Protein AF-A0A8X8YYB7-F1 (afdb_monomer_lite)

pLDDT: mean 71.38, std 24.05, range [25.3, 96.25]

Organism: Salvia splendens (NCBI:txid180675)

InterPro domains:
  IPR007378 Tic22-like [PF04278] (276-536)
  IPR007378 Tic22-like [PTHR33926] (272-536)
  IPR009292 rRNA biogenesis protein RRP36 [PF06102] (68-233)

Structure (mmCIF, N/CA/C/O backbone):
data_AF-A0A8X8YYB7-F1
#
_entry.id   AF-A0A8X8YYB7-F1
#
loop_
_atom_site.group_PDB
_atom_site.id
_atom_site.type_symbol
_atom_site.label_atom_id
_atom_site.label_alt_id
_atom_site.label_comp_id
_atom_site.label_asym_id
_atom_site.label_entity_id
_atom_site.label_seq_id
_atom_site.pdbx_PDB_ins_code
_atom_site.Cartn_x
_atom_site.Cartn_y
_atom_site.Cartn_z
_atom_site.occupancy
_atom_site.B_iso_or_equiv
_atom_site.auth_seq_id
_atom_site.auth_comp_id
_atom_site.auth_asym_id
_atom_site.auth_atom_id
_atom_site.pdbx_PDB_model_num
ATOM 1 N N . MET A 1 1 ? 53.048 24.611 -39.270 1.00 41.62 1 MET A N 1
ATOM 2 C CA . MET A 1 1 ? 52.549 23.255 -38.947 1.00 41.62 1 MET A CA 1
ATOM 3 C C . MET A 1 1 ? 52.510 23.095 -37.433 1.00 41.62 1 MET A C 1
ATOM 5 O O . MET A 1 1 ? 53.554 22.919 -36.825 1.00 41.62 1 MET A O 1
ATOM 9 N N . LYS A 1 2 ? 51.334 23.213 -36.812 1.00 39.16 2 LYS A N 1
ATOM 10 C CA . LYS A 1 2 ? 51.107 22.789 -35.424 1.00 39.16 2 LYS A CA 1
ATOM 11 C C . LYS A 1 2 ? 49.865 21.905 -35.447 1.00 39.16 2 LYS A C 1
ATOM 13 O O . LYS A 1 2 ? 48.791 22.378 -35.801 1.00 39.16 2 LYS A O 1
ATOM 18 N N . LYS A 1 3 ? 50.062 20.607 -35.210 1.00 35.66 3 LYS A N 1
ATOM 19 C CA . LYS A 1 3 ? 48.986 19.623 -35.075 1.00 35.66 3 LYS A CA 1
ATOM 20 C C . LYS A 1 3 ? 48.321 19.862 -33.720 1.00 35.66 3 LYS A C 1
ATOM 22 O O . LYS A 1 3 ? 49.015 19.894 -32.712 1.00 35.66 3 LYS A O 1
ATOM 27 N N . SER A 1 4 ? 47.014 20.076 -33.724 1.00 36.75 4 SER A N 1
ATOM 28 C CA . SER A 1 4 ? 46.171 20.050 -32.533 1.00 36.75 4 SER A CA 1
ATOM 29 C C . SER A 1 4 ? 45.740 18.608 -32.266 1.00 36.75 4 SER A C 1
ATOM 31 O O . SER A 1 4 ? 45.199 17.957 -33.164 1.00 36.75 4 SER A O 1
ATOM 33 N N . ASP A 1 5 ? 45.989 18.125 -31.053 1.00 34.97 5 ASP A N 1
ATOM 34 C CA . ASP A 1 5 ? 45.542 16.818 -30.571 1.00 34.97 5 ASP A CA 1
ATOM 35 C C . ASP A 1 5 ? 44.003 16.720 -30.545 1.00 34.97 5 ASP A C 1
ATOM 37 O O . ASP A 1 5 ? 43.326 17.722 -30.288 1.00 34.97 5 ASP A O 1
ATOM 41 N N . PRO A 1 6 ? 43.407 15.537 -30.793 1.00 37.84 6 PRO A N 1
ATOM 42 C CA . PRO A 1 6 ? 41.969 15.365 -30.675 1.00 37.84 6 PRO A CA 1
ATOM 43 C C . PRO A 1 6 ? 41.572 15.197 -29.203 1.00 37.84 6 PRO A C 1
ATOM 45 O O . PRO A 1 6 ? 41.990 14.260 -28.524 1.00 37.84 6 PRO A O 1
ATOM 48 N N . ALA A 1 7 ? 40.717 16.102 -28.728 1.00 31.73 7 ALA A N 1
ATOM 49 C CA . ALA A 1 7 ? 40.086 16.028 -27.419 1.00 31.73 7 ALA A CA 1
ATOM 50 C C . ALA A 1 7 ? 39.303 14.711 -27.255 1.00 31.73 7 ALA A C 1
ATOM 52 O O . ALA A 1 7 ? 38.372 14.412 -28.008 1.00 31.73 7 ALA A O 1
ATOM 53 N N . VAL A 1 8 ? 39.679 13.931 -26.242 1.00 31.95 8 VAL A N 1
ATOM 54 C CA . VAL A 1 8 ? 38.948 12.751 -25.773 1.00 31.95 8 VAL A CA 1
ATOM 55 C C . VAL A 1 8 ? 37.635 13.230 -25.150 1.00 31.95 8 VAL A C 1
ATOM 57 O O . VAL A 1 8 ? 37.620 13.821 -24.073 1.00 31.95 8 VAL A O 1
ATOM 60 N N . ALA A 1 9 ? 36.525 13.021 -25.860 1.00 33.62 9 ALA A N 1
ATOM 61 C CA . ALA A 1 9 ? 35.189 13.356 -25.383 1.00 33.62 9 ALA A CA 1
ATOM 62 C C . ALA A 1 9 ? 34.772 12.410 -24.244 1.00 33.62 9 ALA A C 1
ATOM 64 O O . ALA A 1 9 ? 34.790 11.188 -24.396 1.00 33.62 9 ALA A O 1
ATOM 65 N N . ALA A 1 10 ? 34.401 13.009 -23.113 1.00 31.05 10 ALA A N 1
ATOM 66 C CA . ALA A 1 10 ? 33.988 12.352 -21.883 1.00 31.05 10 ALA A CA 1
ATOM 67 C C . ALA A 1 10 ? 32.799 11.393 -22.080 1.00 31.05 10 ALA A C 1
ATOM 69 O O . ALA A 1 10 ? 31.834 11.696 -22.783 1.00 31.05 10 ALA A O 1
ATOM 70 N N . SER A 1 11 ? 32.882 10.237 -21.417 1.00 33.31 11 SER A N 1
ATOM 71 C CA . SER A 1 11 ? 31.820 9.237 -21.314 1.00 33.31 11 SER A CA 1
ATOM 72 C C . SER A 1 11 ? 30.625 9.825 -20.556 1.00 33.31 11 SER A C 1
ATOM 74 O O . SER A 1 11 ? 30.745 10.183 -19.383 1.00 33.31 11 SER A O 1
ATOM 76 N N . THR A 1 12 ? 29.474 9.968 -21.214 1.00 40.25 12 THR A N 1
ATOM 77 C CA . THR A 1 12 ? 28.228 10.401 -20.572 1.00 40.25 12 THR A CA 1
ATOM 78 C C . THR A 1 12 ? 27.661 9.241 -19.763 1.00 40.25 12 THR A C 1
ATOM 80 O O . THR A 1 12 ? 26.987 8.370 -20.308 1.00 40.25 12 THR A O 1
ATOM 83 N N . LYS A 1 13 ? 27.959 9.230 -18.463 1.00 30.56 13 LYS A N 1
ATOM 84 C CA . LYS A 1 13 ? 27.321 8.370 -17.463 1.00 30.56 13 LYS A CA 1
ATOM 85 C C . LYS A 1 13 ? 25.806 8.609 -17.514 1.00 30.56 13 LYS A C 1
ATOM 87 O O . LYS A 1 13 ? 25.354 9.690 -17.142 1.00 30.56 13 LYS A O 1
ATOM 92 N N . ILE A 1 14 ? 25.026 7.636 -17.985 1.00 45.28 14 ILE A N 1
ATOM 93 C CA . ILE A 1 14 ? 23.570 7.651 -17.801 1.00 45.28 14 ILE A CA 1
ATOM 94 C C . ILE A 1 14 ? 23.341 7.189 -16.365 1.00 45.28 14 ILE A C 1
ATOM 96 O O . ILE A 1 14 ? 23.314 6.001 -16.061 1.00 45.28 14 ILE A O 1
ATOM 100 N N . THR A 1 15 ? 23.268 8.146 -15.447 1.00 34.34 15 THR A N 1
ATOM 101 C CA . THR A 1 15 ? 22.891 7.879 -14.064 1.00 34.34 15 THR A CA 1
ATOM 102 C C . THR A 1 15 ? 21.413 7.499 -14.028 1.00 34.34 15 THR A C 1
ATOM 104 O O . THR A 1 15 ? 20.543 8.329 -14.297 1.00 34.34 15 THR A O 1
ATOM 107 N N . PHE A 1 16 ? 21.118 6.247 -13.672 1.00 36.44 16 PHE A N 1
ATOM 108 C CA . PHE A 1 16 ? 19.880 5.927 -12.963 1.00 36.44 16 PHE A CA 1
ATOM 109 C C . PHE A 1 16 ? 19.999 6.571 -11.581 1.00 36.44 16 PHE A C 1
ATOM 111 O O . PHE A 1 16 ? 20.425 5.937 -10.623 1.00 36.44 16 PHE A O 1
ATOM 118 N N . ASP A 1 17 ? 19.769 7.880 -11.537 1.00 31.55 17 ASP A N 1
ATOM 119 C CA . ASP A 1 17 ? 19.661 8.617 -10.289 1.00 31.55 17 ASP A CA 1
ATOM 120 C C . ASP A 1 17 ? 18.311 8.245 -9.674 1.00 31.55 17 ASP A C 1
ATOM 122 O O . ASP A 1 17 ? 17.257 8.475 -10.273 1.00 31.55 17 ASP A O 1
ATOM 126 N N . ASP A 1 18 ? 18.390 7.556 -8.544 1.00 39.19 18 ASP A N 1
ATOM 127 C CA . ASP A 1 18 ? 17.289 7.267 -7.637 1.00 39.19 18 ASP A CA 1
ATOM 128 C C . ASP A 1 18 ? 17.218 8.459 -6.684 1.00 39.19 18 ASP A C 1
ATOM 130 O O . ASP A 1 18 ? 17.887 8.502 -5.653 1.00 39.19 18 ASP A O 1
ATOM 134 N N . SER A 1 19 ? 16.536 9.511 -7.121 1.00 41.12 19 SER A N 1
ATOM 135 C CA . SER A 1 19 ? 16.339 10.709 -6.317 1.00 41.12 19 SER A CA 1
ATOM 136 C C . SER A 1 19 ? 14.987 11.303 -6.667 1.00 41.12 19 SER A C 1
ATOM 138 O O . SER A 1 19 ? 14.878 12.199 -7.494 1.00 41.12 19 SER A O 1
ATOM 140 N N . ASP A 1 20 ? 13.956 10.729 -6.053 1.00 33.06 20 ASP A N 1
ATOM 141 C CA . ASP A 1 20 ? 12.660 11.362 -5.848 1.00 33.06 20 ASP A CA 1
ATOM 142 C C . ASP A 1 20 ? 12.134 10.897 -4.480 1.00 33.06 20 ASP A C 1
ATOM 144 O O . ASP A 1 20 ? 11.444 9.885 -4.348 1.00 33.06 20 ASP A O 1
ATOM 148 N N . ASP A 1 21 ? 12.486 11.658 -3.440 1.00 36.59 21 ASP A N 1
ATOM 149 C CA . ASP A 1 21 ? 11.782 11.658 -2.158 1.00 36.59 21 ASP A CA 1
ATOM 150 C C . ASP A 1 21 ? 10.347 12.163 -2.394 1.00 36.59 21 ASP A C 1
ATOM 152 O O . ASP A 1 21 ? 10.070 13.365 -2.400 1.00 36.59 21 ASP A O 1
ATOM 156 N N . TYR A 1 22 ? 9.420 11.227 -2.583 1.00 33.19 22 TYR A N 1
ATOM 157 C CA . TYR A 1 22 ? 7.983 11.451 -2.462 1.00 33.19 22 TYR A CA 1
ATOM 158 C C . TYR A 1 22 ? 7.420 10.462 -1.437 1.00 33.19 22 TYR A C 1
ATOM 160 O O . TYR A 1 22 ? 7.064 9.328 -1.753 1.00 33.19 22 TYR A O 1
ATOM 168 N N . GLU A 1 23 ? 7.306 10.910 -0.183 1.00 32.91 23 GLU A N 1
ATOM 169 C CA . GLU A 1 23 ? 6.411 10.282 0.789 1.00 32.91 23 GLU A CA 1
ATOM 170 C C . GLU A 1 23 ? 4.966 10.442 0.294 1.00 32.91 23 GLU A C 1
ATOM 172 O O . GLU A 1 23 ? 4.370 11.520 0.371 1.00 32.91 23 GLU A O 1
ATOM 177 N N . SER A 1 24 ? 4.384 9.346 -0.191 1.00 27.81 24 SER A N 1
ATOM 178 C CA . SER A 1 24 ? 2.938 9.172 -0.256 1.00 27.81 24 SER A CA 1
ATOM 179 C C . SER A 1 24 ? 2.522 8.117 0.762 1.00 27.81 24 SER A C 1
ATOM 181 O O . SER A 1 24 ? 2.971 6.974 0.747 1.00 27.81 24 SER A O 1
ATOM 183 N N . SER A 1 25 ? 1.667 8.567 1.671 1.00 36.38 25 SER A N 1
ATOM 184 C CA . SER A 1 25 ? 0.985 7.822 2.719 1.00 36.38 25 SER A CA 1
ATOM 185 C C . SER A 1 25 ? 0.266 6.582 2.175 1.00 36.38 25 SER A C 1
ATOM 187 O O . SER A 1 25 ? -0.653 6.713 1.372 1.00 36.38 25 SER A O 1
ATOM 189 N N . SER A 1 26 ? 0.631 5.391 2.657 1.00 31.58 26 SER A N 1
ATOM 190 C CA . SER A 1 26 ? -0.243 4.210 2.603 1.00 31.58 26 SER A CA 1
ATOM 191 C C . SER A 1 26 ? 0.133 3.190 3.686 1.00 31.58 26 SER A C 1
ATOM 193 O O . SER A 1 26 ? 0.548 2.069 3.417 1.00 31.58 26 SER A O 1
ATOM 195 N N . ASP A 1 27 ? -0.026 3.584 4.953 1.00 34.50 27 ASP A N 1
ATOM 196 C CA . ASP A 1 27 ? 0.080 2.666 6.103 1.00 34.50 27 ASP A CA 1
ATOM 197 C C . ASP A 1 27 ? -1.175 1.771 6.270 1.00 34.50 27 ASP A C 1
ATOM 199 O O . ASP A 1 27 ? -1.277 1.015 7.238 1.00 34.50 27 ASP A O 1
ATOM 203 N N . GLU A 1 28 ? -2.139 1.817 5.341 1.00 38.09 28 GLU A N 1
ATOM 204 C CA . GLU A 1 28 ? -3.380 1.027 5.415 1.00 38.09 28 GLU A CA 1
ATOM 205 C C . GLU A 1 28 ? -3.434 -0.148 4.415 1.00 38.09 28 GLU A C 1
ATOM 207 O O . GLU A 1 28 ? -4.158 -1.115 4.657 1.00 38.09 28 GLU A O 1
ATOM 212 N N . GLU A 1 29 ? -2.609 -0.165 3.360 1.00 40.66 29 GLU A N 1
ATOM 213 C CA . GLU A 1 29 ? -2.585 -1.277 2.386 1.00 40.66 29 GLU A CA 1
ATOM 214 C C . GLU A 1 29 ? -1.670 -2.447 2.797 1.00 40.66 29 GLU A C 1
ATOM 216 O O . GLU A 1 29 ? -1.895 -3.604 2.419 1.00 40.66 29 GLU A O 1
ATOM 221 N N . ASP A 1 30 ? -0.678 -2.187 3.648 1.00 40.72 30 ASP A N 1
ATOM 222 C CA . ASP A 1 30 ? 0.280 -3.195 4.115 1.00 40.72 30 ASP A CA 1
ATOM 223 C C . ASP A 1 30 ? -0.271 -4.115 5.213 1.00 40.72 30 ASP A C 1
ATOM 225 O O . ASP A 1 30 ? 0.282 -5.189 5.474 1.00 40.72 30 ASP A O 1
ATOM 229 N N . ALA A 1 31 ? -1.376 -3.732 5.856 1.00 43.59 31 ALA A N 1
ATOM 230 C CA . ALA A 1 31 ? -2.078 -4.596 6.802 1.00 43.59 31 ALA A CA 1
ATOM 231 C C . ALA A 1 31 ? -2.872 -5.698 6.076 1.00 43.59 31 ALA A C 1
ATOM 233 O O . ALA A 1 31 ? -2.914 -6.833 6.546 1.00 43.59 31 ALA A O 1
ATOM 234 N N . ILE A 1 32 ? -3.414 -5.393 4.892 1.00 41.12 32 ILE A N 1
ATOM 235 C CA . ILE A 1 32 ? -4.243 -6.316 4.102 1.00 41.12 32 ILE A CA 1
ATOM 236 C C . ILE A 1 32 ? -3.363 -7.283 3.289 1.00 41.12 32 ILE A C 1
ATOM 238 O O . ILE A 1 32 ? -3.664 -8.475 3.197 1.00 41.12 32 ILE A O 1
ATOM 242 N N . LYS A 1 33 ? -2.203 -6.827 2.786 1.00 41.34 33 LYS A N 1
ATOM 243 C CA . LYS A 1 33 ? -1.215 -7.701 2.115 1.00 41.34 33 LYS A CA 1
ATOM 244 C C . LYS A 1 33 ? -0.627 -8.776 3.037 1.00 41.34 33 LYS A C 1
ATOM 246 O O . LYS A 1 33 ? -0.299 -9.865 2.569 1.00 41.34 33 LYS A O 1
ATOM 251 N N . ARG A 1 34 ? -0.522 -8.511 4.344 1.00 43.97 34 ARG A N 1
ATOM 252 C CA . ARG A 1 34 ? 0.021 -9.475 5.320 1.00 43.97 34 ARG A CA 1
ATOM 253 C C . ARG A 1 34 ? -0.975 -10.558 5.740 1.00 43.97 34 ARG A C 1
ATOM 255 O O . ARG A 1 34 ? -0.536 -11.602 6.209 1.00 43.97 34 ARG A O 1
ATOM 262 N N . GLU A 1 35 ? -2.277 -10.357 5.532 1.00 38.38 35 GLU A N 1
ATOM 263 C CA . GLU A 1 35 ? -3.304 -11.347 5.895 1.00 38.38 35 GLU A CA 1
ATOM 264 C C . GLU A 1 35 ? -3.588 -12.355 4.760 1.00 38.38 35 GLU A C 1
ATOM 266 O O . GLU A 1 35 ? -3.972 -13.491 5.026 1.00 38.38 35 GLU A O 1
ATOM 271 N N . ILE A 1 36 ? -3.286 -11.997 3.502 1.00 40.56 36 ILE A N 1
ATOM 272 C CA . ILE A 1 36 ? -3.340 -12.914 2.342 1.00 40.56 36 ILE A CA 1
ATOM 273 C C . ILE A 1 36 ? -2.033 -13.724 2.196 1.00 40.56 36 ILE A C 1
ATOM 275 O O . ILE A 1 36 ? -2.048 -14.850 1.707 1.00 40.56 36 ILE A O 1
ATOM 279 N N . ALA A 1 37 ? -0.901 -13.206 2.688 1.00 36.44 37 ALA A N 1
ATOM 280 C CA . ALA A 1 37 ? 0.411 -13.866 2.623 1.00 36.44 37 ALA A CA 1
ATOM 281 C C . ALA A 1 37 ? 0.595 -15.049 3.604 1.00 36.44 37 ALA A C 1
ATOM 283 O O . ALA A 1 37 ? 1.681 -15.623 3.684 1.00 36.44 37 ALA A O 1
ATOM 284 N N . ALA A 1 38 ? -0.450 -15.435 4.343 1.00 39.16 38 ALA A N 1
ATOM 285 C CA . ALA A 1 38 ? -0.434 -16.599 5.230 1.00 39.16 38 ALA A CA 1
ATOM 286 C C . ALA A 1 38 ? -0.717 -17.940 4.513 1.00 39.16 38 ALA A C 1
ATOM 288 O O . ALA A 1 38 ? -0.859 -18.969 5.177 1.00 39.16 38 ALA A O 1
ATOM 289 N N . GLU A 1 39 ? -0.754 -17.970 3.177 1.00 43.84 39 GLU A N 1
ATOM 290 C CA . GLU A 1 39 ? -0.808 -19.209 2.393 1.00 43.84 39 GLU A CA 1
ATOM 291 C C . GLU A 1 39 ? 0.418 -19.308 1.463 1.00 43.84 39 GLU A C 1
ATOM 293 O O . GLU A 1 39 ? 0.397 -18.893 0.310 1.00 43.84 39 GLU A O 1
ATOM 298 N N . VAL A 1 40 ? 1.482 -19.902 2.024 1.00 42.16 40 VAL A N 1
ATOM 299 C CA . VAL A 1 40 ? 2.712 -20.426 1.390 1.00 42.16 40 VAL A CA 1
ATOM 300 C C . VAL A 1 40 ? 3.674 -19.377 0.807 1.00 42.16 40 VAL A C 1
ATOM 302 O O . VAL A 1 40 ? 3.459 -18.799 -0.256 1.00 42.16 40 VAL A O 1
ATOM 305 N N . THR A 1 41 ? 4.808 -19.174 1.483 1.00 37.53 41 THR A N 1
ATOM 306 C CA . THR A 1 41 ? 5.865 -18.250 1.053 1.00 37.53 41 THR A CA 1
ATOM 307 C C . THR A 1 41 ? 6.683 -18.832 -0.111 1.00 37.53 41 THR A C 1
ATOM 309 O O . THR A 1 41 ? 7.082 -19.995 -0.126 1.00 37.53 41 THR A O 1
ATOM 312 N N . PHE A 1 42 ? 6.970 -17.992 -1.109 1.00 43.91 42 PHE A N 1
ATOM 313 C CA . PHE A 1 42 ? 7.767 -18.307 -2.308 1.00 43.91 42 PHE A CA 1
ATOM 314 C C . PHE A 1 42 ? 9.186 -18.830 -1.998 1.00 43.91 42 PHE A C 1
ATOM 316 O O . PHE A 1 42 ? 9.773 -19.584 -2.774 1.00 43.91 42 PHE A O 1
ATOM 323 N N . GLU A 1 43 ? 9.710 -18.471 -0.831 1.00 52.62 43 GLU A N 1
ATOM 324 C CA . GLU A 1 43 ? 10.992 -18.924 -0.292 1.00 52.62 43 GLU A CA 1
ATOM 325 C C . GLU A 1 43 ? 10.975 -20.420 0.082 1.00 52.62 43 GLU A C 1
ATOM 327 O O . GLU A 1 43 ? 11.948 -21.140 -0.150 1.00 52.62 43 GLU A O 1
ATOM 332 N N . GLU A 1 44 ? 9.833 -20.931 0.554 1.00 48.91 44 GLU A N 1
ATOM 333 C CA . GLU A 1 44 ? 9.633 -22.351 0.871 1.00 48.91 44 GLU A CA 1
ATOM 334 C C . GLU A 1 44 ? 9.543 -23.203 -0.416 1.00 48.91 44 GLU A C 1
ATOM 336 O O . GLU A 1 44 ? 10.034 -24.333 -0.463 1.00 48.91 44 GLU A O 1
ATOM 341 N N . LEU A 1 45 ? 9.033 -22.611 -1.509 1.00 50.69 45 LEU A N 1
ATOM 342 C CA . LEU A 1 45 ? 9.000 -23.204 -2.856 1.00 50.69 45 LEU A CA 1
ATOM 343 C C . LEU A 1 45 ? 10.368 -23.224 -3.557 1.00 50.69 45 LEU A C 1
ATOM 345 O O . LEU A 1 45 ? 10.632 -24.129 -4.351 1.00 50.69 45 LEU A O 1
ATOM 349 N N . GLN A 1 46 ? 11.242 -22.247 -3.298 1.00 51.84 46 GLN A N 1
ATOM 350 C CA . GLN A 1 46 ? 12.595 -22.228 -3.868 1.00 51.84 46 GLN A CA 1
ATOM 351 C C . GLN A 1 46 ? 13.529 -23.225 -3.178 1.00 51.84 46 GLN A C 1
ATOM 353 O O . GLN A 1 46 ? 14.285 -23.906 -3.872 1.00 51.84 46 GLN A O 1
ATOM 358 N N . ARG A 1 47 ? 13.412 -23.393 -1.853 1.00 53.59 47 ARG A N 1
ATOM 359 C CA . ARG A 1 47 ? 14.205 -24.370 -1.087 1.00 53.59 47 ARG A CA 1
ATOM 360 C C . ARG A 1 47 ? 13.923 -25.815 -1.510 1.00 53.59 47 ARG A C 1
ATOM 362 O O . ARG A 1 47 ? 14.845 -26.605 -1.671 1.00 53.59 47 ARG A O 1
ATOM 369 N N . ALA A 1 48 ? 12.659 -26.124 -1.811 1.00 48.66 48 ALA A N 1
ATOM 370 C CA . ALA A 1 48 ? 12.242 -27.420 -2.354 1.00 48.66 48 ALA A CA 1
ATOM 371 C C . ALA A 1 48 ? 12.795 -27.718 -3.765 1.00 48.66 48 ALA A C 1
ATOM 373 O O . ALA A 1 48 ? 12.773 -28.866 -4.205 1.00 48.66 48 ALA A O 1
ATOM 374 N N . ARG A 1 49 ? 13.278 -26.697 -4.488 1.00 53.78 49 ARG A N 1
ATOM 375 C CA . ARG A 1 49 ? 13.792 -26.820 -5.862 1.00 53.78 49 ARG A CA 1
ATOM 376 C C . ARG A 1 49 ? 15.321 -26.884 -5.925 1.00 53.78 49 ARG A C 1
ATOM 378 O O . ARG A 1 49 ? 15.849 -27.430 -6.888 1.00 53.78 49 ARG A O 1
ATOM 385 N N . SER A 1 50 ? 16.016 -26.339 -4.926 1.00 46.41 50 SER A N 1
ATOM 386 C CA . SER A 1 50 ? 17.484 -26.321 -4.831 1.00 46.41 50 SER A CA 1
ATOM 387 C C . SER A 1 50 ? 18.101 -27.637 -4.339 1.00 46.41 50 SER A C 1
ATOM 389 O O . SER A 1 50 ? 19.261 -27.895 -4.641 1.00 46.41 50 SER A O 1
ATOM 391 N N . ASP A 1 51 ? 17.339 -28.496 -3.654 1.00 44.69 51 ASP A N 1
ATOM 392 C CA . ASP A 1 51 ? 17.859 -29.735 -3.047 1.00 44.69 51 ASP A CA 1
ATOM 393 C C . ASP A 1 51 ? 18.014 -30.914 -4.033 1.00 44.69 51 ASP A C 1
ATOM 395 O O . ASP A 1 51 ? 18.418 -32.006 -3.637 1.00 44.69 51 ASP A O 1
ATOM 399 N N . GLY A 1 52 ? 17.718 -30.728 -5.327 1.00 44.44 52 GLY A N 1
ATOM 400 C CA . GLY A 1 52 ? 18.055 -31.697 -6.383 1.00 44.44 52 GLY A CA 1
ATOM 401 C C . GLY A 1 52 ? 17.388 -33.077 -6.273 1.00 44.44 52 GLY A C 1
ATOM 402 O O . GLY A 1 52 ? 17.677 -33.959 -7.080 1.00 44.44 52 GLY A O 1
ATOM 403 N N . SER A 1 53 ? 16.471 -33.285 -5.324 1.00 40.22 53 SER A N 1
ATOM 404 C CA . SER A 1 53 ? 15.604 -34.457 -5.313 1.00 40.22 53 SER A CA 1
ATOM 405 C C . SER A 1 53 ? 14.549 -34.273 -6.398 1.00 40.22 53 SER A C 1
ATOM 407 O O . SER A 1 53 ? 13.531 -33.612 -6.188 1.00 40.22 53 SER A O 1
ATOM 409 N N . ASP A 1 54 ? 14.798 -34.854 -7.566 1.00 40.81 54 ASP A N 1
ATOM 410 C CA . ASP A 1 54 ? 13.779 -35.116 -8.574 1.00 40.81 54 ASP A CA 1
ATOM 411 C C . ASP A 1 54 ? 12.727 -36.070 -7.980 1.00 40.81 54 ASP A C 1
ATOM 413 O O . ASP A 1 54 ? 12.731 -37.281 -8.191 1.00 40.81 54 ASP A O 1
ATOM 417 N N . LEU A 1 55 ? 11.819 -35.533 -7.165 1.00 37.19 55 LEU A N 1
ATOM 418 C CA . LEU A 1 55 ? 10.519 -36.142 -6.984 1.00 37.19 55 LEU A CA 1
ATOM 419 C C . LEU A 1 55 ? 9.682 -35.644 -8.148 1.00 37.19 55 LEU A C 1
ATOM 421 O O . LEU A 1 55 ? 8.859 -34.736 -8.026 1.00 37.19 55 LEU A O 1
ATOM 425 N N . VAL A 1 56 ? 9.835 -36.340 -9.275 1.00 33.78 56 VAL A N 1
ATOM 426 C CA . VAL A 1 56 ? 8.676 -36.781 -10.038 1.00 33.78 56 VAL A CA 1
ATOM 427 C C . VAL A 1 56 ? 7.569 -36.982 -9.004 1.00 33.78 56 VAL A C 1
ATOM 429 O O . VAL A 1 56 ? 7.658 -37.893 -8.175 1.00 33.78 56 VAL A O 1
ATOM 432 N N . PHE A 1 57 ? 6.534 -36.138 -9.002 1.00 37.38 57 PHE A N 1
ATOM 433 C CA . PHE A 1 57 ? 5.264 -36.516 -8.395 1.00 37.38 57 PHE A CA 1
ATOM 434 C C . PHE A 1 57 ? 4.715 -37.648 -9.269 1.00 37.38 57 PHE A C 1
ATOM 436 O O . PHE A 1 57 ? 3.703 -37.541 -9.958 1.00 37.38 57 PHE A O 1
ATOM 443 N N . ARG A 1 58 ? 5.390 -38.799 -9.219 1.00 41.19 58 ARG A N 1
ATOM 444 C CA . ARG A 1 58 ? 4.744 -40.081 -9.278 1.00 41.19 58 ARG A CA 1
ATOM 445 C C . ARG A 1 58 ? 3.766 -39.947 -8.132 1.00 41.19 58 ARG A C 1
ATOM 447 O O . ARG A 1 58 ? 4.179 -39.983 -6.974 1.00 41.19 58 ARG A O 1
ATOM 454 N N . LYS A 1 59 ? 2.492 -39.675 -8.447 1.00 34.19 59 LYS A N 1
ATOM 455 C CA . LYS A 1 59 ? 1.423 -39.861 -7.469 1.00 34.19 59 LYS A CA 1
ATOM 456 C C . LYS A 1 59 ? 1.794 -41.162 -6.768 1.00 34.19 59 LYS A C 1
ATOM 458 O O . LYS A 1 59 ? 1.957 -42.155 -7.494 1.00 34.19 59 LYS A O 1
ATOM 463 N N . PRO A 1 60 ? 2.040 -41.174 -5.444 1.00 40.12 60 PRO A N 1
ATOM 464 C CA . PRO A 1 60 ? 2.217 -42.444 -4.781 1.00 40.12 60 PRO A CA 1
ATOM 465 C C . PRO A 1 60 ? 0.996 -43.234 -5.221 1.00 40.12 60 PRO A C 1
ATOM 467 O O . PRO A 1 60 ? -0.131 -42.726 -5.130 1.00 40.12 60 PRO A O 1
ATOM 470 N N . LYS A 1 61 ? 1.216 -44.409 -5.837 1.00 42.78 61 LYS A N 1
ATOM 471 C CA . LYS A 1 61 ? 0.120 -45.362 -6.023 1.00 42.78 61 LYS A CA 1
ATOM 472 C C . LYS A 1 61 ? -0.617 -45.313 -4.695 1.00 42.78 61 LYS A C 1
ATOM 474 O O . LYS A 1 61 ? 0.083 -45.432 -3.687 1.00 42.78 61 LYS A O 1
ATOM 479 N N . PRO A 1 62 ? -1.930 -45.029 -4.659 1.00 47.03 62 PRO A N 1
ATOM 480 C CA . PRO A 1 62 ? -2.634 -45.035 -3.399 1.00 47.03 62 PRO A CA 1
ATOM 481 C C . PRO A 1 62 ? -2.377 -46.419 -2.825 1.00 47.03 62 PRO A C 1
ATOM 483 O O . PRO A 1 62 ? -2.917 -47.411 -3.319 1.00 47.03 62 PRO A O 1
ATOM 486 N N . GLU A 1 63 ? -1.462 -46.509 -1.857 1.00 55.84 63 GLU A N 1
ATOM 487 C CA . GLU A 1 63 ? -1.352 -47.696 -1.048 1.00 55.84 63 GLU A CA 1
ATOM 488 C C . GLU A 1 63 ? -2.746 -47.789 -0.476 1.00 55.84 63 GLU A C 1
ATOM 490 O O . GLU A 1 63 ? -3.222 -46.853 0.179 1.00 55.84 63 GLU A O 1
ATOM 495 N N . LYS A 1 64 ? -3.456 -48.852 -0.854 1.00 56.75 64 LYS A N 1
ATOM 496 C CA . LYS A 1 64 ? -4.743 -49.161 -0.264 1.00 56.75 64 LYS A CA 1
ATOM 497 C C . LYS A 1 64 ? -4.462 -49.184 1.229 1.00 56.75 64 LYS A C 1
ATOM 499 O O . LYS A 1 64 ? -3.853 -50.134 1.713 1.00 56.75 64 LYS A O 1
ATOM 504 N N . LYS A 1 65 ? -4.820 -48.109 1.944 1.00 57.31 65 LYS A N 1
ATOM 505 C CA . LYS A 1 65 ? -4.827 -48.115 3.401 1.00 57.31 65 LYS A CA 1
ATOM 506 C C . LYS A 1 65 ? -5.696 -49.314 3.721 1.00 57.31 65 LYS A C 1
ATOM 508 O O . LYS A 1 65 ? -6.869 -49.306 3.346 1.00 57.31 65 LYS A O 1
ATOM 513 N N . GLY A 1 66 ? -5.089 -50.370 4.265 1.00 62.56 66 GLY A N 1
ATOM 514 C CA . GLY A 1 66 ? -5.825 -51.552 4.674 1.00 62.56 66 GLY A CA 1
ATOM 515 C C . GLY A 1 66 ? -6.992 -51.044 5.498 1.00 62.56 66 GLY A C 1
ATOM 516 O O . GLY A 1 66 ? -6.788 -50.329 6.482 1.00 62.56 66 GLY A O 1
ATOM 517 N N . GLY A 1 67 ? -8.210 -51.267 5.007 1.00 64.44 67 GLY A N 1
ATOM 518 C CA . GLY A 1 67 ? -9.393 -50.854 5.738 1.00 64.44 67 GLY A CA 1
ATOM 519 C C . GLY A 1 67 ? -9.296 -51.440 7.139 1.00 64.44 67 GLY A C 1
ATOM 520 O O . GLY A 1 67 ? -8.796 -52.551 7.322 1.00 64.44 67 GLY A O 1
ATOM 521 N N . ARG A 1 68 ? -9.743 -50.694 8.150 1.00 68.00 68 ARG A N 1
ATOM 522 C CA . ARG A 1 68 ? -9.893 -51.289 9.477 1.00 68.00 68 ARG A CA 1
ATOM 523 C C . ARG A 1 68 ? -10.818 -52.494 9.314 1.00 68.00 68 ARG A C 1
ATOM 525 O O . ARG A 1 68 ? -11.918 -52.331 8.794 1.00 68.00 68 ARG A O 1
ATOM 532 N N . ALA A 1 69 ? -10.401 -53.673 9.770 1.00 71.06 69 ALA A N 1
ATOM 533 C CA . ALA A 1 69 ? -11.252 -54.865 9.709 1.00 71.06 69 ALA A CA 1
ATOM 534 C C . ALA A 1 69 ? -12.594 -54.664 10.452 1.00 71.06 69 ALA A C 1
ATOM 536 O O . ALA A 1 69 ? -13.586 -55.304 10.132 1.00 71.06 69 ALA A O 1
ATOM 537 N N . ASN A 1 70 ? -12.641 -53.734 11.416 1.00 78.62 70 ASN A N 1
ATOM 538 C CA . ASN A 1 70 ? -13.847 -53.292 12.112 1.00 78.62 70 ASN A CA 1
ATOM 539 C C . ASN A 1 70 ? -13.813 -51.758 12.284 1.00 78.62 70 ASN A C 1
ATOM 541 O O . ASN A 1 70 ? -12.760 -51.188 12.567 1.00 78.62 70 ASN A O 1
ATOM 545 N N . LYS A 1 71 ? -14.952 -51.072 12.147 1.00 79.94 71 LYS A N 1
ATOM 546 C CA . LYS A 1 71 ? -15.055 -49.606 12.298 1.00 79.94 71 LYS A CA 1
ATOM 547 C C . LYS A 1 71 ? -14.678 -49.124 13.705 1.00 79.94 71 LYS A C 1
ATOM 549 O O . LYS A 1 71 ? -14.151 -48.019 13.837 1.00 79.94 71 LYS A O 1
ATOM 554 N N . ASN A 1 72 ? -14.843 -49.983 14.712 1.00 81.88 72 ASN A N 1
ATOM 555 C CA . ASN A 1 72 ? -14.612 -49.650 16.119 1.00 81.88 72 ASN A CA 1
ATOM 556 C C . ASN A 1 72 ? -13.199 -49.994 16.629 1.00 81.88 72 ASN A C 1
ATOM 558 O O . ASN A 1 72 ? -12.945 -49.831 17.819 1.00 81.88 72 ASN A O 1
ATOM 562 N N . ARG A 1 73 ? -12.268 -50.452 15.772 1.00 79.88 73 ARG A N 1
ATOM 563 C CA . ARG A 1 73 ? -10.871 -50.703 16.182 1.00 79.88 73 ARG A CA 1
ATOM 564 C C . ARG A 1 73 ? -9.914 -49.604 15.698 1.00 79.88 73 ARG A C 1
ATOM 566 O O . ARG A 1 73 ? -10.127 -49.059 14.610 1.00 79.88 73 ARG A O 1
ATOM 573 N N . PRO A 1 74 ? -8.843 -49.293 16.448 1.00 79.88 74 PRO A N 1
ATOM 574 C CA . PRO A 1 74 ? -7.770 -48.427 15.969 1.00 79.88 74 PRO A CA 1
ATOM 575 C C . PRO A 1 74 ? -7.121 -48.975 14.692 1.00 79.88 74 PRO A C 1
ATOM 577 O O . PRO A 1 74 ? -7.126 -50.178 14.435 1.00 79.88 74 PRO A O 1
ATOM 580 N N . MET A 1 75 ? -6.558 -48.081 13.882 1.00 77.38 75 MET A N 1
ATOM 581 C CA . MET A 1 75 ? -5.800 -48.469 12.694 1.00 77.38 75 MET A CA 1
ATOM 582 C C . MET A 1 75 ? -4.369 -48.821 13.110 1.00 77.38 75 MET A C 1
ATOM 584 O O . MET A 1 75 ? -3.677 -47.973 13.667 1.00 77.38 75 MET A O 1
ATOM 588 N N . GLU A 1 76 ? -3.934 -50.051 12.844 1.00 74.56 76 GLU A N 1
ATOM 589 C CA . GLU A 1 76 ? -2.557 -50.480 13.100 1.00 74.56 76 GLU A CA 1
ATOM 590 C C . GLU A 1 76 ? -1.614 -49.866 12.057 1.00 74.56 76 GLU A C 1
ATOM 592 O O . GLU A 1 76 ? -1.869 -49.918 10.852 1.00 74.56 76 GLU A O 1
ATOM 597 N N . ILE A 1 77 ? -0.530 -49.244 12.524 1.00 77.00 77 ILE A N 1
ATOM 598 C CA . ILE A 1 77 ? 0.517 -48.643 11.691 1.00 77.00 77 ILE A CA 1
ATOM 599 C C . ILE A 1 77 ? 1.846 -49.277 12.110 1.00 77.00 77 ILE A C 1
ATOM 601 O O . ILE A 1 77 ? 2.092 -49.480 13.295 1.00 77.00 77 ILE A O 1
ATOM 605 N N . SER A 1 78 ? 2.705 -49.603 11.141 1.00 80.81 78 SER A N 1
ATOM 606 C CA . SER A 1 78 ? 4.036 -50.158 11.414 1.00 80.81 78 SER A CA 1
ATOM 607 C C . SER A 1 78 ? 4.900 -49.175 12.210 1.00 80.81 78 SER A C 1
ATOM 609 O O . SER A 1 78 ? 5.033 -48.016 11.817 1.00 80.81 78 SER A O 1
ATOM 611 N N . SER A 1 79 ? 5.551 -49.661 13.271 1.00 76.00 79 SER A N 1
ATOM 612 C CA . SER A 1 79 ? 6.477 -48.889 14.117 1.00 76.00 79 SER A CA 1
ATOM 613 C C . SER A 1 79 ? 7.714 -48.377 13.373 1.00 76.00 79 SER A C 1
ATOM 615 O O . SER A 1 79 ? 8.376 -47.455 13.837 1.00 76.00 79 SER A O 1
ATOM 617 N N . LYS A 1 80 ? 8.015 -48.942 12.196 1.00 79.00 80 LYS A N 1
ATOM 618 C CA . LYS A 1 80 ? 9.110 -48.496 11.323 1.00 79.00 80 LYS A CA 1
ATOM 619 C C . LYS A 1 80 ? 8.777 -47.216 10.549 1.00 79.00 80 LYS A C 1
ATOM 621 O O . LYS A 1 80 ? 9.666 -46.663 9.909 1.00 79.00 80 LYS A O 1
ATOM 626 N N . LYS A 1 81 ? 7.516 -46.758 10.556 1.00 78.25 81 LYS A N 1
ATOM 627 C CA . LYS A 1 81 ? 7.116 -45.501 9.909 1.00 78.25 81 LYS A CA 1
ATOM 628 C C . LYS A 1 81 ? 7.379 -44.333 10.877 1.00 78.25 81 LYS A C 1
ATOM 630 O O . LYS A 1 81 ? 6.684 -44.247 11.890 1.00 78.25 81 LYS A O 1
ATOM 635 N N . PRO A 1 82 ? 8.359 -43.449 10.605 1.00 79.56 82 PRO A N 1
ATOM 636 C CA . PRO A 1 82 ? 8.657 -42.324 11.487 1.00 79.56 82 PRO A CA 1
ATOM 637 C C . PRO A 1 82 ? 7.482 -41.339 11.522 1.00 79.56 82 PRO A C 1
ATOM 639 O O . PRO A 1 82 ? 6.856 -41.061 10.499 1.00 79.56 82 PRO A O 1
ATOM 642 N N . VAL A 1 83 ? 7.180 -40.801 12.705 1.00 75.75 83 VAL A N 1
ATOM 643 C CA . VAL A 1 83 ? 6.135 -39.781 12.876 1.00 75.75 83 VAL A CA 1
ATOM 644 C C . VAL A 1 83 ? 6.628 -38.457 12.289 1.00 75.75 83 VAL A C 1
ATOM 646 O O . VAL A 1 83 ? 7.722 -37.997 12.623 1.00 75.75 83 VAL A O 1
ATOM 649 N N . THR A 1 84 ? 5.835 -37.827 11.420 1.00 76.00 84 THR A N 1
ATOM 650 C CA . THR A 1 84 ? 6.184 -36.520 10.850 1.00 76.00 84 THR A CA 1
ATOM 651 C C . THR A 1 84 ? 6.093 -35.440 11.933 1.00 76.00 84 THR A C 1
ATOM 653 O O . THR A 1 84 ? 5.132 -35.386 12.698 1.00 76.00 84 THR A O 1
ATOM 656 N N . ARG A 1 85 ? 7.106 -34.566 12.026 1.00 77.25 85 ARG A N 1
ATOM 657 C CA . ARG A 1 85 ? 7.136 -33.477 13.026 1.00 77.25 85 ARG A CA 1
ATOM 658 C C . ARG A 1 85 ? 6.117 -32.375 12.723 1.00 77.25 85 ARG A C 1
ATOM 660 O O . ARG A 1 85 ? 5.638 -31.716 13.640 1.00 77.25 85 ARG A O 1
ATOM 667 N N . PHE A 1 86 ? 5.775 -32.200 11.449 1.00 75.69 86 PHE A N 1
ATOM 668 C CA . PHE A 1 86 ? 4.793 -31.226 10.989 1.00 75.69 86 PHE A CA 1
ATOM 669 C C . PHE A 1 86 ? 3.456 -31.915 10.714 1.00 75.69 86 PHE A C 1
ATOM 671 O O . PHE A 1 86 ? 3.400 -32.974 10.081 1.00 75.69 86 PHE A O 1
ATOM 678 N N . ARG A 1 87 ? 2.372 -31.314 11.213 1.00 71.62 87 ARG A N 1
ATOM 679 C CA . ARG A 1 87 ? 1.006 -31.691 10.842 1.00 71.62 87 ARG A CA 1
ATOM 680 C C . ARG A 1 87 ? 0.694 -31.033 9.502 1.00 71.62 87 ARG A C 1
ATOM 682 O O . ARG A 1 87 ? 0.748 -29.813 9.409 1.00 71.62 87 ARG A O 1
ATOM 689 N N . GLU A 1 88 ? 0.341 -31.821 8.493 1.00 70.75 88 GLU A N 1
ATOM 690 C CA . GLU A 1 88 ? -0.191 -31.296 7.232 1.00 70.75 88 GLU A CA 1
ATOM 691 C C . GLU A 1 88 ? -1.572 -30.676 7.498 1.00 70.75 88 GLU A C 1
ATOM 693 O O . GLU A 1 88 ? -2.576 -31.377 7.651 1.00 70.75 88 GLU A O 1
ATOM 698 N N . VAL A 1 89 ? -1.623 -29.348 7.624 1.00 72.56 89 VAL A N 1
ATOM 699 C CA . VAL A 1 89 ? -2.882 -28.608 7.748 1.00 72.56 89 VAL A CA 1
ATOM 700 C C . VAL A 1 89 ? -3.471 -28.466 6.349 1.00 72.56 89 VAL A C 1
ATOM 702 O O . VAL A 1 89 ? -3.102 -27.576 5.591 1.00 72.56 89 VAL A O 1
ATOM 705 N N . ILE A 1 90 ? -4.385 -29.366 5.989 1.00 70.94 90 ILE A N 1
ATOM 706 C CA . ILE A 1 90 ? -5.134 -29.274 4.733 1.00 70.94 90 ILE A CA 1
ATOM 707 C C . ILE A 1 90 ? -6.076 -28.068 4.838 1.00 70.94 90 ILE A C 1
ATOM 709 O O . ILE A 1 90 ? -7.041 -28.092 5.606 1.00 70.94 90 ILE A O 1
ATOM 713 N N . GLN A 1 91 ? -5.800 -27.007 4.081 1.00 70.44 91 GLN A N 1
ATOM 714 C CA . GLN A 1 91 ? -6.671 -25.836 3.994 1.00 70.44 91 GLN A CA 1
ATOM 715 C C . GLN A 1 91 ? -7.923 -26.190 3.181 1.00 70.44 91 GLN A C 1
ATOM 717 O O . GLN A 1 91 ? -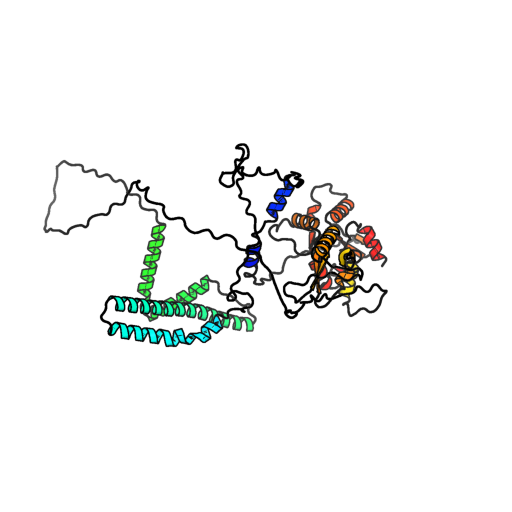7.960 -26.090 1.958 1.00 70.44 91 GLN A O 1
ATOM 722 N N . ALA A 1 92 ? -8.965 -26.664 3.862 1.00 76.56 92 ALA A N 1
ATOM 723 C CA . ALA A 1 92 ? -10.290 -26.767 3.262 1.00 76.56 92 ALA A CA 1
ATOM 724 C C . ALA A 1 92 ? -10.862 -25.351 3.040 1.00 76.56 92 ALA A C 1
ATOM 726 O O . ALA A 1 92 ? -10.669 -24.493 3.909 1.00 76.56 92 ALA A O 1
ATOM 727 N N . PRO A 1 93 ? -11.597 -25.093 1.939 1.00 77.00 93 PRO A N 1
ATOM 728 C CA . PRO A 1 93 ? -12.240 -23.802 1.715 1.00 77.00 93 PRO A CA 1
ATOM 729 C C . PRO A 1 93 ? -13.193 -23.499 2.876 1.00 77.00 93 PRO A C 1
ATOM 731 O O . PRO A 1 93 ? -14.208 -24.176 3.073 1.00 77.00 93 PRO A O 1
ATOM 734 N N . LYS A 1 94 ? -12.838 -22.499 3.686 1.00 77.69 94 LYS A N 1
ATOM 735 C CA . LYS A 1 94 ? -13.619 -22.098 4.858 1.00 77.69 94 LYS A CA 1
ATOM 736 C C . LYS A 1 94 ? -14.852 -21.331 4.389 1.00 77.69 94 LYS A C 1
ATOM 738 O O . LYS A 1 94 ? -14.740 -20.331 3.685 1.00 77.69 94 LYS A O 1
ATOM 743 N N . LYS A 1 95 ? -16.040 -21.773 4.806 1.00 77.00 95 LYS A N 1
ATOM 744 C CA . LYS A 1 95 ? -17.270 -20.991 4.637 1.00 77.00 95 LYS A CA 1
ATOM 745 C C . LYS A 1 95 ? -17.214 -19.801 5.594 1.00 77.00 95 LYS A C 1
ATOM 747 O O . LYS A 1 95 ? -17.394 -19.976 6.796 1.00 77.00 95 LYS A O 1
ATOM 752 N N . VAL A 1 96 ? -16.939 -18.609 5.070 1.00 77.25 96 VAL A N 1
ATOM 753 C CA . VAL A 1 96 ? -17.009 -17.369 5.852 1.00 77.25 96 VAL A CA 1
ATOM 754 C C . VAL A 1 96 ? -18.476 -16.966 5.950 1.00 77.25 96 VAL A C 1
ATOM 756 O O . VAL A 1 96 ? -19.081 -16.569 4.956 1.00 77.25 96 VAL A O 1
ATOM 759 N N . ILE A 1 97 ? -19.060 -17.102 7.140 1.00 81.50 97 ILE A N 1
ATOM 760 C CA . ILE A 1 97 ? -20.385 -16.551 7.439 1.00 81.50 97 ILE A CA 1
ATOM 761 C C . ILE A 1 97 ? -20.213 -15.032 7.472 1.00 81.50 97 ILE A C 1
ATOM 763 O O . ILE A 1 97 ? -19.531 -14.514 8.356 1.00 81.50 97 ILE A O 1
ATOM 767 N N . ARG A 1 98 ? -20.767 -14.326 6.484 1.00 78.62 98 ARG A N 1
ATOM 768 C CA . ARG A 1 98 ? -20.750 -12.862 6.458 1.00 78.62 98 ARG A CA 1
ATOM 769 C C . ARG A 1 98 ? -22.004 -12.341 7.140 1.00 78.62 98 ARG A C 1
ATOM 771 O O . ARG A 1 98 ? -23.114 -12.658 6.728 1.00 78.62 98 ARG A O 1
ATOM 778 N N . ASP A 1 99 ? -21.806 -11.590 8.215 1.00 85.06 99 ASP A N 1
ATOM 779 C CA . ASP A 1 99 ? -22.874 -10.855 8.882 1.00 85.06 99 ASP A CA 1
ATOM 780 C C . ASP A 1 99 ? -23.125 -9.569 8.076 1.00 85.06 99 ASP A C 1
ATOM 782 O O . ASP A 1 99 ? -22.170 -8.825 7.839 1.00 85.06 99 ASP A O 1
ATOM 786 N N . PRO A 1 100 ? -24.371 -9.303 7.642 1.00 82.56 100 PRO A N 1
ATOM 787 C CA . PRO A 1 100 ? -24.699 -8.159 6.790 1.00 82.56 100 PRO A CA 1
ATOM 788 C C . PRO A 1 100 ? -24.307 -6.817 7.420 1.00 82.56 100 PRO A C 1
ATOM 790 O O . PRO A 1 100 ? -24.015 -5.864 6.708 1.00 82.56 100 PRO A O 1
ATOM 793 N N . ARG A 1 101 ? -24.218 -6.735 8.755 1.00 78.62 101 ARG A N 1
ATOM 794 C CA . ARG A 1 101 ? -23.752 -5.524 9.456 1.00 78.62 101 ARG A CA 1
ATOM 795 C C . ARG A 1 101 ? -22.272 -5.227 9.228 1.00 78.62 101 ARG A C 1
ATOM 797 O O . ARG A 1 101 ? -21.840 -4.095 9.418 1.00 78.62 101 ARG A O 1
ATOM 804 N N . PHE A 1 102 ? -21.503 -6.251 8.880 1.00 75.19 102 PHE A N 1
ATOM 805 C CA . PHE A 1 102 ? -20.067 -6.185 8.621 1.00 75.19 102 PHE A CA 1
ATOM 806 C C . PHE A 1 102 ? -19.756 -6.484 7.151 1.00 75.19 102 PHE A C 1
ATOM 808 O O . PHE A 1 102 ? -18.618 -6.796 6.800 1.00 75.19 102 PHE A O 1
ATOM 815 N N . GLU A 1 103 ? -20.770 -6.423 6.286 1.00 79.50 103 GLU A N 1
ATOM 816 C CA . GLU A 1 103 ? -20.593 -6.563 4.853 1.00 79.50 103 GLU A CA 1
ATOM 817 C C . GLU A 1 103 ? -19.997 -5.276 4.279 1.00 79.50 103 GLU A C 1
ATOM 819 O O . GLU A 1 103 ? -20.364 -4.166 4.664 1.00 79.50 103 GLU A O 1
ATOM 824 N N . SER A 1 104 ? -19.075 -5.412 3.328 1.00 80.88 104 SER A N 1
ATOM 825 C CA . SER A 1 104 ? -18.375 -4.279 2.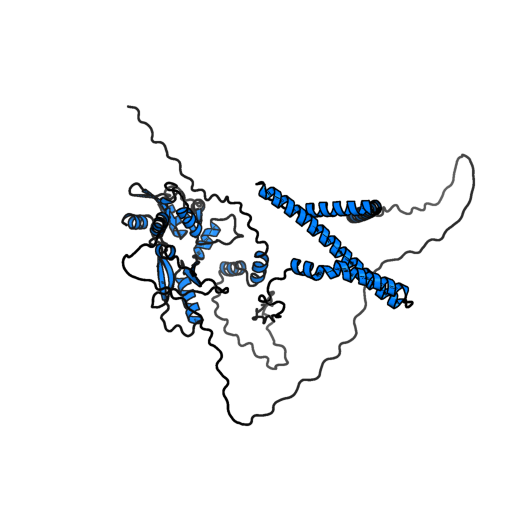709 1.00 80.88 104 SER A CA 1
ATOM 826 C C . SER A 1 104 ? -19.310 -3.305 1.979 1.00 80.88 104 SER A C 1
ATOM 828 O O . SER A 1 104 ? -18.921 -2.181 1.683 1.00 80.88 104 SER A O 1
ATOM 830 N N . LEU A 1 105 ? -20.548 -3.723 1.700 1.00 78.88 105 LEU A N 1
ATOM 831 C CA . LEU A 1 105 ? -21.587 -2.918 1.059 1.00 78.88 105 LEU A CA 1
ATOM 832 C C . LEU A 1 105 ? -22.273 -1.926 2.019 1.00 78.88 105 LEU A C 1
ATOM 834 O O . LEU A 1 105 ? -22.959 -1.020 1.552 1.00 78.88 105 LEU A O 1
ATOM 838 N N . CYS A 1 106 ? -22.091 -2.050 3.342 1.00 78.12 106 CYS A N 1
ATOM 839 C CA . CYS A 1 106 ? -22.776 -1.214 4.342 1.00 78.12 106 CYS A CA 1
ATOM 840 C C . CYS A 1 106 ? -22.234 0.228 4.481 1.00 78.12 106 CYS A C 1
ATOM 842 O O . CYS A 1 106 ? -22.737 0.992 5.306 1.00 78.12 106 CYS A O 1
ATOM 844 N N . GLY A 1 107 ? -21.262 0.633 3.658 1.00 79.31 107 GLY A N 1
ATOM 845 C CA . GLY A 1 107 ? -20.676 1.977 3.668 1.00 79.31 107 GLY A CA 1
ATOM 846 C C . GLY A 1 107 ? -19.704 2.227 4.831 1.00 79.31 107 GLY A C 1
ATOM 847 O O . GLY A 1 107 ? -19.582 1.434 5.762 1.00 79.31 107 GLY A O 1
ATOM 848 N N . ASN A 1 108 ? -18.987 3.353 4.774 1.00 83.19 108 ASN A N 1
ATOM 849 C CA . ASN A 1 108 ? -17.970 3.706 5.770 1.00 83.19 108 ASN A CA 1
ATOM 850 C C . ASN A 1 108 ? -18.576 4.461 6.966 1.00 83.19 108 ASN A C 1
ATOM 852 O O . ASN A 1 108 ? -19.364 5.395 6.800 1.00 83.19 108 ASN A O 1
ATOM 856 N N . LEU A 1 109 ? -18.171 4.095 8.188 1.00 85.19 109 LEU A N 1
ATOM 857 C CA . LEU A 1 109 ? -18.622 4.750 9.418 1.00 85.19 109 LEU A CA 1
ATOM 858 C C . LEU A 1 109 ? -18.039 6.169 9.544 1.00 85.19 109 LEU A C 1
ATOM 860 O O . LEU A 1 109 ? -16.868 6.342 9.881 1.00 85.19 109 LEU A O 1
ATOM 864 N N . ASP A 1 110 ? -18.884 7.192 9.392 1.00 89.25 110 ASP A N 1
ATOM 865 C CA . ASP A 1 110 ? -18.530 8.567 9.761 1.00 89.25 110 ASP A CA 1
ATOM 866 C C . ASP A 1 110 ? -18.620 8.767 11.284 1.00 89.25 110 ASP A C 1
ATOM 868 O O . ASP A 1 110 ? -19.657 9.134 11.856 1.00 89.25 110 ASP A O 1
ATOM 872 N N . VAL A 1 111 ? -17.493 8.513 11.950 1.00 89.19 111 VAL A N 1
ATOM 873 C CA . VAL A 1 111 ? -17.336 8.640 13.404 1.00 89.19 111 VAL A CA 1
ATOM 874 C C . VAL A 1 111 ? -17.557 10.081 13.877 1.00 89.19 111 VAL A C 1
ATOM 876 O O . VAL A 1 111 ? -18.076 10.294 14.978 1.00 89.19 111 VAL A O 1
ATOM 879 N N . ASP A 1 112 ? -17.159 11.081 13.091 1.00 88.75 112 ASP A N 1
ATOM 880 C CA . ASP A 1 112 ? -17.250 12.481 13.502 1.00 88.75 112 ASP A CA 1
ATOM 881 C C . ASP A 1 112 ? -18.664 13.033 13.298 1.00 88.75 112 ASP A C 1
ATOM 883 O O . ASP A 1 112 ? -19.183 13.707 14.195 1.00 88.75 112 ASP A O 1
ATOM 887 N N . GLY A 1 113 ? -19.337 12.681 12.200 1.00 90.75 113 GLY A N 1
ATOM 888 C CA . GLY A 1 113 ? -20.760 12.967 12.016 1.00 90.75 113 GLY A CA 1
ATOM 889 C C . GLY A 1 113 ? -21.627 12.294 13.076 1.00 90.75 113 GLY A C 1
ATOM 890 O O . GLY A 1 113 ? -22.509 12.940 13.644 1.00 90.75 113 GLY A O 1
ATOM 891 N N . HIS A 1 114 ? -21.340 11.034 13.424 1.00 92.00 114 HIS A N 1
ATOM 892 C CA . HIS A 1 114 ? -22.022 10.349 14.526 1.00 92.00 114 HIS A CA 1
ATOM 893 C C . HIS A 1 114 ? -21.846 11.104 15.850 1.00 92.00 114 HIS A C 1
ATOM 895 O O . HIS A 1 114 ? -22.824 11.400 16.534 1.00 92.00 114 HIS A O 1
ATOM 901 N N . LYS A 1 115 ? -20.612 11.483 16.203 1.00 89.50 115 LYS A N 1
ATOM 902 C CA . LYS A 1 115 ? -20.335 12.239 17.437 1.00 89.50 115 LYS A CA 1
ATOM 903 C C . LYS A 1 115 ? -21.080 13.570 17.496 1.00 89.50 115 LYS A C 1
ATOM 905 O O . LYS A 1 115 ? -21.551 13.930 18.567 1.00 89.50 115 LYS A O 1
ATOM 910 N N . LYS A 1 116 ? -21.203 14.278 16.370 1.00 91.38 116 LYS A N 1
ATOM 911 C CA . LYS A 1 116 ? -21.971 15.530 16.293 1.00 91.38 116 LYS A CA 1
ATOM 912 C C . LYS A 1 116 ? -23.466 15.288 16.499 1.00 91.38 116 LYS A C 1
ATOM 914 O O . LYS A 1 116 ? -24.069 15.959 17.329 1.00 91.38 116 LYS A O 1
ATOM 919 N N . ARG A 1 117 ? -24.045 14.303 15.800 1.00 94.75 117 ARG A N 1
ATOM 920 C CA . ARG A 1 117 ? -25.475 13.955 15.913 1.00 94.75 117 ARG A CA 1
ATOM 921 C C . ARG A 1 117 ? -25.867 13.542 17.332 1.00 94.75 117 ARG A C 1
ATOM 923 O O . ARG A 1 117 ? -26.933 13.917 17.798 1.00 94.75 117 ARG A O 1
ATOM 930 N N . TYR A 1 118 ? -24.987 12.827 18.028 1.00 93.88 118 TYR A N 1
ATOM 931 C CA . TYR A 1 118 ? -25.228 12.328 19.386 1.00 93.88 118 TYR A CA 1
ATOM 932 C C . TYR A 1 118 ? -24.568 13.168 20.491 1.00 93.88 118 TYR A C 1
ATOM 934 O O . TYR A 1 118 ? -24.439 12.713 21.626 1.00 93.88 118 TYR A O 1
ATOM 942 N N . ASN A 1 119 ? -24.151 14.404 20.202 1.00 93.25 119 ASN A N 1
ATOM 943 C CA . ASN A 1 119 ? -23.474 15.249 21.189 1.00 93.25 119 ASN A CA 1
ATOM 944 C C . ASN A 1 119 ? -24.379 15.624 22.378 1.00 93.25 119 ASN A C 1
ATOM 946 O O . ASN A 1 119 ? -23.897 15.751 23.505 1.00 93.25 119 ASN A O 1
ATOM 950 N N . PHE A 1 120 ? -25.694 15.704 22.141 1.00 94.88 120 PHE A N 1
ATOM 951 C CA . PHE A 1 120 ? -26.708 15.993 23.160 1.00 94.88 120 PHE A CA 1
ATOM 952 C C . PHE A 1 120 ? -26.676 15.005 24.337 1.00 94.88 120 PHE A C 1
ATOM 954 O O . PHE A 1 120 ? -27.062 15.372 25.447 1.00 94.88 120 PHE A O 1
ATOM 961 N N . ILE A 1 121 ? -26.179 13.779 24.119 1.00 94.44 121 ILE A N 1
ATOM 962 C CA . ILE A 1 121 ? -26.031 12.779 25.180 1.00 94.44 121 ILE A CA 1
ATOM 963 C C . ILE A 1 121 ? -25.052 13.282 26.247 1.00 94.44 121 ILE A C 1
ATOM 965 O O . ILE A 1 121 ? -25.300 13.214 27.448 1.00 94.44 121 ILE A O 1
ATOM 969 N N . TYR A 1 122 ? -23.929 13.838 25.799 1.00 91.94 122 TYR A N 1
ATOM 970 C CA . TYR A 1 122 ? -22.862 14.296 26.681 1.00 91.94 122 TYR A CA 1
ATOM 971 C C . TYR A 1 122 ? -23.124 15.684 27.265 1.00 91.94 122 TYR A C 1
ATOM 973 O O . TYR A 1 122 ? -22.633 15.979 28.353 1.00 91.94 122 TYR A O 1
ATOM 981 N N . GLU A 1 123 ? -23.862 16.534 26.551 1.00 90.81 123 GLU A N 1
ATOM 982 C CA . GLU A 1 123 ? -24.158 17.904 26.987 1.00 90.81 123 GLU A CA 1
ATOM 983 C C . GLU A 1 123 ? -25.381 17.989 27.897 1.00 90.81 123 GLU A C 1
ATOM 985 O O . GLU A 1 123 ? -25.340 18.718 28.884 1.00 90.81 123 GLU A O 1
ATOM 990 N N . ASN A 1 124 ? -26.436 17.219 27.607 1.00 92.19 124 ASN A N 1
ATOM 991 C CA . ASN A 1 124 ? -27.735 17.389 28.256 1.00 92.19 124 ASN A CA 1
ATOM 992 C C . ASN A 1 124 ? -28.176 16.139 29.028 1.00 92.19 124 ASN A C 1
ATOM 994 O O . ASN A 1 124 ? -28.495 16.239 30.213 1.00 92.19 124 ASN A O 1
ATOM 998 N N . THR A 1 125 ? -28.180 14.953 28.402 1.00 94.62 125 THR A N 1
ATOM 999 C CA . THR A 1 125 ? -28.816 13.770 29.018 1.00 94.62 125 THR A CA 1
ATOM 1000 C C . THR A 1 125 ? -28.007 13.203 30.182 1.00 94.62 125 THR A C 1
ATOM 1002 O O . THR A 1 125 ? -28.560 13.016 31.260 1.00 94.62 125 THR A O 1
ATOM 1005 N N . LEU A 1 126 ? -26.698 12.981 30.011 1.00 94.38 126 LEU A N 1
ATOM 1006 C CA . LEU A 1 126 ? -25.843 12.425 31.068 1.00 94.38 126 LEU A CA 1
ATOM 1007 C C . LEU A 1 126 ? -25.732 13.351 32.293 1.00 94.38 126 LEU A C 1
ATOM 1009 O O . LEU A 1 126 ? -25.774 12.848 33.418 1.00 94.38 126 LEU A O 1
ATOM 1013 N N . PRO A 1 127 ? -25.610 14.687 32.149 1.00 94.81 127 PRO A N 1
ATOM 1014 C CA . PRO A 1 127 ? -25.686 15.591 33.295 1.00 94.81 127 PRO A CA 1
ATOM 1015 C C . PRO A 1 127 ? -27.041 15.556 34.013 1.00 94.81 127 PRO A C 1
ATOM 1017 O O . PRO A 1 127 ? -27.058 15.539 35.244 1.00 94.81 127 PRO A O 1
ATOM 1020 N N . ALA A 1 128 ? -28.157 15.489 33.281 1.00 96.12 128 ALA A N 1
ATOM 1021 C CA . ALA A 1 128 ? -29.488 15.385 33.881 1.00 96.12 128 ALA A CA 1
ATOM 1022 C C . ALA A 1 128 ? -29.668 14.064 34.652 1.00 96.12 128 ALA A C 1
ATOM 1024 O O . ALA A 1 128 ? -30.077 14.077 35.814 1.00 96.12 128 ALA A O 1
ATOM 1025 N N . GLU A 1 129 ? -29.264 12.940 34.055 1.00 95.75 129 GLU A N 1
ATOM 1026 C CA . GLU A 1 129 ? -29.282 11.615 34.688 1.00 95.75 129 GLU A CA 1
ATOM 1027 C C . GLU A 1 129 ? -28.409 11.595 35.951 1.00 95.75 129 GLU A C 1
ATOM 1029 O O . GLU A 1 129 ? -28.816 11.109 37.005 1.00 95.75 129 GLU A O 1
ATOM 1034 N N . LYS A 1 130 ? -27.232 12.228 35.904 1.00 94.94 130 LYS A N 1
ATOM 1035 C CA . LYS A 1 130 ? -26.355 12.390 37.069 1.00 94.94 130 LYS A CA 1
ATOM 1036 C C . LYS A 1 130 ? -27.044 13.123 38.223 1.00 94.94 130 LYS A C 1
ATOM 1038 O O . LYS A 1 130 ? -26.849 12.767 39.391 1.00 94.94 130 LYS A O 1
ATOM 1043 N N . GLU A 1 131 ? -27.788 14.185 37.932 1.00 95.88 131 GLU A N 1
ATOM 1044 C CA . GLU A 1 131 ? -28.539 14.920 38.951 1.00 95.88 131 GLU A CA 1
ATOM 1045 C C . GLU A 1 131 ? -29.710 14.110 39.497 1.00 95.88 131 GLU A C 1
ATOM 1047 O O . GLU A 1 131 ? -29.968 14.144 40.704 1.00 95.88 131 GLU A O 1
ATOM 1052 N N . GLU A 1 132 ? -30.389 13.357 38.640 1.00 96.25 132 GLU A N 1
ATOM 1053 C CA . GLU A 1 132 ? -31.476 12.474 39.035 1.00 96.25 132 GLU A CA 1
ATOM 1054 C C . GLU A 1 132 ? -30.990 11.343 39.945 1.00 96.25 132 GLU A C 1
ATOM 1056 O O . GLU A 1 132 ? -31.535 11.174 41.037 1.00 96.25 132 GLU A O 1
ATOM 1061 N N . LEU A 1 133 ? -29.893 10.668 39.591 1.00 95.50 133 LEU A N 1
ATOM 1062 C CA . LEU A 1 133 ? -29.264 9.647 40.435 1.00 95.50 133 LEU A CA 1
ATOM 1063 C C . LEU A 1 133 ? -28.872 10.215 41.803 1.00 95.50 133 LEU A C 1
ATOM 1065 O O . LEU A 1 133 ? -29.119 9.591 42.834 1.00 95.50 133 LEU A O 1
ATOM 1069 N N . LYS A 1 134 ? -28.341 11.445 41.859 1.00 95.31 134 LYS A N 1
ATOM 1070 C CA . LYS A 1 134 ? -28.061 12.122 43.140 1.00 95.31 134 LYS A CA 1
ATOM 1071 C C . LYS A 1 134 ? -29.328 12.400 43.949 1.00 95.31 134 LYS A C 1
ATOM 1073 O O . LYS A 1 134 ? -29.284 12.331 45.178 1.00 95.31 134 LYS A O 1
ATOM 1078 N N . LYS A 1 135 ? -30.443 12.750 43.299 1.00 96.12 135 LYS A N 1
ATOM 1079 C CA . LYS A 1 135 ? -31.741 12.951 43.966 1.00 96.12 135 LYS A CA 1
ATOM 1080 C C . LYS A 1 135 ? -32.293 11.622 44.486 1.00 96.12 135 LYS A C 1
ATOM 1082 O O . LYS A 1 135 ? -32.763 11.586 45.619 1.00 96.12 135 LYS A O 1
ATOM 1087 N N . GLN A 1 136 ? -32.188 10.545 43.711 1.00 93.94 136 GLN A N 1
ATOM 1088 C CA . GLN A 1 136 ? -32.594 9.197 44.118 1.00 93.94 136 GLN A CA 1
ATOM 1089 C C . GLN A 1 136 ? -31.748 8.695 45.295 1.00 93.94 136 GLN A C 1
ATOM 1091 O O . GLN A 1 136 ? -32.307 8.285 46.306 1.00 93.94 136 GLN A O 1
ATOM 1096 N N . MET A 1 137 ? -30.424 8.880 45.259 1.00 93.19 137 MET A N 1
ATOM 1097 C CA . MET A 1 137 ? -29.528 8.547 46.377 1.00 93.19 137 MET A CA 1
ATOM 1098 C C . MET A 1 137 ? -29.897 9.234 47.699 1.00 93.19 137 MET A C 1
ATOM 1100 O O . MET A 1 137 ? -29.616 8.691 48.762 1.00 93.19 137 MET A O 1
ATOM 1104 N N . LYS A 1 138 ? -30.482 10.439 47.653 1.00 92.88 138 LYS A N 1
ATOM 1105 C CA . LYS A 1 138 ? -30.944 11.153 48.856 1.00 92.88 138 LYS A CA 1
ATOM 1106 C C . LYS A 1 138 ? -32.278 10.621 49.389 1.00 92.88 138 LYS A C 1
ATOM 1108 O O . LYS A 1 138 ? -32.570 10.823 50.563 1.00 92.88 138 LYS A O 1
ATOM 1113 N N . LYS A 1 139 ? -33.097 10.005 48.532 1.00 94.44 139 LYS A N 1
ATOM 1114 C CA . LYS A 1 139 ? -34.436 9.494 48.864 1.00 94.44 139 LYS A CA 1
ATOM 1115 C C . LYS A 1 139 ? -34.397 8.037 49.331 1.00 94.44 139 LYS A C 1
ATOM 1117 O O . LYS A 1 139 ? -35.133 7.672 50.244 1.00 94.44 139 LYS A O 1
ATOM 1122 N N . THR A 1 140 ? -33.554 7.218 48.710 1.00 92.69 140 THR A N 1
ATOM 1123 C CA . THR A 1 140 ? -33.460 5.781 48.978 1.00 92.69 140 THR A CA 1
ATOM 1124 C C . THR A 1 140 ? -32.710 5.512 50.283 1.00 92.69 140 THR A C 1
ATOM 1126 O O . THR A 1 140 ? -31.645 6.080 50.522 1.00 92.69 140 THR A O 1
ATOM 1129 N N . LYS A 1 141 ? -33.261 4.637 51.132 1.00 90.88 141 LYS A N 1
ATOM 1130 C CA . LYS A 1 141 ? -32.654 4.236 52.416 1.00 90.88 141 LYS A CA 1
ATOM 1131 C C . LYS A 1 141 ? -31.911 2.897 52.333 1.00 90.88 141 LYS A C 1
ATOM 1133 O O . LYS A 1 141 ? -30.991 2.671 53.119 1.00 90.88 141 LYS A O 1
ATOM 1138 N N . ASP A 1 142 ? -32.275 2.042 51.378 1.00 93.12 142 ASP A N 1
ATOM 1139 C CA . ASP A 1 142 ? -31.697 0.706 51.212 1.00 93.12 142 ASP A CA 1
ATOM 1140 C C . ASP A 1 142 ? -30.218 0.776 50.822 1.00 93.12 142 ASP A C 1
ATOM 1142 O O . ASP A 1 142 ? -29.836 1.440 49.856 1.00 93.12 142 ASP A O 1
ATOM 1146 N N . ARG A 1 143 ? -29.359 0.084 51.584 1.00 92.19 143 ARG A N 1
ATOM 1147 C CA . ARG A 1 143 ? -27.897 0.199 51.432 1.00 92.19 143 ARG A CA 1
ATOM 1148 C C . ARG A 1 143 ? -27.391 -0.371 50.106 1.00 92.19 143 ARG A C 1
ATOM 1150 O O . ARG A 1 143 ? -26.453 0.194 49.549 1.00 92.19 143 ARG A O 1
ATOM 1157 N N . GLU A 1 144 ? -27.999 -1.451 49.621 1.00 92.88 144 GLU A N 1
ATOM 1158 C CA . GLU A 1 144 ? -27.632 -2.117 48.364 1.00 92.88 144 GLU A CA 1
ATOM 1159 C C . GLU A 1 144 ? -28.027 -1.271 47.148 1.00 92.88 144 GLU A C 1
ATOM 1161 O O . GLU A 1 144 ? -27.163 -0.917 46.350 1.00 92.88 144 GLU A O 1
ATOM 1166 N N . ALA A 1 145 ? -29.276 -0.794 47.098 1.00 91.88 145 ALA A N 1
ATOM 1167 C CA . ALA A 1 145 ? -29.747 0.115 46.050 1.00 91.88 145 ALA A CA 1
ATOM 1168 C C . ALA A 1 145 ? -28.949 1.435 46.015 1.00 91.88 145 ALA A C 1
ATOM 1170 O O . ALA A 1 145 ? -28.616 1.950 44.949 1.00 91.88 145 ALA A O 1
ATOM 1171 N N . VAL A 1 146 ? -28.565 1.983 47.176 1.00 93.25 146 VAL A N 1
ATOM 1172 C CA . VAL A 1 146 ? -27.659 3.147 47.239 1.00 93.25 146 VAL A CA 1
ATOM 1173 C C . VAL A 1 146 ? -26.260 2.810 46.699 1.00 93.25 146 VAL A C 1
ATOM 1175 O O . VAL A 1 146 ? -25.592 3.695 46.160 1.00 93.25 146 VAL A O 1
ATOM 1178 N N . GLY A 1 147 ? -25.802 1.564 46.840 1.00 93.44 147 GLY A N 1
ATOM 1179 C CA . GLY A 1 147 ? -24.574 1.059 46.222 1.00 93.44 147 GLY A CA 1
ATOM 1180 C C . GLY A 1 147 ? -24.656 1.069 44.696 1.00 93.44 147 GLY A C 1
ATOM 1181 O O . GLY A 1 147 ? -23.811 1.686 44.049 1.00 93.44 147 GLY A O 1
ATOM 1182 N N . GLU A 1 148 ? -25.721 0.505 44.129 1.00 94.94 148 GLU A N 1
ATOM 1183 C CA . GLU A 1 148 ? -25.942 0.473 42.676 1.00 94.94 148 GLU A CA 1
ATOM 1184 C C . GLU A 1 148 ? -26.050 1.880 42.070 1.00 94.94 148 GLU A C 1
ATOM 1186 O O . GLU A 1 148 ? -25.407 2.182 41.060 1.00 94.94 148 GLU A O 1
ATOM 1191 N N . LEU A 1 149 ? -26.791 2.784 42.722 1.00 94.69 149 LEU A N 1
ATOM 1192 C CA . LEU A 1 149 ? -26.909 4.183 42.296 1.00 94.69 149 LEU A CA 1
ATOM 1193 C C . LEU A 1 149 ? -25.554 4.910 42.323 1.00 94.69 149 LEU A C 1
ATOM 1195 O O . LEU A 1 149 ? -25.259 5.721 41.440 1.00 94.69 149 LEU A O 1
ATOM 1199 N N . LYS A 1 150 ? -24.697 4.613 43.312 1.00 94.62 150 LYS A N 1
ATOM 1200 C CA . LYS A 1 150 ? -23.322 5.138 43.354 1.00 94.62 150 LYS A CA 1
ATOM 1201 C C . LYS A 1 150 ? -22.492 4.592 42.204 1.00 94.62 150 LYS A C 1
ATOM 1203 O O . LYS A 1 150 ? -21.773 5.366 41.573 1.00 94.62 150 LYS A O 1
ATOM 1208 N N . ASP A 1 151 ? -22.590 3.302 41.908 1.00 95.56 151 ASP A N 1
ATOM 1209 C CA . ASP A 1 151 ? -21.833 2.684 40.822 1.00 95.56 151 ASP A CA 1
ATOM 1210 C C . ASP A 1 151 ? -22.224 3.273 39.465 1.00 95.56 151 ASP A C 1
ATOM 1212 O O . ASP A 1 151 ? -21.339 3.671 38.696 1.00 95.56 151 ASP A O 1
ATOM 1216 N N . GLN A 1 152 ? -23.525 3.453 39.217 1.00 94.94 152 GLN A N 1
ATOM 1217 C CA . GLN A 1 152 ? -24.045 4.151 38.038 1.00 94.94 152 GLN A CA 1
ATOM 1218 C C . GLN A 1 152 ? -23.532 5.594 37.959 1.00 94.94 152 GLN A C 1
ATOM 1220 O O . GLN A 1 152 ? -23.003 6.009 36.923 1.00 94.94 152 GLN A O 1
ATOM 1225 N N . LEU A 1 153 ? -23.560 6.334 39.071 1.00 95.75 153 LEU A N 1
ATOM 1226 C CA . LEU A 1 153 ? -23.002 7.685 39.139 1.00 95.75 153 LEU A CA 1
ATOM 1227 C C . LEU A 1 153 ? -21.503 7.701 38.790 1.00 95.75 153 LEU A C 1
ATOM 1229 O O . LEU A 1 153 ? -21.054 8.557 38.021 1.00 95.75 153 LEU A O 1
ATOM 1233 N N . THR A 1 154 ? -20.718 6.742 39.301 1.00 95.75 154 THR A N 1
ATOM 1234 C CA . THR A 1 154 ? -19.292 6.651 38.954 1.00 95.75 154 THR A CA 1
ATOM 1235 C C . THR A 1 154 ? -19.071 6.302 37.487 1.00 95.75 154 THR A C 1
ATOM 1237 O O . THR A 1 154 ? -18.088 6.768 36.905 1.00 95.75 154 THR A O 1
ATOM 1240 N N . ARG A 1 155 ? -19.952 5.497 36.880 1.00 96.12 155 ARG A N 1
ATOM 1241 C CA . ARG A 1 155 ? -19.892 5.148 35.457 1.00 96.12 155 ARG A CA 1
ATOM 1242 C C . ARG A 1 155 ? -20.100 6.388 34.593 1.00 96.12 155 ARG A C 1
ATOM 1244 O O . ARG A 1 155 ? -19.240 6.665 33.758 1.00 96.12 155 ARG A O 1
ATOM 1251 N N . ILE A 1 156 ? -21.145 7.170 34.866 1.00 94.94 156 ILE A N 1
ATOM 1252 C CA . ILE A 1 156 ? -21.421 8.432 34.159 1.00 94.94 156 ILE A CA 1
ATOM 1253 C C . ILE A 1 156 ? -20.259 9.418 34.340 1.00 94.94 156 ILE A C 1
ATOM 1255 O O . ILE A 1 156 ? -19.770 10.001 33.372 1.00 94.94 156 ILE A O 1
ATOM 1259 N N . ASP A 1 157 ? -19.734 9.559 35.563 1.00 93.56 157 ASP A N 1
ATOM 1260 C CA . ASP A 1 157 ? -18.582 10.428 35.829 1.00 93.56 157 ASP A CA 1
ATOM 1261 C C . ASP A 1 157 ? -17.317 9.991 35.077 1.00 93.56 157 ASP A C 1
ATOM 1263 O O . ASP A 1 157 ? -16.547 10.838 34.612 1.00 93.56 157 ASP A O 1
ATOM 1267 N N . LYS A 1 158 ? -17.061 8.682 34.971 1.00 94.12 158 LYS A N 1
ATOM 1268 C CA . LYS A 1 158 ? -15.932 8.141 34.197 1.00 94.12 158 LYS A CA 1
ATOM 1269 C C . LYS A 1 158 ? -16.117 8.411 32.708 1.00 94.12 158 LYS A C 1
ATOM 1271 O O . LYS A 1 158 ? -15.151 8.796 32.048 1.00 94.12 158 LYS A O 1
ATOM 1276 N N . GLU A 1 159 ? -17.330 8.243 32.196 1.00 92.50 159 GLU A N 1
ATOM 1277 C CA . GLU A 1 159 ? -17.644 8.474 30.791 1.00 92.50 159 GLU A CA 1
ATOM 1278 C C . GLU A 1 159 ? -17.445 9.944 30.408 1.00 92.50 159 GLU A C 1
ATOM 1280 O O . GLU A 1 159 ? -16.631 10.224 29.522 1.00 92.50 159 GLU A O 1
ATOM 1285 N N . LEU A 1 160 ? -18.047 10.879 31.154 1.00 92.38 160 LEU A N 1
ATOM 1286 C CA . LEU A 1 160 ? -17.875 12.324 30.947 1.00 92.38 160 LEU A CA 1
ATOM 1287 C C . LEU A 1 160 ? -16.399 12.742 31.005 1.00 92.38 160 LEU A C 1
ATOM 1289 O O . LEU A 1 160 ? -15.926 13.477 30.137 1.00 92.38 160 LEU A O 1
ATOM 1293 N N . LYS A 1 161 ? -15.632 12.220 31.973 1.00 91.12 161 LYS A N 1
ATOM 1294 C CA . LYS A 1 161 ? -14.183 12.481 32.068 1.00 91.12 161 LYS A CA 1
ATOM 1295 C C . LYS A 1 161 ? -13.415 11.929 30.869 1.00 91.12 161 LYS A C 1
ATOM 1297 O O . LYS A 1 161 ? -12.513 12.594 30.367 1.00 91.12 161 LYS A O 1
ATOM 1302 N N . SER A 1 162 ? -13.747 10.725 30.405 1.00 89.69 162 SER A N 1
ATOM 1303 C CA . SER A 1 162 ? -13.068 10.107 29.261 1.00 89.69 162 SER A CA 1
ATOM 1304 C C . SER A 1 162 ? -13.314 10.876 27.960 1.00 89.69 162 SER A C 1
ATOM 1306 O O . SER A 1 162 ? -12.402 11.025 27.145 1.00 89.69 162 SER A O 1
ATOM 1308 N N . VAL A 1 163 ? -14.529 11.400 27.784 1.00 90.12 163 VAL A N 1
ATOM 1309 C CA . VAL A 1 163 ? -14.913 12.207 26.626 1.00 90.12 163 VAL A CA 1
ATOM 1310 C C . VAL A 1 163 ? -14.252 13.577 26.687 1.00 90.12 163 VAL A C 1
ATOM 1312 O O . VAL A 1 163 ? -13.700 14.003 25.677 1.00 90.12 163 VAL A O 1
ATOM 1315 N N . ALA A 1 164 ? -14.224 14.223 27.857 1.00 89.50 164 ALA A N 1
ATOM 1316 C CA . ALA A 1 164 ? -13.532 15.497 28.048 1.00 89.50 164 ALA A CA 1
ATOM 1317 C C . ALA A 1 164 ? -12.048 15.400 27.669 1.00 89.50 164 ALA A C 1
ATOM 1319 O O . ALA A 1 164 ? -11.573 16.203 26.873 1.00 89.50 164 ALA A O 1
ATOM 1320 N N . VAL A 1 165 ? -11.347 14.355 28.131 1.00 88.69 165 VAL A N 1
ATOM 1321 C CA . VAL A 1 165 ? -9.949 14.116 27.736 1.00 88.69 165 VAL A CA 1
ATOM 1322 C C . VAL A 1 165 ? -9.837 13.959 26.221 1.00 88.69 165 VAL A C 1
ATOM 1324 O O . VAL A 1 165 ? -9.013 14.620 25.611 1.00 88.69 165 VAL A O 1
ATOM 1327 N N . LYS A 1 166 ? -10.684 13.141 25.581 1.00 88.88 166 LYS A N 1
ATOM 1328 C CA . LYS A 1 166 ? -10.658 12.960 24.115 1.00 88.88 166 LYS A CA 1
ATOM 1329 C C . LYS A 1 166 ? -10.952 14.252 23.339 1.00 88.88 166 LYS A C 1
ATOM 1331 O O . LYS A 1 166 ? -10.453 14.390 22.223 1.00 88.88 166 LYS A O 1
ATOM 1336 N N . ARG A 1 167 ? -11.774 15.155 23.885 1.00 88.50 167 ARG A N 1
ATOM 1337 C CA . ARG A 1 167 ? -12.077 16.464 23.287 1.00 88.50 167 ARG A CA 1
ATOM 1338 C C . ARG A 1 167 ? -10.840 17.361 23.304 1.00 88.50 167 ARG A C 1
ATOM 1340 O O . ARG A 1 167 ? -10.427 17.767 22.226 1.00 88.50 167 ARG A O 1
ATOM 1347 N N . THR A 1 168 ? -10.156 17.509 24.443 1.00 90.12 168 THR A N 1
ATOM 1348 C CA . THR A 1 168 ? -8.922 18.320 24.509 1.00 90.12 168 THR A CA 1
ATOM 1349 C C . THR A 1 168 ? -7.850 17.820 23.539 1.00 90.12 168 THR A C 1
ATOM 1351 O O . THR A 1 168 ? -7.239 18.604 22.818 1.00 90.12 168 THR A O 1
ATOM 1354 N N . GLU A 1 169 ? -7.682 16.498 23.402 1.00 89.69 169 GLU A N 1
ATOM 1355 C CA . GLU A 1 169 ? -6.752 15.935 22.413 1.00 89.69 169 GLU A CA 1
ATOM 1356 C C . GLU A 1 169 ? -7.096 16.328 20.969 1.00 89.69 169 GLU A C 1
ATOM 1358 O O . GLU A 1 169 ? -6.202 16.607 20.166 1.00 89.69 169 GLU A O 1
ATOM 1363 N N . LYS A 1 170 ? -8.389 16.301 20.629 1.00 90.50 170 LYS A N 1
ATOM 1364 C CA . LYS A 1 170 ? -8.889 16.663 19.302 1.00 90.50 170 LYS A CA 1
ATOM 1365 C C . LYS A 1 170 ? -8.761 18.161 19.049 1.00 90.50 170 LYS A C 1
ATOM 1367 O O . LYS A 1 170 ? -8.394 18.530 17.936 1.00 90.50 170 LYS A O 1
ATOM 1372 N N . ASP A 1 171 ? -9.019 18.984 20.056 1.00 92.19 171 ASP A N 1
ATOM 1373 C CA . ASP A 1 171 ? -8.964 20.442 19.961 1.00 92.19 171 ASP A CA 1
ATOM 1374 C C . ASP A 1 171 ? -7.523 20.915 19.735 1.00 92.19 171 ASP A C 1
ATOM 1376 O O . ASP A 1 171 ? -7.274 21.639 18.771 1.00 92.19 171 ASP A O 1
ATOM 1380 N N . ILE A 1 172 ? -6.550 20.376 20.483 1.00 92.88 172 ILE A N 1
ATOM 1381 C CA . ILE A 1 172 ? -5.111 20.600 20.245 1.00 92.88 172 ILE A CA 1
ATOM 1382 C C . ILE A 1 172 ? -4.737 20.297 18.785 1.00 92.88 172 ILE A C 1
ATOM 1384 O O . ILE A 1 172 ? -4.065 21.084 18.111 1.00 92.88 172 ILE A O 1
ATOM 1388 N N . LEU A 1 173 ? -5.174 19.141 18.274 1.00 92.75 173 LEU A N 1
ATOM 1389 C CA . LEU A 1 173 ? -4.886 18.729 16.900 1.00 92.75 173 LEU A CA 1
ATOM 1390 C C . LEU A 1 173 ? -5.584 19.625 15.873 1.00 92.75 173 LEU A C 1
ATOM 1392 O O . LEU A 1 173 ? -4.998 19.927 14.833 1.00 92.75 173 LEU A O 1
ATOM 1396 N N . ALA A 1 174 ? -6.820 20.042 16.136 1.00 93.44 174 ALA A N 1
ATOM 1397 C CA . ALA A 1 174 ? -7.584 20.914 15.255 1.00 93.44 174 ALA A CA 1
ATOM 1398 C C . ALA A 1 174 ? -6.964 22.316 15.179 1.00 93.44 174 ALA A C 1
ATOM 1400 O O . ALA A 1 174 ? -6.804 22.852 14.077 1.00 93.44 174 ALA A O 1
ATOM 1401 N N . GLU A 1 175 ? -6.558 22.878 16.320 1.00 94.19 175 GLU A N 1
ATOM 1402 C CA . GLU A 1 175 ? -5.836 24.147 16.396 1.00 94.19 175 GLU A CA 1
ATOM 1403 C C . GLU A 1 175 ? -4.508 24.086 15.651 1.00 94.19 175 GLU A C 1
ATOM 1405 O O . GLU A 1 175 ? -4.198 24.990 14.871 1.00 94.19 175 GLU A O 1
ATOM 1410 N N . HIS A 1 176 ? -3.742 23.009 15.840 1.00 94.62 176 HIS A N 1
ATOM 1411 C CA . HIS A 1 176 ? -2.494 22.807 15.115 1.00 94.62 176 HIS A CA 1
ATOM 1412 C C . HIS A 1 176 ? -2.742 22.726 13.606 1.00 94.62 176 HIS A C 1
ATOM 1414 O O . HIS A 1 176 ? -2.194 23.513 12.843 1.00 94.62 176 HIS A O 1
ATOM 1420 N N . LYS A 1 177 ? -3.665 21.863 13.166 1.00 94.69 177 LYS A N 1
ATOM 1421 C CA . LYS A 1 177 ? -4.047 21.752 11.749 1.00 94.69 177 LYS A CA 1
ATOM 1422 C C . LYS A 1 177 ? -4.536 23.077 11.165 1.00 94.69 177 LYS A C 1
ATOM 1424 O O . LYS A 1 177 ? -4.425 23.277 9.960 1.00 94.69 177 LYS A O 1
ATOM 1429 N N . LYS A 1 178 ? -5.146 23.956 11.964 1.00 95.94 178 LYS A N 1
ATOM 1430 C CA . LYS A 1 178 ? -5.560 25.295 11.521 1.00 95.94 178 LYS A CA 1
ATOM 1431 C C . LYS A 1 178 ? -4.345 26.201 11.308 1.00 95.94 178 LYS A C 1
ATOM 1433 O O . LYS A 1 178 ? -4.215 26.759 10.224 1.00 95.94 178 LYS A O 1
ATOM 1438 N N . LYS A 1 179 ? -3.436 26.265 12.285 1.00 95.31 179 LYS A N 1
ATOM 1439 C CA . LYS A 1 179 ? -2.186 27.042 12.203 1.00 95.31 179 LYS A CA 1
ATOM 1440 C C . LYS A 1 179 ? -1.330 26.618 11.009 1.00 95.31 179 LYS A C 1
ATOM 1442 O O . LYS A 1 179 ? -0.875 27.471 10.254 1.00 95.31 179 LYS A O 1
ATOM 1447 N N . GLU A 1 180 ? -1.199 25.314 10.791 1.00 96.00 180 GLU A N 1
ATOM 1448 C CA . GLU A 1 180 ? -0.428 24.763 9.674 1.00 96.00 180 GLU A CA 1
ATOM 1449 C C . GLU A 1 180 ? -1.087 25.027 8.323 1.00 96.00 180 GLU A C 1
ATOM 1451 O O . GLU A 1 180 ? -0.404 25.384 7.370 1.00 96.00 180 GLU A O 1
ATOM 1456 N N . ARG A 1 181 ? -2.424 24.967 8.232 1.00 95.44 181 ARG A N 1
ATOM 1457 C CA . ARG A 1 181 ? -3.139 25.400 7.019 1.00 95.44 181 ARG A CA 1
ATOM 1458 C C . ARG A 1 181 ? -2.899 26.876 6.712 1.00 95.44 181 ARG A C 1
ATOM 1460 O O . ARG A 1 181 ? -2.716 27.228 5.550 1.00 95.44 181 ARG A O 1
ATOM 1467 N N . ASP A 1 182 ? -2.887 27.736 7.725 1.00 95.88 182 ASP A N 1
ATOM 1468 C CA . ASP A 1 182 ? -2.630 29.167 7.541 1.00 95.88 182 ASP A CA 1
ATOM 1469 C C . ASP A 1 182 ? -1.159 29.452 7.186 1.00 95.88 182 ASP A C 1
ATOM 1471 O O . ASP A 1 182 ? -0.878 30.388 6.437 1.00 95.88 182 ASP A O 1
ATOM 1475 N N . ALA A 1 183 ? -0.216 28.637 7.668 1.00 95.62 183 ALA A N 1
ATOM 1476 C CA . ALA A 1 183 ? 1.192 28.686 7.273 1.00 95.62 183 ALA A CA 1
ATOM 1477 C C . ALA A 1 183 ? 1.410 28.171 5.838 1.00 95.62 183 ALA A C 1
ATOM 1479 O O . ALA A 1 183 ? 2.139 28.800 5.070 1.00 95.62 183 ALA A O 1
ATOM 1480 N N . ALA A 1 184 ? 0.720 27.097 5.456 1.00 95.44 184 ALA A N 1
ATOM 1481 C CA . ALA A 1 184 ? 0.750 26.530 4.111 1.00 95.44 184 ALA A CA 1
ATOM 1482 C C . ALA A 1 184 ? 0.194 27.498 3.064 1.00 95.44 184 ALA A C 1
ATOM 1484 O O . ALA A 1 184 ? 0.804 27.696 2.016 1.00 95.44 184 ALA A O 1
ATOM 1485 N N . LYS A 1 185 ? -0.897 28.207 3.383 1.00 95.38 185 LYS A N 1
ATOM 1486 C CA . LYS A 1 185 ? -1.416 29.305 2.545 1.00 95.38 185 LYS A CA 1
ATOM 1487 C C . LYS A 1 185 ? -0.398 30.429 2.324 1.00 95.38 185 LYS A C 1
ATOM 1489 O O . LYS A 1 185 ? -0.465 31.113 1.312 1.00 95.38 185 LYS A O 1
ATOM 1494 N N . LYS A 1 186 ? 0.535 30.623 3.262 1.00 95.38 186 LYS A N 1
ATOM 1495 C CA . LYS A 1 186 ? 1.642 31.590 3.162 1.00 95.38 186 LYS A CA 1
ATOM 1496 C C . LYS A 1 186 ? 2.881 31.009 2.461 1.00 95.38 186 LYS A C 1
ATOM 1498 O O . LYS A 1 186 ? 3.917 31.665 2.451 1.00 95.38 186 LYS A O 1
ATOM 1503 N N . GLY A 1 187 ? 2.798 29.793 1.915 1.00 94.50 187 GLY A N 1
ATOM 1504 C CA . GLY A 1 187 ? 3.878 29.127 1.183 1.00 94.50 187 GLY A CA 1
ATOM 1505 C C . GLY A 1 187 ? 4.885 28.366 2.051 1.00 94.50 187 GLY A C 1
ATOM 1506 O O . GLY A 1 187 ? 5.917 27.942 1.540 1.00 94.50 187 GLY A O 1
ATOM 1507 N N . LYS A 1 188 ? 4.628 28.185 3.355 1.00 95.94 188 LYS A N 1
ATOM 1508 C CA . LYS A 1 188 ? 5.473 27.331 4.210 1.00 95.94 188 LYS A CA 1
ATOM 1509 C C . LYS A 1 188 ? 5.088 25.860 4.049 1.00 95.94 188 LYS A C 1
ATOM 1511 O O . LYS A 1 188 ? 3.924 25.546 3.833 1.00 95.94 188 LYS A O 1
ATOM 1516 N N . GLN A 1 189 ? 6.053 24.958 4.205 1.00 91.81 189 GLN A N 1
ATOM 1517 C CA . GLN A 1 189 ? 5.775 23.521 4.225 1.00 91.81 189 GLN A CA 1
ATOM 1518 C C . GLN A 1 189 ? 4.937 23.155 5.467 1.00 91.81 189 GLN A C 1
ATOM 1520 O O . GLN A 1 189 ? 5.289 23.606 6.562 1.00 91.81 189 GLN A O 1
ATOM 1525 N N . PRO A 1 190 ? 3.843 22.378 5.331 1.00 93.56 190 PRO A N 1
ATOM 1526 C CA . PRO A 1 190 ? 3.040 21.938 6.469 1.00 93.56 190 PRO A CA 1
ATOM 1527 C C . PRO A 1 190 ? 3.860 21.080 7.439 1.00 93.56 190 PRO A C 1
ATOM 1529 O O . PRO A 1 190 ? 4.473 20.093 7.033 1.00 93.56 190 PRO A O 1
ATOM 1532 N N . TYR A 1 191 ? 3.835 21.418 8.726 1.00 93.62 191 TYR A N 1
ATOM 1533 C CA . TYR A 1 191 ? 4.437 20.606 9.780 1.00 93.62 191 TYR A CA 1
ATOM 1534 C C . TYR A 1 191 ? 3.374 19.728 10.456 1.00 93.62 191 TYR A C 1
ATOM 1536 O O . TYR A 1 191 ? 2.229 20.137 10.627 1.00 93.62 191 TYR A O 1
ATOM 1544 N N . TYR A 1 192 ? 3.730 18.515 10.882 1.00 92.50 192 TYR A N 1
ATOM 1545 C CA . TYR A 1 192 ? 2.839 17.628 11.638 1.00 92.50 192 TYR A CA 1
ATOM 1546 C C . TYR A 1 192 ? 3.467 17.296 12.992 1.00 92.50 192 TYR A C 1
ATOM 1548 O O . TYR A 1 192 ? 4.596 16.813 13.058 1.00 92.50 192 TYR A O 1
ATOM 1556 N N . LEU A 1 193 ? 2.730 17.532 14.087 1.00 93.19 193 LEU A N 1
ATOM 1557 C CA . LEU A 1 193 ? 3.243 17.274 15.435 1.00 93.19 193 LEU A CA 1
ATOM 1558 C C . LEU A 1 193 ? 3.547 15.795 15.642 1.00 93.19 193 LEU A C 1
ATOM 1560 O O . LEU A 1 193 ? 2.707 14.919 15.403 1.00 93.19 193 LEU A O 1
ATOM 1564 N N . LYS A 1 194 ? 4.710 15.530 16.238 1.00 95.38 194 LYS A N 1
ATOM 1565 C CA . LYS A 1 194 ? 5.041 14.190 16.725 1.00 95.38 194 LYS A CA 1
ATOM 1566 C C . LYS A 1 194 ? 4.116 13.808 17.885 1.00 95.38 194 LYS A C 1
ATOM 1568 O O . LYS A 1 194 ? 3.695 14.644 18.688 1.00 95.38 194 LYS A O 1
ATOM 1573 N N . LYS A 1 195 ? 3.866 12.505 18.060 1.00 92.75 195 LYS A N 1
ATOM 1574 C CA . LYS A 1 195 ? 3.039 11.972 19.168 1.00 92.75 195 LYS A CA 1
ATOM 1575 C C . LYS A 1 195 ? 3.523 12.436 20.553 1.00 92.75 195 LYS A C 1
ATOM 1577 O O . LYS A 1 195 ? 2.706 12.688 21.436 1.00 92.75 195 LYS A O 1
ATOM 1582 N N . SER A 1 196 ? 4.834 12.582 20.742 1.00 93.56 196 SER A N 1
ATOM 1583 C CA . SER A 1 196 ? 5.437 13.084 21.985 1.00 93.56 196 SER A CA 1
ATOM 1584 C C . SER A 1 196 ? 5.132 14.564 22.242 1.00 93.56 196 SER A C 1
ATOM 1586 O O . SER A 1 196 ? 4.911 14.956 23.386 1.00 93.56 196 SER A O 1
ATOM 1588 N N . GLU A 1 197 ? 5.076 15.387 21.198 1.00 93.62 197 GLU A N 1
ATOM 1589 C CA . GLU A 1 197 ? 4.752 16.815 21.285 1.00 93.62 197 GLU A CA 1
ATOM 1590 C C . GLU A 1 197 ? 3.277 17.019 21.627 1.00 93.62 197 GLU A C 1
ATOM 1592 O O . GLU A 1 197 ? 2.955 17.792 22.529 1.00 93.62 197 GLU A O 1
ATOM 1597 N N . ILE A 1 198 ? 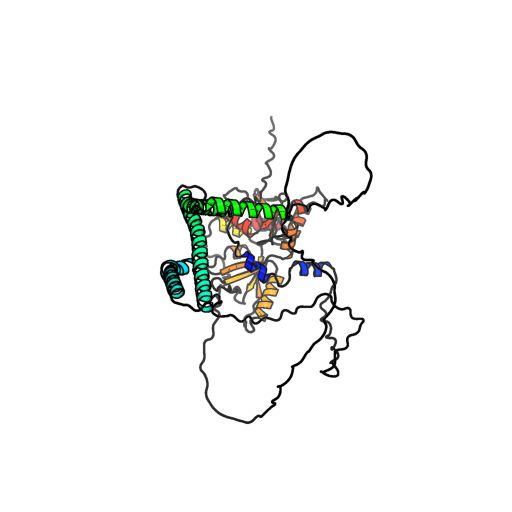2.400 16.219 21.015 1.00 92.00 198 ILE A N 1
ATOM 1598 C CA . ILE A 1 198 ? 0.975 16.157 21.361 1.00 92.00 198 ILE A CA 1
ATOM 1599 C C . ILE A 1 198 ? 0.798 15.814 22.851 1.00 92.00 198 ILE A C 1
ATOM 1601 O O . ILE A 1 198 ? 0.012 16.445 23.555 1.00 92.00 198 ILE A O 1
ATOM 1605 N N . GLN A 1 199 ? 1.551 14.839 23.372 1.00 92.44 199 GLN A N 1
ATOM 1606 C CA . GLN A 1 199 ? 1.504 14.492 24.798 1.00 92.44 199 GLN A CA 1
ATOM 1607 C C . GLN A 1 199 ? 1.999 15.628 25.702 1.00 92.44 199 GLN A C 1
ATOM 1609 O O . GLN A 1 199 ? 1.418 15.843 26.766 1.00 92.44 199 GLN A O 1
ATOM 1614 N N . LYS A 1 200 ? 3.040 16.369 25.298 1.00 93.94 200 LYS A N 1
ATOM 1615 C CA . LYS A 1 200 ? 3.529 17.541 26.046 1.00 93.94 200 LYS A CA 1
ATOM 1616 C C . LYS A 1 200 ? 2.470 18.643 26.113 1.00 93.94 200 LYS A C 1
ATOM 1618 O O . LYS A 1 200 ? 2.259 19.189 27.192 1.00 93.94 200 LYS A O 1
ATOM 1623 N N . GLN A 1 201 ? 1.780 18.923 25.006 1.00 93.31 201 GLN A N 1
ATOM 1624 C CA . GLN A 1 201 ? 0.704 19.922 24.949 1.00 93.31 201 GLN A CA 1
ATOM 1625 C C . GLN A 1 201 ? -0.481 19.531 25.840 1.00 93.31 201 GLN A C 1
ATOM 1627 O O . GLN A 1 201 ? -0.862 20.305 26.716 1.00 93.31 201 GLN A O 1
ATOM 1632 N N . LYS A 1 202 ? -0.960 18.283 25.738 1.00 92.81 202 LYS A N 1
ATOM 1633 C CA . LYS A 1 202 ? -2.003 17.740 26.633 1.00 92.81 202 LYS A CA 1
ATOM 1634 C C . LYS A 1 202 ? -1.619 17.844 28.108 1.00 92.81 202 LYS A C 1
ATOM 1636 O O . LYS A 1 202 ? -2.439 18.148 28.969 1.00 92.81 202 LYS A O 1
ATOM 1641 N N . LEU A 1 203 ? -0.358 17.552 28.421 1.00 92.50 203 LEU A N 1
ATOM 1642 C CA . LEU A 1 203 ? 0.151 17.600 29.787 1.00 92.50 203 LEU A CA 1
ATOM 1643 C C . LEU A 1 203 ? 0.266 19.045 30.297 1.00 92.50 203 LEU A C 1
ATOM 1645 O O . LEU A 1 203 ? 0.019 19.281 31.478 1.00 92.50 203 LEU A O 1
ATOM 1649 N N . ALA A 1 204 ? 0.583 20.002 29.421 1.00 93.62 204 ALA A N 1
ATOM 1650 C CA . ALA A 1 204 ? 0.588 21.425 29.740 1.00 93.62 204 ALA A CA 1
ATOM 1651 C C . ALA A 1 204 ? -0.826 21.958 30.026 1.00 93.62 204 ALA A C 1
ATOM 1653 O O . ALA A 1 204 ? -1.010 22.637 31.033 1.00 93.62 204 ALA A O 1
ATOM 1654 N N . GLU A 1 205 ? -1.826 21.611 29.212 1.00 92.69 205 GLU A N 1
ATOM 1655 C CA . GLU A 1 205 ? -3.236 21.958 29.468 1.00 92.69 205 GLU A CA 1
ATOM 1656 C C . GLU A 1 205 ? -3.725 21.375 30.789 1.00 92.69 205 GLU A C 1
ATOM 1658 O O . GLU A 1 205 ? -4.215 22.100 31.651 1.00 92.69 205 GLU A O 1
ATOM 1663 N N . LYS A 1 206 ? -3.451 20.091 31.023 1.00 90.94 206 LYS A N 1
ATOM 1664 C CA . LYS A 1 206 ? -3.772 19.437 32.292 1.00 90.94 206 LYS A CA 1
ATOM 1665 C C . LYS A 1 206 ? -3.108 20.114 33.493 1.00 90.94 206 LYS A C 1
ATOM 1667 O O . LYS A 1 206 ? -3.678 20.140 34.580 1.00 90.94 206 LYS A O 1
ATOM 1672 N N . PHE A 1 207 ? -1.892 20.639 33.339 1.00 94.06 207 PHE A N 1
ATOM 1673 C CA . PHE A 1 207 ? -1.245 21.402 34.404 1.00 94.06 207 PHE A CA 1
ATOM 1674 C C . PHE A 1 207 ? -1.910 22.756 34.647 1.00 94.06 207 PHE A C 1
ATOM 1676 O O . PHE A 1 207 ? -1.995 23.155 35.807 1.00 94.06 207 PHE A O 1
ATOM 1683 N N . LYS A 1 208 ? -2.404 23.432 33.602 1.00 93.69 208 LYS A N 1
ATOM 1684 C CA . LYS A 1 208 ? -3.197 24.663 33.744 1.00 93.69 208 LYS A CA 1
ATOM 1685 C C . LYS A 1 208 ? -4.495 24.382 34.504 1.00 93.69 208 LYS A C 1
ATOM 1687 O O . LYS A 1 208 ? -4.702 24.982 35.553 1.00 93.69 208 LYS A O 1
ATOM 1692 N N . GLU A 1 209 ? -5.253 23.364 34.096 1.00 91.38 209 GLU A N 1
ATOM 1693 C CA . GLU A 1 209 ? -6.477 22.924 34.792 1.00 91.38 209 GLU A CA 1
ATOM 1694 C C . GLU A 1 209 ? -6.215 22.555 36.268 1.00 91.38 209 GLU A C 1
ATOM 1696 O O . GLU A 1 209 ? -6.992 22.865 37.175 1.00 91.38 209 GLU A O 1
ATOM 1701 N N . LEU A 1 210 ? -5.099 21.872 36.551 1.00 93.12 210 LEU A N 1
ATOM 1702 C CA . LEU A 1 210 ? -4.722 21.498 37.918 1.00 93.12 210 LEU A CA 1
ATOM 1703 C C . LEU A 1 210 ? -4.251 22.686 38.761 1.00 93.12 210 LEU A C 1
ATOM 1705 O O . LEU A 1 210 ? -4.428 22.660 39.981 1.00 93.12 210 LEU A O 1
ATOM 1709 N N . LYS A 1 211 ? -3.647 23.698 38.131 1.00 94.56 211 LYS A N 1
ATOM 1710 C CA . LYS A 1 211 ? -3.263 24.952 38.784 1.00 94.56 211 LYS A CA 1
ATOM 1711 C C . LYS A 1 211 ? -4.506 25.763 39.144 1.00 94.56 211 LYS A C 1
ATOM 1713 O O . LYS A 1 211 ? -4.616 26.200 40.282 1.00 94.56 211 LYS A O 1
ATOM 1718 N N . GLU A 1 212 ? -5.455 25.874 38.219 1.00 95.00 212 GLU A N 1
ATOM 1719 C CA . GLU A 1 212 ? -6.749 26.537 38.430 1.00 95.00 212 GLU A CA 1
ATOM 1720 C C . GLU A 1 212 ? -7.581 25.839 39.512 1.00 95.00 212 GLU A C 1
ATOM 1722 O O . GLU A 1 212 ? -8.166 26.488 40.372 1.00 95.00 212 GLU A O 1
ATOM 1727 N N . SER A 1 213 ? -7.582 24.503 39.531 1.00 92.31 213 SER A N 1
ATOM 1728 C CA . SER A 1 213 ? -8.302 23.721 40.547 1.00 92.31 213 SER A CA 1
ATOM 1729 C C . SER A 1 213 ? -7.561 23.556 41.883 1.00 92.31 213 SER A C 1
ATOM 1731 O O . SER A 1 213 ? -8.066 22.852 42.761 1.00 92.31 213 SER A O 1
ATOM 1733 N N . GLY A 1 214 ? -6.363 24.139 42.042 1.00 93.88 214 GLY A N 1
ATOM 1734 C CA . GLY A 1 214 ? -5.553 24.067 43.268 1.00 93.88 214 GLY A CA 1
ATOM 1735 C C . GLY A 1 214 ? -4.986 22.678 43.602 1.00 93.88 214 GLY A C 1
ATOM 1736 O O . GLY A 1 214 ? -4.458 22.458 44.686 1.00 93.88 214 GLY A O 1
ATOM 1737 N N . LYS A 1 215 ? -5.083 21.704 42.688 1.00 94.88 215 LYS A N 1
ATOM 1738 C CA . LYS A 1 215 ? -4.682 20.296 42.916 1.00 94.88 215 LYS A CA 1
ATOM 1739 C C . LYS A 1 215 ? -3.286 19.965 42.386 1.00 94.88 215 LYS A C 1
ATOM 1741 O O . LYS A 1 215 ? -2.871 18.802 42.441 1.00 94.88 215 LYS A O 1
ATOM 1746 N N . LEU A 1 216 ? -2.567 20.963 41.877 1.00 92.75 216 LEU A N 1
ATOM 1747 C CA . LEU A 1 216 ? -1.265 20.819 41.231 1.00 92.75 216 LEU A CA 1
ATOM 1748 C C . LEU A 1 216 ? -0.216 20.146 42.128 1.00 92.75 216 LEU A C 1
ATOM 1750 O O . LEU A 1 216 ? 0.415 19.179 41.701 1.00 92.75 216 LEU A O 1
ATOM 1754 N N . GLU A 1 217 ? -0.068 20.607 43.369 1.00 93.38 217 GLU A N 1
ATOM 1755 C CA . GLU A 1 217 ? 0.933 20.085 44.310 1.00 93.38 217 GLU A CA 1
ATOM 1756 C C . GLU A 1 217 ? 0.702 18.602 44.606 1.00 93.38 217 GLU A C 1
ATOM 1758 O O . GLU A 1 217 ? 1.608 17.785 44.436 1.00 93.38 217 GLU A O 1
ATOM 1763 N N . SER A 1 218 ? -0.548 18.224 44.893 1.00 94.88 218 SER A N 1
ATOM 1764 C CA . SER A 1 218 ? -0.931 16.824 45.120 1.00 94.88 218 SER A CA 1
ATOM 1765 C C . SER A 1 218 ? -0.660 15.929 43.902 1.00 94.88 218 SER A C 1
ATOM 1767 O O . SER A 1 218 ? -0.320 14.749 44.032 1.00 94.88 218 SER A O 1
ATOM 1769 N N . PHE A 1 219 ? -0.801 16.470 42.686 1.00 93.38 219 PHE A N 1
ATOM 1770 C CA . PHE A 1 219 ? -0.514 15.740 41.455 1.00 93.38 219 PHE A CA 1
ATOM 1771 C C . PHE A 1 219 ? 0.992 15.546 41.260 1.00 93.38 219 PHE A C 1
ATOM 1773 O O . PHE A 1 219 ? 1.418 14.446 40.890 1.00 93.38 219 PHE A O 1
ATOM 1780 N N . ILE A 1 220 ? 1.791 16.581 41.538 1.00 93.19 220 ILE A N 1
ATOM 1781 C CA . ILE A 1 220 ? 3.256 16.521 41.494 1.00 93.19 220 ILE A CA 1
ATOM 1782 C C . ILE A 1 220 ? 3.767 15.525 42.535 1.00 93.19 220 ILE A C 1
ATOM 1784 O O . ILE A 1 220 ? 4.561 14.654 42.186 1.00 93.19 220 ILE A O 1
ATOM 1788 N N . GLU A 1 221 ? 3.267 15.572 43.767 1.00 94.75 221 GLU A N 1
ATOM 1789 C CA . GLU A 1 221 ? 3.627 14.638 44.836 1.00 94.75 221 GLU A CA 1
ATOM 1790 C C . GLU A 1 221 ? 3.292 13.185 44.459 1.00 94.75 221 GLU A C 1
ATOM 1792 O O . GLU A 1 221 ? 4.155 12.303 44.498 1.00 94.75 221 GLU A O 1
ATOM 1797 N N . LYS A 1 222 ? 2.075 12.926 43.958 1.00 95.00 222 LYS A N 1
ATOM 1798 C CA . LYS A 1 222 ? 1.682 11.596 43.452 1.00 95.00 222 LYS A CA 1
ATOM 1799 C C . LYS A 1 222 ? 2.528 11.136 42.266 1.00 95.00 222 LYS A C 1
ATOM 1801 O O . LYS A 1 222 ? 2.669 9.928 42.049 1.00 95.00 222 LYS A O 1
ATOM 1806 N N . LYS A 1 223 ? 3.033 12.060 41.444 1.00 92.88 223 LYS A N 1
ATOM 1807 C CA . LYS A 1 223 ? 3.935 11.745 40.328 1.00 92.88 223 LYS A CA 1
ATOM 1808 C C . LYS A 1 223 ? 5.342 11.430 40.843 1.00 92.88 223 LYS A C 1
ATOM 1810 O O . LYS A 1 223 ? 5.897 10.421 40.420 1.00 92.88 223 LYS A O 1
ATOM 1815 N N . ARG A 1 224 ? 5.857 12.198 41.811 1.00 93.38 224 ARG A N 1
ATOM 1816 C CA . ARG A 1 224 ? 7.126 11.933 42.515 1.00 93.38 224 ARG A CA 1
ATOM 1817 C C . ARG A 1 224 ? 7.109 10.558 43.182 1.00 93.38 224 ARG A C 1
ATOM 1819 O O . ARG A 1 224 ? 7.995 9.757 42.911 1.00 93.38 224 ARG A O 1
ATOM 1826 N N . ARG A 1 225 ? 6.053 10.227 43.936 1.00 94.88 225 ARG A N 1
ATOM 1827 C CA . ARG A 1 225 ? 5.898 8.911 44.585 1.00 94.88 225 ARG A CA 1
ATOM 1828 C C . ARG A 1 225 ? 5.866 7.752 43.583 1.00 94.88 225 ARG A C 1
ATOM 1830 O O . ARG A 1 225 ? 6.496 6.727 43.813 1.00 94.88 225 ARG A O 1
ATOM 1837 N N . ARG A 1 226 ? 5.150 7.902 42.459 1.00 94.00 226 ARG A N 1
ATOM 1838 C CA . ARG A 1 226 ? 5.104 6.871 41.402 1.00 94.00 226 ARG A CA 1
ATOM 1839 C C . ARG A 1 226 ? 6.436 6.704 40.679 1.00 94.00 226 ARG A C 1
ATOM 1841 O O . ARG A 1 226 ? 6.765 5.580 40.324 1.00 94.00 226 ARG A O 1
ATOM 1848 N N . ASN A 1 227 ? 7.173 7.789 40.454 1.00 92.62 227 ASN A N 1
ATOM 1849 C CA . ASN A 1 227 ? 8.505 7.718 39.860 1.00 92.62 227 ASN A CA 1
ATOM 1850 C C . ASN A 1 227 ? 9.484 7.036 40.822 1.00 92.62 227 ASN A C 1
ATOM 1852 O O . ASN A 1 227 ? 10.066 6.034 40.439 1.00 92.62 227 ASN A O 1
ATOM 1856 N N . ALA A 1 228 ? 9.525 7.446 42.094 1.00 92.00 228 ALA A N 1
ATOM 1857 C CA . ALA A 1 228 ? 10.359 6.803 43.112 1.00 92.00 228 ALA A CA 1
ATOM 1858 C C . ALA A 1 228 ? 10.069 5.296 43.254 1.00 92.00 228 ALA A C 1
ATOM 1860 O O . ALA A 1 228 ? 10.989 4.493 43.357 1.00 92.00 228 ALA A O 1
ATOM 1861 N N . ALA A 1 229 ? 8.796 4.883 43.195 1.00 91.44 229 ALA A N 1
ATOM 1862 C CA . ALA A 1 229 ? 8.426 3.465 43.219 1.00 91.44 229 ALA A CA 1
ATOM 1863 C C . ALA A 1 229 ? 8.876 2.696 41.961 1.00 91.44 229 ALA A C 1
ATOM 1865 O O . ALA A 1 229 ? 9.213 1.517 42.049 1.00 91.44 229 ALA A O 1
ATOM 1866 N N . LYS A 1 230 ? 8.882 3.342 40.786 1.00 91.75 230 LYS A N 1
ATOM 1867 C CA . LYS A 1 230 ? 9.434 2.750 39.556 1.00 91.75 230 LYS A CA 1
ATOM 1868 C C . LYS A 1 230 ? 10.949 2.633 39.638 1.00 91.75 230 LYS A C 1
ATOM 1870 O O . LYS A 1 230 ? 11.472 1.588 39.278 1.00 91.75 230 LYS A O 1
ATOM 1875 N N . ASP A 1 231 ? 11.622 3.653 40.153 1.00 87.25 231 ASP A N 1
ATOM 1876 C CA . ASP A 1 231 ? 13.074 3.652 40.329 1.00 87.25 231 ASP A CA 1
ATOM 1877 C C . ASP A 1 231 ? 13.486 2.566 41.335 1.00 87.25 231 ASP A C 1
ATOM 1879 O O . ASP A 1 231 ? 14.427 1.816 41.091 1.00 87.25 231 ASP A O 1
ATOM 1883 N N . HIS A 1 232 ? 12.693 2.362 42.394 1.00 84.75 232 HIS A N 1
ATOM 1884 C CA . HIS A 1 232 ? 12.882 1.271 43.354 1.00 84.75 232 HIS A CA 1
ATOM 1885 C C . HIS A 1 232 ? 12.757 -0.132 42.729 1.00 84.75 232 HIS A C 1
ATOM 1887 O O . HIS A 1 232 ? 13.333 -1.082 43.249 1.00 84.75 232 HIS A O 1
ATOM 1893 N N . ARG A 1 233 ? 12.044 -0.300 41.604 1.00 86.00 233 ARG A N 1
ATOM 1894 C CA . ARG A 1 233 ? 11.993 -1.585 40.874 1.00 86.00 233 ARG A CA 1
ATOM 1895 C C . ARG A 1 233 ? 13.337 -1.938 40.229 1.00 86.00 233 ARG A C 1
ATOM 1897 O O . ARG A 1 233 ? 13.625 -3.117 40.055 1.00 86.00 233 ARG A O 1
ATOM 1904 N N . PHE A 1 234 ? 14.118 -0.929 39.850 1.00 82.19 234 PHE A N 1
ATOM 1905 C CA . PHE A 1 234 ? 15.425 -1.088 39.208 1.00 82.19 234 PHE A CA 1
ATOM 1906 C C . PHE A 1 234 ? 16.591 -0.899 40.182 1.00 82.19 234 PHE A C 1
ATOM 1908 O O . PHE A 1 234 ? 17.741 -1.104 39.801 1.00 82.19 234 PHE A O 1
ATOM 1915 N N . MET A 1 235 ? 16.305 -0.546 41.437 1.00 82.31 235 MET A N 1
ATOM 1916 C CA . MET A 1 235 ? 17.308 -0.531 42.489 1.00 82.31 235 MET A CA 1
ATOM 1917 C C . MET A 1 235 ? 17.604 -1.965 42.941 1.00 82.31 235 MET A C 1
ATOM 1919 O O . MET A 1 235 ? 16.675 -2.698 43.296 1.00 82.31 235 MET A O 1
ATOM 1923 N N . PRO A 1 236 ? 18.880 -2.390 42.945 1.00 81.38 236 PRO A N 1
ATOM 1924 C CA . PRO A 1 236 ? 19.252 -3.690 43.474 1.00 81.38 236 PRO A CA 1
ATOM 1925 C C . PRO A 1 236 ? 18.858 -3.765 44.950 1.00 81.38 236 PRO A C 1
ATOM 1927 O O . PRO A 1 236 ? 19.159 -2.866 45.737 1.00 81.38 236 PRO A O 1
ATOM 1930 N N . TYR A 1 237 ? 18.169 -4.844 45.324 1.00 76.12 237 TYR A N 1
ATOM 1931 C CA . TYR A 1 237 ? 17.795 -5.077 46.713 1.00 76.12 237 TYR A CA 1
ATOM 1932 C C . TYR A 1 237 ? 19.071 -5.132 47.556 1.00 76.12 237 TYR A C 1
ATOM 1934 O O . TYR A 1 237 ? 20.007 -5.870 47.230 1.00 76.12 237 TYR A O 1
ATOM 1942 N N . ARG A 1 238 ? 19.130 -4.342 48.632 1.00 70.38 238 ARG A N 1
ATOM 1943 C CA . ARG A 1 238 ? 20.246 -4.400 49.578 1.00 70.38 238 ARG A CA 1
ATOM 1944 C C . ARG A 1 238 ? 20.310 -5.829 50.117 1.00 70.38 238 ARG A C 1
ATOM 1946 O O . ARG A 1 238 ? 19.349 -6.286 50.734 1.00 70.38 238 ARG A O 1
ATOM 1953 N N . ARG A 1 239 ? 21.412 -6.545 49.856 1.00 64.25 239 ARG A N 1
ATOM 1954 C CA . ARG A 1 239 ? 21.646 -7.854 50.480 1.00 64.25 239 ARG A CA 1
ATOM 1955 C C . ARG A 1 239 ? 21.613 -7.656 51.999 1.00 64.25 239 ARG A C 1
ATOM 1957 O O . ARG A 1 239 ? 22.247 -6.704 52.464 1.00 64.25 239 ARG A O 1
ATOM 1964 N N . PRO A 1 240 ? 20.896 -8.498 52.761 1.00 67.06 240 PRO A N 1
ATOM 1965 C CA . PRO A 1 240 ? 21.031 -8.510 54.208 1.00 67.06 240 PRO A CA 1
ATOM 1966 C C . PRO A 1 240 ? 22.514 -8.704 54.523 1.00 67.06 240 PRO A C 1
ATOM 1968 O O . PRO A 1 240 ? 23.120 -9.683 54.094 1.00 67.06 240 PRO A O 1
ATOM 1971 N N . THR A 1 241 ? 23.133 -7.730 55.178 1.00 57.84 241 THR A N 1
ATOM 1972 C CA . THR A 1 241 ? 24.469 -7.921 55.730 1.00 57.84 241 THR A CA 1
ATOM 1973 C C . THR A 1 241 ? 24.325 -8.898 56.885 1.00 57.84 241 THR A C 1
ATOM 1975 O O . THR A 1 241 ? 23.694 -8.559 57.884 1.00 57.84 241 THR A O 1
ATOM 1978 N N . GLU A 1 242 ? 24.889 -10.096 56.745 1.00 54.00 242 GLU A N 1
ATOM 1979 C CA . GLU A 1 242 ? 25.156 -10.992 57.867 1.00 54.00 242 GLU A CA 1
ATOM 1980 C C . GLU A 1 242 ? 26.191 -10.323 58.782 1.00 54.00 242 GLU A C 1
ATOM 1982 O O . GLU A 1 242 ? 27.394 -10.545 58.678 1.00 54.00 242 GLU A O 1
ATOM 1987 N N . GLN A 1 243 ? 25.734 -9.426 59.652 1.00 50.00 243 GLN A N 1
ATOM 1988 C CA . GLN A 1 243 ? 26.450 -9.109 60.878 1.00 50.00 243 GLN A CA 1
ATOM 1989 C C . GLN A 1 243 ? 25.812 -9.967 61.957 1.00 50.00 243 GLN A C 1
ATOM 1991 O O . GLN A 1 243 ? 24.677 -9.736 62.366 1.00 50.00 243 GLN A O 1
ATOM 1996 N N . GLY A 1 244 ? 26.531 -11.034 62.299 1.00 44.16 244 GLY A N 1
ATOM 1997 C CA . GLY A 1 244 ? 26.098 -12.046 63.239 1.00 44.16 244 GLY A CA 1
ATOM 1998 C C . GLY A 1 244 ? 25.719 -11.461 64.593 1.00 44.16 244 GLY A C 1
ATOM 1999 O O . GLY A 1 244 ? 26.404 -10.600 65.146 1.00 44.16 244 GLY A O 1
ATOM 2000 N N . ASP A 1 245 ? 24.648 -12.022 65.142 1.00 46.19 245 ASP A N 1
ATOM 2001 C CA . ASP A 1 245 ? 24.355 -12.036 66.564 1.00 46.19 245 ASP A CA 1
ATOM 2002 C C . ASP A 1 245 ? 25.530 -12.672 67.329 1.00 46.19 245 ASP A C 1
ATOM 2004 O O . ASP A 1 245 ? 25.530 -13.863 67.637 1.00 46.19 245 ASP A O 1
ATOM 2008 N N . GLN A 1 246 ? 26.544 -11.882 67.680 1.00 45.22 246 GLN A N 1
ATOM 2009 C CA . GLN A 1 246 ? 27.421 -12.207 68.800 1.00 45.22 246 GLN A CA 1
ATOM 2010 C C . GLN A 1 246 ? 26.894 -11.511 70.050 1.00 45.22 246 GLN A C 1
ATOM 2012 O O . GLN A 1 246 ? 27.322 -10.428 70.440 1.00 45.22 246 GLN A O 1
ATOM 2017 N N . LYS A 1 247 ? 25.966 -12.196 70.722 1.00 42.41 247 LYS A N 1
ATOM 2018 C CA . LYS A 1 247 ? 25.810 -12.077 72.173 1.00 42.41 247 LYS A CA 1
ATOM 2019 C C . LYS A 1 247 ? 27.081 -12.626 72.833 1.00 42.41 247 LYS A C 1
ATOM 2021 O O . LYS A 1 247 ? 27.145 -13.816 73.129 1.00 42.41 247 LYS A O 1
ATOM 2026 N N . SER A 1 248 ? 28.070 -11.780 73.104 1.00 37.91 248 SER A N 1
ATOM 2027 C CA . SER A 1 248 ? 29.108 -12.080 74.095 1.00 37.91 248 SER A CA 1
ATOM 2028 C C . SER A 1 248 ? 28.667 -11.549 75.465 1.00 37.91 248 SER A C 1
ATOM 2030 O O . SER A 1 248 ? 28.348 -10.378 75.653 1.00 37.91 248 SER A O 1
ATOM 2032 N N . LYS A 1 249 ? 28.576 -12.462 76.437 1.00 41.53 249 LYS A N 1
ATOM 2033 C CA . LYS A 1 249 ? 28.428 -12.164 77.868 1.00 41.53 249 LYS A CA 1
ATOM 2034 C C . LYS A 1 249 ? 29.818 -12.084 78.512 1.00 41.53 249 LYS A C 1
ATOM 2036 O O . LYS A 1 249 ? 30.631 -12.962 78.243 1.00 41.53 249 LYS A O 1
ATOM 2041 N N . LYS A 1 250 ? 29.945 -11.168 79.491 1.00 38.12 250 LYS A N 1
ATOM 2042 C CA . LYS A 1 250 ? 30.997 -11.008 80.533 1.00 38.12 250 LYS A CA 1
ATOM 2043 C C . LYS A 1 250 ? 32.349 -10.465 80.013 1.00 38.12 250 LYS A C 1
ATOM 2045 O O . LYS A 1 250 ? 32.789 -10.875 78.956 1.00 38.12 250 LYS A O 1
ATOM 2050 N N . PHE A 1 251 ? 33.061 -9.541 80.667 1.00 32.03 251 PHE A N 1
ATOM 2051 C CA . PHE A 1 251 ? 33.274 -9.282 82.099 1.00 32.03 251 PHE A CA 1
ATOM 2052 C C . PHE A 1 251 ? 33.459 -7.779 82.424 1.00 32.03 251 PHE A C 1
ATOM 2054 O O . PHE A 1 251 ? 33.545 -6.933 81.545 1.00 32.03 251 PHE A O 1
ATOM 2061 N N . HIS A 1 252 ? 33.471 -7.506 83.728 1.00 34.03 252 HIS A N 1
ATOM 2062 C CA . HIS A 1 252 ? 33.556 -6.229 84.438 1.00 34.03 252 HIS A CA 1
ATOM 2063 C C . HIS A 1 252 ? 34.984 -5.634 84.503 1.00 34.03 252 HIS A C 1
ATOM 2065 O O . HIS A 1 252 ? 35.951 -6.359 84.281 1.00 34.03 252 HIS A O 1
ATOM 2071 N N . CYS A 1 253 ? 35.052 -4.383 84.996 1.00 30.20 253 CYS A N 1
ATOM 2072 C CA . CYS A 1 253 ? 36.207 -3.543 85.387 1.00 30.20 253 CYS A CA 1
ATOM 2073 C C . CYS A 1 253 ? 36.704 -2.603 84.269 1.00 30.20 253 CYS A C 1
ATOM 2075 O O . CYS A 1 253 ? 37.106 -3.068 83.216 1.00 30.20 253 CYS A O 1
ATOM 2077 N N . GLY A 1 254 ? 36.710 -1.277 84.388 1.00 32.81 254 GLY A N 1
ATOM 2078 C CA . GLY A 1 254 ? 36.362 -0.343 85.456 1.00 32.81 254 GLY A CA 1
ATOM 2079 C C . GLY A 1 254 ? 36.763 1.076 85.007 1.00 32.81 254 GLY A C 1
ATOM 2080 O O . GLY A 1 254 ? 37.401 1.226 83.968 1.00 32.81 254 GLY A O 1
ATOM 2081 N N . ILE A 1 255 ? 36.457 2.061 85.857 1.00 35.62 255 ILE A N 1
ATOM 2082 C CA . ILE A 1 255 ? 37.009 3.433 85.905 1.00 35.62 255 ILE A CA 1
ATOM 2083 C C . ILE A 1 255 ? 36.164 4.549 85.235 1.00 35.62 255 ILE A C 1
ATOM 2085 O O . ILE A 1 255 ? 36.298 4.866 84.060 1.00 35.62 255 ILE A O 1
ATOM 2089 N N . GLU A 1 256 ? 35.312 5.118 86.104 1.00 33.44 256 GLU A N 1
ATOM 2090 C CA . GLU A 1 256 ? 35.101 6.549 86.431 1.00 33.44 256 GLU A CA 1
ATOM 2091 C C . GLU A 1 256 ? 34.356 7.529 85.497 1.00 33.44 256 GLU A C 1
ATOM 2093 O O . GLU A 1 256 ? 34.662 7.688 84.322 1.00 33.44 256 GLU A O 1
ATOM 2098 N N . GLY A 1 257 ? 33.432 8.285 86.125 1.00 33.00 257 GLY A N 1
ATOM 2099 C CA . GLY A 1 257 ? 32.897 9.577 85.666 1.00 33.00 257 GLY A CA 1
ATOM 2100 C C . GLY A 1 257 ? 31.400 9.575 85.311 1.00 33.00 257 GLY A C 1
ATOM 2101 O O . GLY A 1 257 ? 31.076 9.387 84.149 1.00 33.00 257 GLY A O 1
ATOM 2102 N N . THR A 1 258 ? 30.439 9.621 86.253 1.00 35.53 258 THR A N 1
ATOM 2103 C CA . THR A 1 258 ? 29.831 10.870 86.808 1.00 35.53 258 THR A CA 1
ATOM 2104 C C . THR A 1 258 ? 29.074 11.640 85.695 1.00 35.53 258 THR A C 1
ATOM 2106 O O . THR A 1 258 ? 29.714 12.096 84.763 1.00 35.53 258 THR A O 1
ATOM 2109 N N . THR A 1 259 ? 27.744 11.818 85.615 1.00 34.91 259 THR A N 1
ATOM 2110 C CA . THR A 1 259 ? 26.659 12.050 86.598 1.00 34.91 259 THR A CA 1
ATOM 2111 C C . THR A 1 259 ? 25.299 12.097 85.863 1.00 34.91 259 THR A C 1
ATOM 2113 O O . THR A 1 259 ? 25.275 12.616 84.755 1.00 34.91 259 THR A O 1
ATOM 2116 N N . MET A 1 260 ? 24.222 11.625 86.528 1.00 35.41 260 MET A N 1
ATOM 2117 C CA . MET A 1 260 ? 22.831 12.165 86.617 1.00 35.41 260 MET A CA 1
ATOM 2118 C C . MET A 1 260 ? 22.092 12.591 85.313 1.00 35.41 260 MET A C 1
ATOM 2120 O O . MET A 1 260 ? 22.647 13.260 84.463 1.00 35.41 260 MET A O 1
ATOM 2124 N N . GLU A 1 261 ? 20.799 12.365 85.062 1.00 31.53 261 GLU A N 1
ATOM 2125 C CA . GLU A 1 261 ? 19.668 11.985 85.906 1.00 31.53 261 GLU A CA 1
ATOM 2126 C C . GLU A 1 261 ? 18.434 11.695 85.020 1.00 31.53 261 GLU A C 1
ATOM 2128 O O . GLU A 1 261 ? 18.120 12.450 84.104 1.00 31.53 261 GLU A O 1
ATOM 2133 N N . SER A 1 262 ? 17.676 10.672 85.428 1.00 33.97 262 SER A N 1
ATOM 2134 C CA . SER A 1 262 ? 16.200 10.631 85.481 1.00 33.97 262 SER A CA 1
ATOM 2135 C C . SER A 1 262 ? 15.395 10.465 84.170 1.00 33.97 262 SER A C 1
ATOM 2137 O O . SER A 1 262 ? 15.370 11.311 83.291 1.00 33.97 262 SER A O 1
ATOM 2139 N N . SER A 1 263 ? 14.797 9.283 83.956 1.00 32.22 263 SER A N 1
ATOM 2140 C CA . SER A 1 263 ? 13.410 8.898 84.326 1.00 32.22 263 SER A CA 1
ATOM 2141 C C . SER A 1 263 ? 12.409 9.285 83.215 1.00 32.22 263 SER A C 1
ATOM 2143 O O . SER A 1 263 ? 12.467 10.382 82.694 1.00 32.22 263 SER A O 1
ATOM 2145 N N . SER A 1 264 ? 11.477 8.468 82.729 1.00 32.56 264 SER A N 1
ATOM 2146 C CA . SER A 1 264 ? 10.832 7.261 83.236 1.00 32.56 264 SER A CA 1
ATOM 2147 C C . SER A 1 264 ? 10.207 6.477 82.058 1.00 32.56 264 SER A C 1
ATOM 2149 O O . SER A 1 264 ? 9.950 7.021 80.987 1.00 32.56 264 SER A O 1
ATOM 2151 N N . ALA A 1 265 ? 10.016 5.170 82.259 1.00 32.78 265 ALA A N 1
ATOM 2152 C CA . ALA A 1 265 ? 9.427 4.199 81.326 1.00 32.78 265 ALA A CA 1
ATOM 2153 C C . ALA A 1 265 ? 7.908 4.450 81.098 1.00 32.78 265 ALA A C 1
ATOM 2155 O O . ALA A 1 265 ? 7.295 5.138 81.902 1.00 32.78 265 ALA A O 1
ATOM 2156 N N . LYS A 1 266 ? 7.171 3.903 80.111 1.00 34.28 266 LYS A N 1
ATOM 2157 C CA . LYS A 1 266 ? 6.934 2.489 79.706 1.00 34.28 266 LYS A CA 1
ATOM 2158 C C . LYS A 1 266 ? 5.784 2.490 78.625 1.00 34.28 266 LYS A C 1
ATOM 2160 O O . LYS A 1 266 ? 5.392 3.573 78.209 1.00 34.28 266 LYS A O 1
ATOM 2165 N N . PRO A 1 267 ? 5.220 1.359 78.139 1.00 42.66 267 PRO A N 1
ATOM 2166 C CA . PRO A 1 267 ? 5.472 0.765 76.817 1.00 42.66 267 PRO A CA 1
ATOM 2167 C C . PRO A 1 267 ? 4.256 0.751 75.847 1.00 42.66 267 PRO A C 1
ATOM 2169 O O . PRO A 1 267 ? 3.130 1.042 76.238 1.00 42.66 267 PRO A O 1
ATOM 2172 N N . SER A 1 268 ? 4.450 0.306 74.595 1.00 29.77 268 SER A N 1
ATOM 2173 C CA . SER A 1 268 ? 3.349 -0.080 73.691 1.00 29.77 268 SER A CA 1
ATOM 2174 C C . SER A 1 268 ? 3.707 -1.288 72.817 1.00 29.77 268 SER A C 1
ATOM 2176 O O . SER A 1 268 ? 4.813 -1.412 72.299 1.00 29.77 268 SER A O 1
ATOM 2178 N N . VAL A 1 269 ? 2.711 -2.159 72.703 1.00 35.31 269 VAL A N 1
ATOM 2179 C CA . VAL A 1 269 ? 2.632 -3.508 72.134 1.00 35.31 269 VAL A CA 1
ATOM 2180 C C . VAL A 1 269 ? 2.888 -3.540 70.618 1.00 35.31 269 VAL A C 1
ATOM 2182 O O . VAL A 1 269 ? 2.477 -2.637 69.894 1.00 35.31 269 VAL A O 1
ATOM 2185 N N . GLY A 1 270 ? 3.561 -4.593 70.138 1.00 31.67 270 GLY A N 1
ATOM 2186 C CA . GLY A 1 270 ? 3.822 -4.836 68.713 1.00 31.67 270 GLY A CA 1
ATOM 2187 C C . GLY A 1 270 ? 2.709 -5.623 67.991 1.00 31.67 270 GLY A C 1
ATOM 2188 O O . GLY A 1 270 ? 1.914 -6.292 68.649 1.00 31.67 270 GLY A O 1
ATOM 2189 N N . PRO A 1 271 ? 2.659 -5.591 66.644 1.00 39.50 271 PRO A N 1
ATOM 2190 C CA . PRO A 1 271 ? 1.826 -6.483 65.832 1.00 39.50 271 PRO A CA 1
ATOM 2191 C C . PRO A 1 271 ? 2.610 -7.708 65.297 1.00 39.50 271 PRO A C 1
ATOM 2193 O O . PRO A 1 271 ? 3.836 -7.639 65.168 1.00 39.50 271 PRO A O 1
ATOM 2196 N N . PRO A 1 272 ? 1.932 -8.830 64.966 1.00 43.97 272 PRO A N 1
ATOM 2197 C CA . PRO A 1 272 ? 2.581 -10.086 64.579 1.00 43.97 272 PRO A CA 1
ATOM 2198 C C . PRO A 1 272 ? 2.914 -10.166 63.073 1.00 43.97 272 PRO A C 1
ATOM 2200 O O . PRO A 1 272 ? 2.310 -9.447 62.270 1.00 43.97 272 PRO A O 1
ATOM 2203 N N . PRO A 1 273 ? 3.836 -11.061 62.659 1.00 41.25 273 PRO A N 1
ATOM 2204 C CA . PRO A 1 273 ? 4.238 -11.212 61.265 1.00 41.25 273 PRO A CA 1
ATOM 2205 C C . PRO A 1 273 ? 3.470 -12.320 60.519 1.00 41.25 273 PRO A C 1
ATOM 2207 O O . PRO A 1 273 ? 3.150 -13.372 61.069 1.00 41.25 273 PRO A O 1
ATOM 2210 N N . ASN A 1 274 ? 3.264 -12.094 59.219 1.00 40.25 274 ASN A N 1
ATOM 2211 C CA . ASN A 1 274 ? 2.935 -13.120 58.225 1.00 40.25 274 ASN A CA 1
ATOM 2212 C C . ASN A 1 274 ? 4.179 -13.963 57.884 1.00 40.25 274 ASN A C 1
ATOM 2214 O O . ASN A 1 274 ? 5.236 -13.372 57.646 1.00 40.25 274 ASN A O 1
ATOM 2218 N N . PRO A 1 275 ? 4.048 -15.287 57.693 1.00 47.75 275 PRO A N 1
ATOM 2219 C CA . PRO A 1 275 ? 5.024 -16.070 56.946 1.00 47.75 275 PRO A CA 1
ATOM 2220 C C . PRO A 1 275 ? 4.452 -16.562 55.604 1.00 47.75 275 PRO A C 1
ATOM 2222 O O . PRO A 1 275 ? 3.368 -17.138 55.528 1.00 47.75 275 PRO A O 1
ATOM 2225 N N . LEU A 1 276 ? 5.208 -16.349 54.527 1.00 42.47 276 LEU A N 1
ATOM 2226 C CA . LEU A 1 276 ? 5.015 -17.026 53.244 1.00 42.47 276 LEU A CA 1
ATOM 2227 C C . LEU A 1 276 ? 5.733 -18.389 53.284 1.00 42.47 276 LEU A C 1
ATOM 2229 O O . LEU A 1 276 ? 6.908 -18.396 53.627 1.00 42.47 276 LEU A O 1
ATOM 2233 N N . LEU A 1 277 ? 4.994 -19.464 52.939 1.00 39.16 277 LEU A N 1
ATOM 2234 C CA . LEU A 1 277 ? 5.273 -20.644 52.067 1.00 39.16 277 LEU A CA 1
ATOM 2235 C C . LEU A 1 277 ? 6.691 -21.292 52.056 1.00 39.16 277 LEU A C 1
ATOM 2237 O O . LEU A 1 277 ? 7.654 -20.573 52.282 1.00 39.16 277 LEU A O 1
ATOM 2241 N N . PRO A 1 278 ? 6.896 -22.584 51.662 1.00 49.53 278 PRO A N 1
ATOM 2242 C CA . PRO A 1 278 ? 6.073 -23.399 50.735 1.00 49.53 278 PRO A CA 1
ATOM 2243 C C . PRO A 1 278 ? 5.992 -24.925 51.038 1.00 49.53 278 PRO A C 1
ATOM 2245 O O . PRO A 1 278 ? 6.722 -25.418 51.884 1.00 49.53 278 PRO A O 1
ATOM 2248 N N . LEU A 1 279 ? 5.142 -25.679 50.309 1.00 28.72 279 LEU A N 1
ATOM 2249 C CA . LEU A 1 279 ? 5.399 -27.041 49.766 1.00 28.72 279 LEU A CA 1
ATOM 2250 C C . LEU A 1 279 ? 4.107 -27.719 49.242 1.00 28.72 279 LEU A C 1
ATOM 2252 O O . LEU A 1 279 ? 3.159 -27.939 49.979 1.00 28.72 279 LEU A O 1
ATOM 2256 N N . SER A 1 280 ? 4.115 -28.035 47.942 1.00 35.44 280 SER A N 1
ATOM 2257 C CA . SER A 1 280 ? 3.837 -29.345 47.320 1.00 35.44 280 SER A CA 1
ATOM 2258 C C . SER A 1 280 ? 2.801 -30.327 47.926 1.00 35.44 280 SER A C 1
ATOM 2260 O O . SER A 1 280 ? 2.949 -30.781 49.054 1.00 35.44 280 SER A O 1
ATOM 2262 N N . THR A 1 281 ? 1.932 -30.834 47.029 1.00 41.38 281 THR A N 1
ATOM 2263 C CA . THR A 1 281 ? 1.075 -32.055 47.043 1.00 41.38 281 THR A CA 1
ATOM 2264 C C . THR A 1 281 ? -0.431 -31.896 47.332 1.00 41.38 281 THR A C 1
ATOM 2266 O O . THR A 1 281 ? -0.833 -31.060 48.126 1.00 41.38 281 THR A O 1
ATOM 2269 N N . PHE A 1 282 ? -1.225 -32.773 46.680 1.00 33.31 282 PHE A N 1
ATOM 2270 C CA . PHE A 1 282 ? -2.698 -32.949 46.692 1.00 33.31 282 PHE A CA 1
ATOM 2271 C C . PHE A 1 282 ? -3.475 -31.936 45.817 1.00 33.31 282 PHE A C 1
ATOM 2273 O O . PHE A 1 282 ? -3.391 -30.740 46.032 1.00 33.31 282 PHE A O 1
ATOM 2280 N N . PHE A 1 283 ? -4.202 -32.299 44.746 1.00 31.95 283 PHE A N 1
ATOM 2281 C CA . PHE A 1 283 ? -5.225 -33.345 44.619 1.00 31.95 283 PHE A CA 1
ATOM 2282 C C . PHE A 1 283 ? -5.333 -33.935 43.196 1.00 31.95 283 PHE A C 1
ATOM 2284 O O . PHE A 1 283 ? -5.398 -33.214 42.203 1.00 31.95 283 PHE A O 1
ATOM 2291 N N . HIS A 1 284 ? -5.487 -35.259 43.129 1.00 32.75 284 HIS A N 1
ATOM 2292 C CA . HIS A 1 284 ? -6.288 -35.944 42.110 1.00 32.75 284 HIS A CA 1
ATOM 2293 C C . HIS A 1 284 ? -7.678 -36.258 42.696 1.00 32.75 284 HIS A C 1
ATOM 2295 O O . HIS A 1 284 ? -7.803 -36.391 43.913 1.00 32.75 284 HIS A O 1
ATOM 2301 N N . ARG A 1 285 ? -8.646 -36.527 41.795 1.00 31.34 285 ARG A N 1
ATOM 2302 C CA . ARG A 1 285 ? -10.024 -37.048 42.010 1.00 31.34 285 ARG A CA 1
ATOM 2303 C C . ARG A 1 285 ? -11.035 -35.920 42.305 1.00 31.34 285 ARG A C 1
ATOM 2305 O O . ARG A 1 285 ? -10.837 -35.157 43.232 1.00 31.34 285 ARG A O 1
ATOM 2312 N N . VAL A 1 286 ? -12.103 -35.716 41.523 1.00 35.75 286 VAL A N 1
ATOM 2313 C CA . VAL A 1 286 ? -13.271 -36.608 41.350 1.00 35.75 286 VAL A CA 1
ATOM 2314 C C . VAL A 1 286 ? -14.095 -36.196 40.094 1.00 35.75 286 VAL A C 1
ATOM 2316 O O . VAL A 1 286 ? -14.433 -35.027 39.965 1.00 35.75 286 VAL A O 1
ATOM 2319 N N . SER A 1 287 ? -14.412 -37.191 39.237 1.00 32.31 287 SER A N 1
ATOM 2320 C CA . SER A 1 287 ? -15.569 -37.376 38.304 1.00 32.31 287 SER A CA 1
ATOM 2321 C C . SER A 1 287 ? -15.826 -36.347 37.182 1.00 32.31 287 SER A C 1
ATOM 2323 O O . SER A 1 287 ? -16.003 -35.175 37.462 1.00 32.31 287 SER A O 1
ATOM 2325 N N . THR A 1 288 ? -15.907 -36.617 35.866 1.00 36.28 288 THR A N 1
ATOM 2326 C CA . THR A 1 288 ? -16.470 -37.702 35.017 1.00 36.28 288 THR A CA 1
ATOM 2327 C C . THR A 1 288 ? -17.866 -38.195 35.386 1.00 36.28 288 THR A C 1
ATOM 2329 O O . THR A 1 288 ? -17.990 -39.080 36.225 1.00 36.28 288 THR A O 1
ATOM 2332 N N . GLN A 1 289 ? -18.868 -37.646 34.689 1.00 32.53 289 GLN A N 1
ATOM 2333 C CA . GLN A 1 289 ? -20.116 -38.224 34.140 1.00 32.53 289 GLN A CA 1
ATOM 2334 C C . GLN A 1 289 ? -21.008 -37.007 33.807 1.00 32.53 289 GLN A C 1
ATOM 2336 O O . GLN A 1 289 ? -21.169 -36.128 34.638 1.00 32.53 289 GLN A O 1
ATOM 2341 N N . LEU A 1 290 ? -21.473 -36.775 32.582 1.00 31.44 290 LEU A N 1
ATOM 2342 C CA . LEU A 1 290 ? -22.523 -37.528 31.907 1.00 31.44 290 LEU A CA 1
ATOM 2343 C C . LEU A 1 290 ? -22.383 -37.352 30.390 1.00 31.44 290 LEU A C 1
ATOM 2345 O O . LEU A 1 290 ? -22.343 -36.238 29.873 1.00 31.44 290 LEU A O 1
ATOM 2349 N N . ALA A 1 291 ? -22.358 -38.476 29.687 1.00 29.73 291 ALA A N 1
ATOM 2350 C CA . ALA A 1 291 ? -22.669 -38.557 28.274 1.00 29.73 291 ALA A CA 1
ATOM 2351 C C . ALA A 1 291 ? -23.875 -39.487 28.109 1.00 29.73 291 ALA A C 1
ATOM 2353 O O . ALA A 1 291 ? -24.083 -40.394 28.917 1.00 29.73 291 ALA A O 1
ATOM 2354 N N . THR A 1 292 ? -24.545 -39.310 26.973 1.00 35.69 292 THR A N 1
ATOM 2355 C CA . THR A 1 292 ? -25.442 -40.230 26.254 1.00 35.69 292 THR A CA 1
ATOM 2356 C C . THR A 1 292 ? -26.941 -39.943 26.305 1.00 35.69 292 THR A C 1
ATOM 2358 O O . THR A 1 292 ? -27.495 -39.544 27.324 1.00 35.69 292 THR A O 1
ATOM 2361 N N . ARG A 1 293 ? -27.547 -40.288 25.153 1.00 34.78 293 ARG A N 1
ATOM 2362 C CA . ARG A 1 293 ? -28.935 -40.169 24.673 1.00 34.78 293 ARG A CA 1
ATOM 2363 C C . ARG A 1 293 ? -29.159 -38.829 23.943 1.00 34.78 293 ARG A C 1
ATOM 2365 O O . ARG A 1 293 ? -29.059 -37.781 24.554 1.00 34.78 293 ARG A O 1
ATOM 2372 N N . LEU A 1 294 ? -29.406 -38.782 22.632 1.00 30.41 294 LEU A N 1
ATOM 2373 C CA . LEU A 1 294 ? -30.235 -39.690 21.840 1.00 30.41 294 LEU A CA 1
ATOM 2374 C C . LEU A 1 294 ? -29.877 -39.574 20.340 1.00 30.41 294 LEU A C 1
ATOM 2376 O O . LEU A 1 294 ? -30.070 -38.523 19.741 1.00 30.41 294 LEU A O 1
ATOM 2380 N N . ASP A 1 295 ? -29.377 -40.663 19.758 1.00 30.72 295 ASP A N 1
ATOM 2381 C CA . ASP A 1 295 ? -29.487 -40.968 18.329 1.00 30.72 295 ASP A CA 1
ATOM 2382 C C . ASP A 1 295 ? -30.502 -42.109 18.223 1.00 30.72 295 ASP A C 1
ATOM 2384 O O . ASP A 1 295 ? -30.364 -43.099 18.942 1.00 30.72 295 ASP A O 1
ATOM 2388 N N . ASP A 1 296 ? -31.531 -41.935 17.392 1.00 31.17 296 ASP A N 1
ATOM 2389 C CA . ASP A 1 296 ? -32.050 -42.930 16.440 1.00 31.17 296 ASP A CA 1
ATOM 2390 C C . ASP A 1 296 ? -33.478 -42.570 16.006 1.00 31.17 296 ASP A C 1
ATOM 2392 O O . ASP A 1 296 ? -34.416 -42.614 16.797 1.00 31.17 296 ASP A O 1
ATOM 2396 N N . ALA A 1 297 ? -33.661 -42.331 14.706 1.00 28.86 297 ALA A N 1
ATOM 2397 C CA . ALA A 1 297 ? -34.857 -42.783 13.999 1.00 28.86 297 ALA A CA 1
ATOM 2398 C C . ALA A 1 297 ? -34.567 -42.922 12.499 1.00 28.86 297 ALA A C 1
ATOM 2400 O O . ALA A 1 297 ? -34.359 -41.960 11.760 1.00 28.86 297 ALA A O 1
ATOM 2401 N N . LYS A 1 298 ? -34.541 -44.182 12.067 1.00 30.39 298 LYS A N 1
ATOM 2402 C CA . LYS A 1 298 ? -34.487 -44.650 10.683 1.00 30.39 298 LYS A CA 1
ATOM 2403 C C . LYS A 1 298 ? -35.810 -44.399 9.947 1.00 30.39 298 LYS A C 1
ATOM 2405 O O . LYS A 1 298 ? -36.878 -44.633 10.490 1.00 30.39 298 LYS A O 1
ATOM 2410 N N . ARG A 1 299 ? -35.663 -44.116 8.649 1.00 29.97 299 ARG A N 1
ATOM 2411 C CA . ARG A 1 299 ? -36.358 -44.735 7.498 1.00 29.97 299 ARG A CA 1
ATOM 2412 C C . ARG A 1 299 ? -37.854 -45.070 7.647 1.00 29.97 299 ARG A C 1
ATOM 2414 O O . ARG A 1 299 ? -38.197 -46.150 8.105 1.00 29.97 299 ARG A O 1
ATOM 2421 N N . PHE A 1 300 ? -38.677 -44.257 6.998 1.00 28.52 300 PHE A N 1
ATOM 2422 C CA . PHE A 1 300 ? -39.836 -44.640 6.176 1.00 28.52 300 PHE A CA 1
ATOM 2423 C C . PHE A 1 300 ? -39.877 -43.611 5.033 1.00 28.52 300 PHE A C 1
ATOM 2425 O O . PHE A 1 300 ? -39.428 -42.490 5.233 1.00 28.52 300 PHE A O 1
ATOM 2432 N N . ALA A 1 301 ? -40.363 -43.811 3.820 1.00 28.14 301 ALA A N 1
ATOM 2433 C CA . ALA A 1 301 ? -40.767 -44.921 2.974 1.00 28.14 301 ALA A CA 1
ATOM 2434 C C . ALA A 1 301 ? -40.979 -44.239 1.602 1.00 28.14 301 ALA A C 1
ATOM 2436 O O . ALA A 1 301 ? -41.338 -43.062 1.541 1.00 28.14 301 ALA A O 1
ATOM 2437 N N . GLY A 1 302 ? -40.716 -44.939 0.504 1.00 28.77 302 GLY A N 1
ATOM 2438 C CA . GLY A 1 302 ? -41.157 -44.485 -0.812 1.00 28.77 302 GLY A CA 1
ATOM 2439 C C . GLY A 1 302 ? -42.650 -44.761 -1.000 1.00 28.77 302 GLY A C 1
ATOM 2440 O O . GLY A 1 302 ? -43.086 -45.844 -0.626 1.00 28.77 302 GLY A O 1
ATOM 2441 N N . ALA A 1 303 ? -43.390 -43.815 -1.592 1.00 31.44 303 ALA A N 1
ATOM 2442 C CA . ALA A 1 303 ? -44.540 -44.055 -2.480 1.00 31.44 303 ALA A CA 1
ATOM 2443 C C . ALA A 1 303 ? -45.091 -42.735 -3.089 1.00 31.44 303 ALA A C 1
ATOM 2445 O O . ALA A 1 303 ? -45.528 -41.845 -2.373 1.00 31.44 303 ALA A O 1
ATOM 2446 N N . SER A 1 304 ? -45.019 -42.656 -4.425 1.00 31.20 304 SER A N 1
ATOM 2447 C CA . SER A 1 304 ? -45.968 -42.127 -5.439 1.00 31.20 304 SER A CA 1
ATOM 2448 C C . SER A 1 304 ? -46.794 -40.813 -5.300 1.00 31.20 304 SER A C 1
ATOM 2450 O O . SER A 1 304 ? -47.756 -40.788 -4.545 1.00 31.20 304 SER A O 1
ATOM 2452 N N . LEU A 1 305 ? -46.520 -39.878 -6.248 1.00 30.45 305 LEU A N 1
ATOM 2453 C CA . LEU A 1 305 ? -47.398 -39.132 -7.219 1.00 30.45 305 LEU A CA 1
ATOM 2454 C C . LEU A 1 305 ? -48.544 -38.186 -6.738 1.00 30.45 305 LEU A C 1
ATOM 2456 O O . LEU A 1 305 ? -49.059 -38.405 -5.650 1.00 30.45 305 LEU A O 1
ATOM 2460 N N . PRO A 1 306 ? -49.101 -37.249 -7.572 1.00 43.78 306 PRO A N 1
ATOM 2461 C CA . PRO A 1 306 ? -48.620 -36.524 -8.777 1.00 43.78 306 PRO A CA 1
ATOM 2462 C C . PRO A 1 306 ? -48.882 -34.974 -8.761 1.00 43.78 306 PRO A C 1
ATOM 2464 O O . PRO A 1 306 ? -49.470 -34.435 -7.834 1.00 43.78 306 PRO A O 1
ATOM 2467 N N . ALA A 1 307 ? -48.532 -34.309 -9.880 1.00 31.50 307 ALA A N 1
ATOM 2468 C CA . ALA A 1 307 ? -49.191 -33.133 -10.498 1.00 31.50 307 ALA A CA 1
ATOM 2469 C C . ALA A 1 307 ? -48.648 -31.689 -10.286 1.00 31.50 307 ALA A C 1
ATOM 2471 O O . ALA A 1 307 ? -48.702 -31.113 -9.210 1.00 31.50 307 ALA A O 1
ATOM 2472 N N . PHE A 1 308 ? -48.250 -31.105 -11.432 1.00 30.52 308 PHE A N 1
ATOM 2473 C CA . PHE A 1 308 ? -48.553 -29.751 -11.939 1.00 30.52 308 PHE A CA 1
ATOM 2474 C C . PHE A 1 308 ? -48.133 -28.490 -11.152 1.00 30.52 308 PHE A C 1
ATOM 2476 O O . PHE A 1 308 ? -48.836 -28.050 -10.253 1.00 30.52 308 PHE A O 1
ATOM 2483 N N . LEU A 1 309 ? -47.074 -27.811 -11.631 1.00 34.31 309 LEU A N 1
ATOM 2484 C CA . LEU A 1 309 ? -47.075 -26.454 -12.245 1.00 34.31 309 LEU A CA 1
ATOM 2485 C C . LEU A 1 309 ? -45.650 -25.835 -12.245 1.00 34.31 309 LEU A C 1
ATOM 2487 O O . LEU A 1 309 ? -44.860 -26.128 -11.348 1.00 34.31 309 LEU A O 1
ATOM 2491 N N . PRO A 1 310 ? -45.283 -25.001 -13.243 1.00 37.59 310 PRO A N 1
ATOM 2492 C CA . PRO A 1 310 ? -43.926 -24.470 -13.399 1.00 37.59 310 PRO A CA 1
ATOM 2493 C C . PRO A 1 310 ? -43.724 -23.142 -12.637 1.00 37.59 310 PRO A C 1
ATOM 2495 O O . PRO A 1 310 ? -44.652 -22.333 -12.590 1.00 37.59 310 PRO A O 1
ATOM 2498 N N . PRO A 1 311 ? -42.518 -22.843 -12.112 1.00 41.25 311 PRO A N 1
ATOM 2499 C CA . PRO A 1 311 ? -42.152 -21.491 -11.693 1.00 41.25 311 PRO A CA 1
ATOM 2500 C C . PRO A 1 311 ? -41.389 -20.714 -12.801 1.00 41.25 311 PRO A C 1
ATOM 2502 O O . PRO A 1 311 ? -40.784 -21.326 -13.685 1.00 41.25 311 PRO A O 1
ATOM 2505 N N . PRO A 1 312 ? -41.429 -19.366 -12.777 1.00 38.72 312 PRO A N 1
ATOM 2506 C CA . PRO A 1 312 ? -41.035 -18.471 -13.878 1.00 38.72 312 PRO A CA 1
ATOM 2507 C C . PRO A 1 312 ? -39.508 -18.283 -14.019 1.00 38.72 312 PRO A C 1
ATOM 2509 O O . PRO A 1 312 ? -38.764 -18.589 -13.084 1.00 38.72 312 PRO A O 1
ATOM 2512 N N . PRO A 1 313 ? -39.004 -17.742 -15.153 1.00 34.88 313 PRO A N 1
ATOM 2513 C CA . PRO A 1 313 ? -37.577 -17.512 -15.338 1.00 34.88 313 PRO A CA 1
ATOM 2514 C C . PRO A 1 313 ? -37.135 -16.215 -14.644 1.00 34.88 313 PRO A C 1
ATOM 2516 O O . PRO A 1 313 ? -37.733 -15.158 -14.827 1.00 34.88 313 PRO A O 1
ATOM 2519 N N . LEU A 1 314 ? -36.036 -16.291 -13.893 1.00 34.62 314 LEU A N 1
ATOM 2520 C CA . LEU A 1 314 ? -35.260 -15.140 -13.420 1.00 34.62 314 LEU A CA 1
ATOM 2521 C C . LEU A 1 314 ? -33.856 -15.157 -14.064 1.00 34.62 314 LEU A C 1
ATOM 2523 O O . LEU A 1 314 ? -33.427 -16.186 -14.593 1.00 34.62 314 LEU A O 1
ATOM 2527 N N . PRO A 1 315 ? -33.184 -13.995 -14.140 1.00 34.91 315 PRO A N 1
ATOM 2528 C CA . PRO A 1 315 ? -32.506 -13.544 -15.347 1.00 34.91 315 PRO A CA 1
ATOM 2529 C C . PRO A 1 315 ? -31.094 -14.113 -15.494 1.00 34.91 315 PRO A C 1
ATOM 2531 O O . PRO A 1 315 ? -30.324 -14.226 -14.542 1.00 34.91 315 PRO A O 1
ATOM 2534 N N . ARG A 1 316 ? -30.728 -14.409 -16.744 1.00 32.72 316 ARG A N 1
ATOM 2535 C CA . ARG A 1 316 ? -29.347 -14.675 -17.147 1.00 32.72 316 ARG A CA 1
ATOM 2536 C C . ARG A 1 316 ? -28.549 -13.377 -17.027 1.00 32.72 316 ARG A C 1
ATOM 2538 O O . ARG A 1 316 ? -28.714 -12.480 -17.847 1.00 32.72 316 ARG A O 1
ATOM 2545 N N . LEU A 1 317 ? -27.665 -13.294 -16.037 1.00 30.73 317 LEU A N 1
ATOM 2546 C CA . LEU A 1 317 ? -26.588 -12.305 -16.020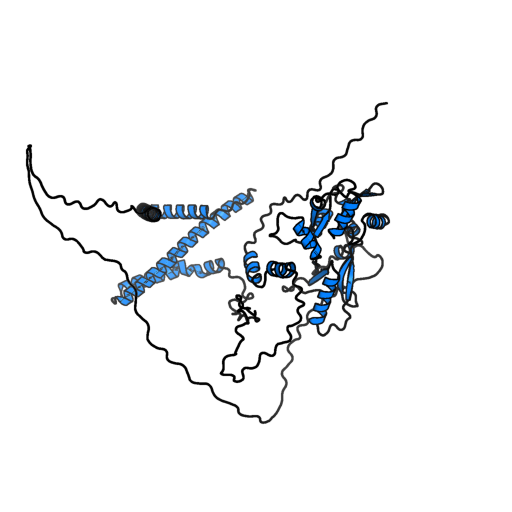 1.00 30.73 317 LEU A CA 1
ATOM 2547 C C . LEU A 1 317 ? -25.590 -12.664 -17.127 1.00 30.73 317 LEU A C 1
ATOM 2549 O O . LEU A 1 317 ? -24.731 -13.533 -16.978 1.00 30.73 317 LEU A O 1
ATOM 2553 N N . SER A 1 318 ? -25.762 -12.022 -18.277 1.00 31.58 318 SER A N 1
ATOM 2554 C CA . SER A 1 318 ? -24.795 -11.985 -19.365 1.00 31.58 318 SER A CA 1
ATOM 2555 C C . SER A 1 318 ? -23.563 -11.195 -18.926 1.00 31.58 318 SER A C 1
ATOM 2557 O O . SER A 1 318 ? -23.665 -10.011 -18.615 1.00 31.58 318 SER A O 1
ATOM 2559 N N . LEU A 1 319 ? -22.395 -11.834 -18.939 1.00 33.69 319 LEU A N 1
ATOM 2560 C CA . LEU A 1 319 ? -21.115 -11.125 -18.940 1.00 33.69 319 LEU A CA 1
ATOM 2561 C C . LEU A 1 319 ? -20.972 -10.396 -20.289 1.00 33.69 319 LEU A C 1
ATOM 2563 O O . LEU A 1 319 ? -21.033 -11.075 -21.320 1.00 33.69 319 LEU A O 1
ATOM 2567 N N . PRO A 1 320 ? -20.772 -9.067 -20.330 1.00 37.44 320 PRO A N 1
ATOM 2568 C CA . PRO A 1 320 ? -20.481 -8.378 -21.575 1.00 37.44 320 PRO A CA 1
ATOM 2569 C C . PRO A 1 320 ? -18.993 -8.560 -21.889 1.00 37.44 320 PRO A C 1
ATOM 2571 O O . PRO A 1 320 ? -18.118 -8.095 -21.163 1.00 37.44 320 PRO A O 1
ATOM 2574 N N . PHE A 1 321 ? -18.692 -9.271 -22.970 1.00 37.62 321 PHE A N 1
ATOM 2575 C CA . PHE A 1 321 ? -17.360 -9.251 -23.556 1.00 37.62 321 PHE A CA 1
ATOM 2576 C C . PHE A 1 321 ? -17.251 -8.038 -24.473 1.00 37.62 321 PHE A C 1
ATOM 2578 O O . PHE A 1 321 ? -17.946 -7.968 -25.484 1.00 37.62 321 PHE A O 1
ATOM 2585 N N . ALA A 1 322 ? -16.387 -7.087 -24.127 1.00 37.66 322 ALA A N 1
ATOM 2586 C CA . ALA A 1 322 ? -16.014 -6.017 -25.039 1.00 37.66 322 ALA A CA 1
ATOM 2587 C C . ALA A 1 322 ? -15.030 -6.569 -26.085 1.00 37.66 322 ALA A C 1
ATOM 2589 O O . ALA A 1 322 ? -13.967 -7.084 -25.737 1.00 37.66 322 ALA A O 1
ATOM 2590 N N . SER A 1 323 ? -15.422 -6.495 -27.358 1.00 37.12 323 SER A N 1
ATOM 2591 C CA . SER A 1 323 ? -14.613 -6.873 -28.519 1.00 37.12 323 SER A CA 1
ATOM 2592 C C . SER A 1 323 ? -13.763 -5.679 -28.963 1.00 37.12 323 SER A C 1
ATOM 2594 O O . SER A 1 323 ? -14.276 -4.579 -29.166 1.00 37.12 323 SER A O 1
ATOM 2596 N N . VAL A 1 324 ? -12.458 -5.901 -29.124 1.00 46.22 324 VAL A N 1
ATOM 2597 C CA . VAL A 1 324 ? -11.551 -4.992 -29.834 1.00 46.22 324 VAL A CA 1
ATOM 2598 C C . VAL A 1 324 ? -10.901 -5.798 -30.952 1.00 46.22 324 VAL A C 1
ATOM 2600 O O . VAL A 1 324 ? -10.068 -6.670 -30.707 1.00 46.22 324 VAL A O 1
ATOM 2603 N N . SER A 1 325 ? -11.337 -5.536 -32.184 1.00 39.97 325 SER A N 1
ATOM 2604 C CA . SER A 1 325 ? -10.880 -6.230 -33.390 1.00 39.97 325 SER A CA 1
ATOM 2605 C C . SER A 1 325 ? -9.582 -5.618 -33.920 1.00 39.97 325 SER A C 1
ATOM 2607 O O . SER A 1 325 ? -9.514 -4.422 -34.210 1.00 39.97 325 SER A O 1
ATOM 2609 N N . GLN A 1 326 ? -8.566 -6.452 -34.137 1.00 43.03 326 GLN A N 1
ATOM 2610 C CA . GLN A 1 326 ? -7.317 -6.072 -34.797 1.00 43.03 326 GLN A CA 1
ATOM 2611 C C . GLN A 1 326 ? -7.565 -5.885 -36.307 1.00 43.03 326 GLN A C 1
ATOM 2613 O O . GLN A 1 326 ? -7.778 -6.856 -37.033 1.00 43.03 326 GLN A O 1
ATOM 2618 N N . ARG A 1 327 ? -7.555 -4.643 -36.816 1.00 36.59 327 ARG A N 1
ATOM 2619 C CA . ARG A 1 327 ? -7.583 -4.388 -38.269 1.00 36.59 327 ARG A CA 1
ATOM 2620 C C . ARG A 1 327 ? -6.216 -4.723 -38.872 1.00 36.59 327 ARG A C 1
ATOM 2622 O O . ARG A 1 327 ? -5.255 -3.985 -38.686 1.00 36.59 327 ARG A O 1
ATOM 2629 N N . GLN A 1 328 ? -6.133 -5.822 -39.618 1.00 40.31 328 GLN A N 1
ATOM 2630 C CA . GLN A 1 328 ? -5.024 -6.080 -40.538 1.00 40.31 328 GLN A CA 1
ATOM 2631 C C . GLN A 1 328 ? -5.338 -5.412 -41.881 1.00 40.31 328 GLN A C 1
ATOM 2633 O O . GLN A 1 328 ? -6.194 -5.877 -42.628 1.00 40.31 328 GLN A O 1
ATOM 2638 N N . GLY A 1 329 ? -4.667 -4.303 -42.186 1.00 28.52 329 GLY A N 1
ATOM 2639 C CA . GLY A 1 329 ? -4.812 -3.617 -43.467 1.00 28.52 329 GLY A CA 1
ATOM 2640 C C . GLY A 1 329 ? -3.933 -2.374 -43.556 1.00 28.52 329 GLY A C 1
ATOM 2641 O O . GLY A 1 329 ? -3.874 -1.588 -42.620 1.00 28.52 329 GLY A O 1
ATOM 2642 N N . LYS A 1 330 ? -3.226 -2.250 -44.682 1.00 31.77 330 LYS A N 1
ATOM 2643 C CA . LYS A 1 330 ? -2.300 -1.176 -45.072 1.00 31.77 330 LYS A CA 1
ATOM 2644 C C . LYS A 1 330 ? -2.729 0.231 -44.621 1.00 31.77 330 LYS A C 1
ATOM 2646 O O . LYS A 1 330 ? -3.888 0.594 -44.765 1.00 31.77 330 LYS A O 1
ATOM 2651 N N . GLN A 1 331 ? -1.726 0.987 -44.158 1.00 39.25 331 GLN A N 1
ATOM 2652 C CA . GLN A 1 331 ? -1.661 2.443 -43.949 1.00 39.25 331 GLN A CA 1
ATOM 2653 C C . GLN A 1 331 ? -2.974 3.216 -44.176 1.00 39.25 331 GLN A C 1
ATOM 2655 O O . GLN A 1 331 ? -3.316 3.522 -45.314 1.00 39.25 331 GLN A O 1
ATOM 2660 N N . ALA A 1 332 ? -3.644 3.623 -43.093 1.00 25.30 332 ALA A N 1
ATOM 2661 C CA . ALA A 1 332 ? -4.586 4.739 -43.132 1.00 25.30 332 ALA A CA 1
ATOM 2662 C C . ALA A 1 332 ? -4.729 5.410 -41.753 1.00 25.30 332 ALA A C 1
ATOM 2664 O O . ALA A 1 332 ? -5.104 4.766 -40.779 1.00 25.30 332 ALA A O 1
ATOM 2665 N N . ALA A 1 333 ? -4.449 6.718 -41.751 1.00 29.52 333 ALA A N 1
ATOM 2666 C CA . ALA A 1 333 ? -4.822 7.760 -40.790 1.00 29.52 333 ALA A CA 1
ATOM 2667 C C . ALA A 1 333 ? -4.332 7.630 -39.333 1.00 29.52 333 ALA A C 1
ATOM 2669 O O . ALA A 1 333 ? -4.972 7.048 -38.464 1.00 29.52 333 ALA A O 1
ATOM 2670 N N . ALA A 1 334 ? -3.205 8.298 -39.076 1.00 34.78 334 ALA A N 1
ATOM 2671 C CA . ALA A 1 334 ? -2.721 8.664 -37.755 1.00 34.78 334 ALA A CA 1
ATOM 2672 C C . ALA A 1 334 ? -3.711 9.609 -37.052 1.00 34.78 334 ALA A C 1
ATOM 2674 O O . ALA A 1 334 ? -3.851 10.770 -37.430 1.00 34.78 334 ALA A O 1
ATOM 2675 N N . THR A 1 335 ? -4.361 9.120 -36.002 1.00 34.16 335 THR A N 1
ATOM 2676 C CA . THR A 1 335 ? -4.947 9.962 -34.958 1.00 34.16 335 THR A CA 1
ATOM 2677 C C . THR A 1 335 ? -3.820 10.413 -34.026 1.00 34.16 335 THR A C 1
ATOM 2679 O O . THR A 1 335 ? -3.245 9.594 -33.314 1.00 34.16 335 THR A O 1
ATOM 2682 N N . GLU A 1 336 ? -3.453 11.692 -34.137 1.00 36.09 336 GLU A N 1
ATOM 2683 C CA . GLU A 1 336 ? -2.576 12.509 -33.277 1.00 36.09 336 GLU A CA 1
ATOM 2684 C C . GLU A 1 336 ? -1.620 11.772 -32.315 1.00 36.09 336 GLU A C 1
ATOM 2686 O O . GLU A 1 336 ? -1.697 11.878 -31.091 1.00 36.09 336 GLU A O 1
ATOM 2691 N N . ALA A 1 337 ? -0.631 11.068 -32.868 1.00 47.50 337 ALA A N 1
ATOM 2692 C CA . ALA A 1 337 ? 0.560 10.713 -32.109 1.00 47.50 337 ALA A CA 1
ATOM 2693 C C . ALA A 1 337 ? 1.479 11.944 -32.037 1.00 47.50 337 ALA A C 1
ATOM 2695 O O . ALA A 1 337 ? 1.961 12.422 -33.065 1.00 47.50 337 ALA A O 1
ATOM 2696 N N . SER A 1 338 ? 1.757 12.448 -30.829 1.00 61.00 338 SER A N 1
ATOM 2697 C CA . SER A 1 338 ? 2.849 13.408 -30.610 1.00 61.00 338 SER A CA 1
ATOM 2698 C C . SER A 1 338 ? 4.136 12.868 -31.252 1.00 61.00 338 SER A C 1
ATOM 2700 O O . SER A 1 338 ? 4.399 11.664 -31.176 1.00 61.00 338 SER A O 1
ATOM 2702 N N . LEU A 1 339 ? 4.945 13.731 -31.882 1.00 69.69 339 LEU A N 1
ATOM 2703 C CA . LEU A 1 339 ? 6.159 13.343 -32.626 1.00 69.69 339 LEU A CA 1
ATOM 2704 C C . LEU A 1 339 ? 7.087 12.408 -31.823 1.00 69.69 339 LEU A C 1
ATOM 2706 O O . LEU A 1 339 ? 7.743 11.540 -32.400 1.00 69.69 339 LEU A O 1
ATOM 2710 N N . ASN A 1 340 ? 7.096 12.545 -30.493 1.00 80.06 340 ASN A N 1
ATOM 2711 C CA . ASN A 1 340 ? 7.867 11.696 -29.586 1.00 80.06 340 ASN A CA 1
ATOM 2712 C C . ASN A 1 340 ? 7.312 10.264 -29.500 1.00 80.06 340 ASN A C 1
ATOM 2714 O O . ASN A 1 340 ? 8.080 9.308 -29.517 1.00 80.06 340 ASN A O 1
ATOM 2718 N N . SER A 1 341 ? 5.992 10.083 -29.479 1.00 85.38 341 SER A N 1
ATOM 2719 C CA . SER A 1 341 ? 5.361 8.764 -29.332 1.00 85.38 341 SER A CA 1
ATOM 2720 C C . SER A 1 341 ? 5.595 7.885 -30.568 1.00 85.38 341 SER A C 1
ATOM 2722 O O . SER A 1 341 ? 5.976 6.721 -30.452 1.00 85.38 341 SER A O 1
ATOM 2724 N N . ALA A 1 342 ? 5.510 8.465 -31.770 1.00 86.25 342 ALA A N 1
ATOM 2725 C CA . ALA A 1 342 ? 5.866 7.764 -33.006 1.00 86.25 342 ALA A CA 1
ATOM 2726 C C . ALA A 1 342 ? 7.363 7.392 -33.067 1.00 86.25 342 ALA A C 1
ATOM 2728 O O . ALA A 1 342 ? 7.733 6.359 -33.634 1.00 86.25 342 ALA A O 1
ATOM 2729 N N . HIS A 1 343 ? 8.235 8.219 -32.474 1.00 86.75 343 HIS A N 1
ATOM 2730 C CA . HIS A 1 343 ? 9.661 7.913 -32.357 1.00 86.75 343 HIS A CA 1
ATOM 2731 C C . HIS A 1 343 ? 9.910 6.712 -31.439 1.00 86.75 343 HIS A C 1
ATOM 2733 O O . HIS A 1 343 ? 10.639 5.797 -31.826 1.00 86.75 343 HIS A O 1
ATOM 2739 N N . VAL A 1 344 ? 9.279 6.697 -30.261 1.00 89.25 344 VAL A N 1
ATOM 2740 C CA . VAL A 1 344 ? 9.370 5.602 -29.283 1.00 89.25 344 VAL A CA 1
ATOM 2741 C C . VAL A 1 344 ? 8.847 4.295 -29.881 1.00 89.25 344 VAL A C 1
ATOM 2743 O O . VAL A 1 344 ? 9.553 3.287 -29.846 1.00 89.25 344 VAL A O 1
ATOM 2746 N N . ALA A 1 345 ? 7.681 4.325 -30.536 1.00 89.88 345 ALA A N 1
ATOM 2747 C CA . ALA A 1 345 ? 7.107 3.155 -31.202 1.00 89.88 345 ALA A CA 1
ATOM 2748 C C . ALA A 1 345 ? 8.087 2.531 -32.212 1.00 89.88 345 ALA A C 1
ATOM 2750 O O . ALA A 1 345 ? 8.299 1.322 -32.220 1.00 89.88 345 ALA A O 1
ATOM 2751 N N . ARG A 1 346 ? 8.789 3.350 -33.008 1.00 88.44 346 ARG A N 1
ATOM 2752 C CA . ARG A 1 346 ? 9.783 2.850 -33.973 1.00 88.44 346 ARG A CA 1
ATOM 2753 C C . ARG A 1 346 ? 10.941 2.099 -33.304 1.00 88.44 346 ARG A C 1
ATOM 2755 O O . ARG A 1 346 ? 11.461 1.153 -33.891 1.00 88.44 346 ARG A O 1
ATOM 2762 N N . ARG A 1 347 ? 11.344 2.488 -32.090 1.00 88.56 347 ARG A N 1
ATOM 2763 C CA . ARG A 1 347 ? 12.425 1.822 -31.333 1.00 88.56 347 ARG A CA 1
ATOM 2764 C C . ARG A 1 347 ? 12.003 0.502 -30.704 1.00 88.56 347 ARG A C 1
ATOM 2766 O O . ARG A 1 347 ? 12.864 -0.334 -30.465 1.00 88.56 347 ARG A O 1
ATOM 2773 N N . LEU A 1 348 ? 10.708 0.324 -30.460 1.00 90.75 348 LEU A N 1
ATOM 2774 C CA . LEU A 1 348 ? 10.126 -0.925 -29.967 1.00 90.75 348 LEU A CA 1
ATOM 2775 C C . LEU A 1 348 ? 9.863 -1.949 -31.081 1.00 90.75 348 LEU A C 1
ATOM 2777 O O . LEU A 1 348 ? 9.532 -3.105 -30.800 1.00 90.75 348 LEU A O 1
ATOM 2781 N N . SER A 1 349 ? 10.013 -1.538 -32.344 1.00 87.12 349 SER A N 1
ATOM 2782 C CA . SER A 1 349 ? 9.751 -2.399 -33.492 1.00 87.12 349 SER A CA 1
ATOM 2783 C C . SER A 1 349 ? 10.632 -3.653 -33.486 1.00 87.12 349 SER A C 1
ATOM 2785 O O . SER A 1 349 ? 11.816 -3.634 -33.159 1.00 87.12 349 SER A O 1
ATOM 2787 N N . GLY A 1 350 ? 10.031 -4.785 -33.852 1.00 85.62 350 GLY A N 1
ATOM 2788 C CA . GLY A 1 350 ? 10.725 -6.069 -33.953 1.00 85.62 350 GLY A CA 1
ATOM 2789 C C . GLY A 1 350 ? 10.740 -6.911 -32.675 1.00 85.62 350 GLY A C 1
ATOM 2790 O O . GLY A 1 350 ? 11.037 -8.103 -32.771 1.00 85.62 350 GLY A O 1
ATOM 2791 N N . THR A 1 351 ? 10.366 -6.361 -31.514 1.00 92.19 351 THR A N 1
ATOM 2792 C CA . THR A 1 351 ? 10.173 -7.160 -30.289 1.00 92.19 351 THR A CA 1
ATOM 2793 C C . THR A 1 351 ? 8.739 -7.667 -30.223 1.00 92.19 351 THR A C 1
ATOM 2795 O O . THR A 1 351 ? 7.803 -6.875 -30.289 1.00 92.19 351 THR A O 1
ATOM 2798 N N . SER A 1 352 ? 8.564 -8.985 -30.106 1.00 92.12 352 SER A N 1
ATOM 2799 C CA . SER A 1 352 ? 7.247 -9.632 -30.060 1.00 92.12 352 SER A CA 1
ATOM 2800 C C . SER A 1 352 ? 6.886 -10.065 -28.642 1.00 92.12 352 SER A C 1
ATOM 2802 O O . SER A 1 352 ? 7.694 -10.696 -27.966 1.00 92.12 352 SER A O 1
ATOM 2804 N N . VAL A 1 353 ? 5.655 -9.778 -28.236 1.00 94.81 353 VAL A N 1
ATOM 2805 C CA . VAL A 1 353 ? 4.979 -10.300 -27.046 1.00 94.81 353 VAL A CA 1
ATOM 2806 C C . VAL A 1 353 ? 3.816 -11.191 -27.467 1.00 94.81 353 VAL A C 1
ATOM 2808 O O . VAL A 1 353 ? 3.268 -11.056 -28.559 1.00 94.81 353 VAL A O 1
ATOM 2811 N N . TYR A 1 354 ? 3.435 -12.126 -26.611 1.00 94.88 354 TYR A N 1
ATOM 2812 C CA . TYR A 1 354 ? 2.407 -13.116 -26.897 1.00 94.88 354 TYR A CA 1
ATOM 2813 C C . TYR A 1 354 ? 1.136 -12.793 -26.128 1.00 94.88 354 TYR A C 1
ATOM 2815 O O . TYR A 1 354 ? 1.162 -12.559 -24.921 1.00 94.88 354 TYR A O 1
ATOM 2823 N N . THR A 1 355 ? 0.005 -12.823 -26.817 1.00 93.25 355 THR A N 1
ATOM 2824 C CA . THR A 1 355 ? -1.306 -12.722 -26.179 1.00 93.25 355 THR A CA 1
ATOM 2825 C C . THR A 1 355 ? -2.219 -13.830 -26.666 1.00 93.25 355 THR A C 1
ATOM 2827 O O . THR A 1 355 ? -1.945 -14.502 -27.662 1.00 93.25 355 THR A O 1
ATOM 2830 N N . VAL A 1 356 ? -3.317 -14.022 -25.954 1.00 91.56 356 VAL A N 1
ATOM 2831 C CA . VAL A 1 356 ? -4.335 -15.004 -26.300 1.00 91.56 356 VAL A CA 1
ATOM 2832 C C . VAL A 1 356 ? -5.467 -14.282 -27.010 1.00 91.56 356 VAL A C 1
ATOM 2834 O O . VAL A 1 356 ? -6.055 -13.346 -26.466 1.00 91.56 356 VAL A O 1
ATOM 2837 N N . SER A 1 357 ? -5.770 -14.719 -28.228 1.00 89.50 357 SER A N 1
ATOM 2838 C CA . SER A 1 357 ? -6.821 -14.127 -29.044 1.00 89.50 357 SER A CA 1
ATOM 2839 C C . SER A 1 357 ? -7.753 -15.170 -29.644 1.00 89.50 357 SER A C 1
ATOM 2841 O O . SER A 1 357 ? -7.450 -16.366 -29.728 1.00 89.50 357 SER A O 1
ATOM 2843 N N . ASN A 1 358 ? -8.937 -14.710 -30.028 1.00 86.31 358 ASN A N 1
ATOM 2844 C CA . ASN A 1 358 ? -9.919 -15.525 -30.730 1.00 86.31 358 ASN A CA 1
ATOM 2845 C C . ASN A 1 358 ? -9.520 -15.731 -32.211 1.00 86.31 358 ASN A C 1
ATOM 2847 O O . ASN A 1 358 ? -8.580 -15.113 -32.714 1.00 86.31 358 ASN A O 1
ATOM 2851 N N . THR A 1 359 ? -10.263 -16.553 -32.957 1.00 83.50 359 THR A N 1
ATOM 2852 C CA . THR A 1 359 ? -10.101 -16.719 -34.416 1.00 83.50 359 THR A CA 1
ATOM 2853 C C . THR A 1 359 ? -10.215 -15.401 -35.178 1.00 83.50 359 THR A C 1
ATOM 2855 O O . THR A 1 359 ? -9.561 -15.234 -36.202 1.00 83.50 359 THR A O 1
ATOM 2858 N N . ASN A 1 360 ? -10.976 -14.452 -34.628 1.00 80.19 360 ASN A N 1
ATOM 2859 C CA . ASN A 1 360 ? -11.151 -13.097 -35.151 1.00 80.19 360 ASN A CA 1
ATOM 2860 C C . ASN A 1 360 ? -9.988 -12.151 -34.788 1.00 80.19 360 ASN A C 1
ATOM 2862 O O . ASN A 1 360 ? -10.071 -10.953 -35.033 1.00 80.19 360 ASN A O 1
ATOM 2866 N N . ASN A 1 361 ? -8.911 -12.671 -34.185 1.00 79.88 361 ASN A N 1
ATOM 2867 C CA . ASN A 1 361 ? -7.778 -11.906 -33.658 1.00 79.88 361 ASN A CA 1
ATOM 2868 C C . ASN A 1 361 ? -8.187 -10.841 -32.615 1.00 79.88 361 ASN A C 1
ATOM 2870 O O . ASN A 1 361 ? -7.543 -9.806 -32.481 1.00 79.88 361 ASN A O 1
ATOM 2874 N N . GLU A 1 362 ? -9.255 -11.101 -31.864 1.00 82.31 362 GLU A N 1
ATOM 2875 C CA . GLU A 1 362 ? -9.705 -10.261 -30.749 1.00 82.31 362 GLU A CA 1
ATOM 2876 C C . GLU A 1 362 ? -9.018 -10.699 -29.456 1.00 82.31 362 GLU A C 1
ATOM 2878 O O . GLU A 1 362 ? -8.936 -11.902 -29.188 1.00 82.31 362 GLU A O 1
ATOM 2883 N N . PHE A 1 363 ? -8.546 -9.750 -28.644 1.00 86.00 363 PHE A N 1
ATOM 2884 C CA . PHE A 1 363 ? -7.867 -10.073 -27.388 1.00 86.00 363 PHE A CA 1
ATOM 2885 C C . PHE A 1 363 ? -8.827 -10.633 -26.348 1.00 86.00 363 PHE A C 1
ATOM 2887 O O . PHE A 1 363 ? -9.920 -10.111 -26.129 1.00 86.00 363 PHE A O 1
ATOM 2894 N N . VAL A 1 364 ? -8.385 -11.683 -25.661 1.00 84.94 364 VAL A N 1
ATOM 2895 C CA . VAL A 1 364 ? -9.088 -12.188 -24.486 1.00 84.94 364 VAL A CA 1
ATOM 2896 C C . VAL A 1 364 ? -8.773 -11.272 -23.307 1.00 84.94 364 VAL A C 1
ATOM 2898 O O . VAL A 1 364 ? -7.630 -11.194 -22.858 1.00 84.94 364 VAL A O 1
ATOM 2901 N N . LEU A 1 365 ? -9.799 -10.586 -22.807 1.00 86.12 365 LEU A N 1
ATOM 2902 C CA . LEU A 1 365 ? -9.699 -9.672 -21.673 1.00 86.12 365 LEU A CA 1
ATOM 2903 C C . LEU A 1 365 ? -10.192 -10.334 -20.382 1.00 86.12 365 LEU A C 1
ATOM 2905 O O . LEU A 1 365 ? -11.151 -11.111 -20.382 1.00 86.12 365 LEU A O 1
ATOM 2909 N N . VAL A 1 366 ? -9.544 -9.995 -19.273 1.00 83.25 366 VAL A N 1
ATOM 2910 C CA . VAL A 1 366 ? -9.942 -10.368 -17.916 1.00 83.25 366 VAL A CA 1
ATOM 2911 C C . VAL A 1 366 ? -10.625 -9.164 -17.281 1.00 83.25 366 VAL A C 1
ATOM 2913 O O . VAL A 1 366 ? -10.008 -8.114 -17.135 1.00 83.25 366 VAL A O 1
ATOM 2916 N N . SER A 1 367 ? -11.896 -9.290 -16.915 1.00 78.06 367 SER A N 1
ATOM 2917 C CA . SER A 1 367 ? -12.598 -8.231 -16.185 1.00 78.06 367 SER A CA 1
ATOM 2918 C C . SER A 1 367 ? -11.982 -8.049 -14.797 1.00 78.06 367 SER A C 1
ATOM 2920 O O . SER A 1 367 ? -11.768 -9.033 -14.085 1.00 78.06 367 SER A O 1
ATOM 2922 N N . ASP A 1 368 ? -11.702 -6.804 -14.421 1.00 74.25 368 ASP A N 1
ATOM 2923 C CA . ASP A 1 368 ? -11.277 -6.446 -13.068 1.00 74.25 368 ASP A CA 1
ATOM 2924 C C . ASP A 1 368 ? -12.404 -6.777 -12.062 1.00 74.25 368 ASP A C 1
ATOM 2926 O O . ASP A 1 368 ? -13.573 -6.543 -12.392 1.00 74.25 368 ASP A O 1
ATOM 2930 N N . PRO A 1 369 ? -12.128 -7.334 -10.865 1.00 66.50 369 PRO A N 1
ATOM 2931 C CA . PRO A 1 369 ? -13.125 -7.537 -9.807 1.00 66.50 369 PRO A CA 1
ATOM 2932 C C . PRO A 1 369 ? -13.973 -6.303 -9.466 1.00 66.50 369 PRO A C 1
ATOM 2934 O O . PRO A 1 369 ? -15.118 -6.472 -9.051 1.00 66.50 369 PRO A O 1
ATOM 2937 N N . GLU A 1 370 ? -13.459 -5.085 -9.665 1.00 62.94 370 GLU A N 1
ATOM 2938 C CA . GLU A 1 370 ? -14.224 -3.843 -9.460 1.00 62.94 370 GLU A CA 1
ATOM 2939 C C . GLU A 1 370 ? -15.113 -3.455 -10.659 1.00 62.94 370 GLU A C 1
ATOM 2941 O O . GLU A 1 370 ? -15.947 -2.558 -10.557 1.00 62.94 370 GLU A O 1
ATOM 2946 N N . GLY A 1 371 ? -14.966 -4.127 -11.807 1.00 59.25 371 GLY A N 1
ATOM 2947 C CA . GLY A 1 371 ? -15.804 -3.949 -13.000 1.00 59.25 371 GLY A CA 1
ATOM 2948 C C . GLY A 1 371 ? -15.531 -2.689 -13.832 1.00 59.25 371 GLY A C 1
ATOM 2949 O O . GLY A 1 371 ? -16.164 -2.512 -14.870 1.00 59.25 371 GLY A O 1
ATOM 2950 N N . VAL A 1 372 ? -14.594 -1.826 -13.422 1.00 64.50 372 VAL A N 1
ATOM 2951 C CA . VAL A 1 372 ? -14.348 -0.519 -14.068 1.00 64.50 372 VAL A CA 1
ATOM 2952 C C . VAL A 1 372 ? -13.438 -0.624 -15.299 1.00 64.50 372 VAL A C 1
ATOM 2954 O O . VAL A 1 372 ? -13.572 0.162 -16.236 1.00 64.50 372 VAL A O 1
ATOM 2957 N N . LYS A 1 373 ? -12.499 -1.579 -15.323 1.00 77.62 373 LYS A N 1
ATOM 2958 C CA . LYS A 1 373 ? -11.520 -1.744 -16.411 1.00 77.62 373 LYS A CA 1
ATOM 2959 C C . LYS A 1 373 ? -11.396 -3.208 -16.820 1.00 77.62 373 LYS A C 1
ATOM 2961 O O . LYS A 1 373 ? -11.496 -4.117 -16.000 1.00 77.62 373 LYS A O 1
ATOM 2966 N N . SER A 1 374 ? -11.171 -3.449 -18.106 1.00 83.56 374 SER A N 1
ATOM 2967 C CA . SER A 1 374 ? -10.822 -4.778 -18.615 1.00 83.56 374 SER A CA 1
ATOM 2968 C C . SER A 1 374 ? -9.308 -4.886 -18.774 1.00 83.56 374 SER A C 1
ATOM 2970 O O . SER A 1 374 ? -8.666 -3.948 -19.237 1.00 83.56 374 SER A O 1
ATOM 2972 N N . ILE A 1 375 ? -8.718 -6.014 -18.389 1.00 86.31 375 ILE A N 1
ATOM 2973 C CA . ILE A 1 375 ? -7.267 -6.214 -18.387 1.00 86.31 375 ILE A CA 1
ATOM 2974 C C . ILE A 1 375 ? -6.870 -7.172 -19.510 1.00 86.31 375 ILE A C 1
ATOM 2976 O O . ILE A 1 375 ? -7.314 -8.320 -19.541 1.00 86.31 375 ILE A O 1
ATOM 2980 N N . GLY A 1 376 ? -6.010 -6.721 -20.420 1.00 87.38 376 GLY A N 1
ATOM 2981 C CA . GLY A 1 376 ? -5.363 -7.568 -21.423 1.00 87.38 376 GLY A CA 1
ATOM 2982 C C . GLY A 1 376 ? -3.992 -8.042 -20.939 1.00 87.38 376 GLY A C 1
ATOM 2983 O O . GLY A 1 376 ? -3.175 -7.226 -20.517 1.00 87.38 376 GLY A O 1
ATOM 2984 N N . LEU A 1 377 ? -3.722 -9.347 -21.004 1.00 90.50 377 LEU A N 1
ATOM 2985 C CA . LEU A 1 377 ? -2.424 -9.914 -20.618 1.00 90.50 377 LEU A CA 1
ATOM 2986 C C . LEU A 1 377 ? -1.496 -10.062 -21.831 1.00 90.50 377 LEU A C 1
ATOM 2988 O O . LEU A 1 377 ? -1.888 -10.612 -22.867 1.00 90.50 377 LEU A O 1
ATOM 2992 N N . LEU A 1 378 ? -0.255 -9.597 -21.678 1.00 93.00 378 LEU A N 1
ATOM 2993 C CA . LEU A 1 378 ? 0.799 -9.653 -22.693 1.00 93.00 378 LEU A CA 1
ATOM 2994 C C . LEU A 1 378 ? 2.034 -10.349 -22.117 1.00 93.00 378 LEU A C 1
ATOM 2996 O O . LEU A 1 378 ? 2.706 -9.806 -21.248 1.00 93.00 378 LEU A O 1
ATOM 3000 N N . CYS A 1 379 ? 2.344 -11.549 -22.592 1.00 94.00 379 CYS A N 1
ATOM 3001 C CA . CYS A 1 379 ? 3.412 -12.384 -22.046 1.00 94.00 379 CYS A CA 1
ATOM 3002 C C . CYS A 1 379 ? 4.686 -12.266 -22.885 1.00 94.00 379 CYS A C 1
ATOM 3004 O O . CYS A 1 379 ? 4.639 -12.405 -24.107 1.00 94.00 379 CYS A O 1
ATOM 3006 N N . PHE A 1 380 ? 5.840 -12.079 -22.245 1.00 93.94 380 PHE A N 1
ATOM 3007 C CA . PHE A 1 380 ? 7.133 -12.123 -22.947 1.00 93.94 380 PHE A CA 1
ATOM 3008 C C . PHE A 1 380 ? 7.540 -13.551 -23.337 1.00 93.94 380 PHE A C 1
ATOM 3010 O O . PHE A 1 380 ? 8.259 -13.751 -24.315 1.00 93.94 380 PHE A O 1
ATOM 3017 N N . ARG A 1 381 ? 7.021 -14.554 -22.622 1.00 93.44 381 ARG A N 1
ATOM 3018 C CA . ARG A 1 381 ? 7.217 -15.973 -22.925 1.00 93.44 381 ARG A CA 1
ATOM 3019 C C . ARG A 1 381 ? 5.978 -16.598 -23.543 1.00 93.44 381 ARG A C 1
ATOM 3021 O O . ARG A 1 381 ? 4.855 -16.376 -23.088 1.00 93.44 381 ARG A O 1
ATOM 3028 N N . ARG A 1 382 ? 6.197 -17.425 -24.568 1.00 92.69 382 ARG A N 1
ATOM 3029 C CA . ARG A 1 382 ? 5.122 -18.139 -25.268 1.00 92.69 382 ARG A CA 1
ATOM 3030 C C . ARG A 1 382 ? 4.463 -19.173 -24.365 1.00 92.69 382 ARG A C 1
ATOM 3032 O O . ARG A 1 382 ? 3.239 -19.245 -24.342 1.00 92.69 382 ARG A O 1
ATOM 3039 N N . GLU A 1 383 ? 5.261 -19.911 -23.597 1.00 93.88 383 GLU A N 1
ATOM 3040 C CA . GLU A 1 383 ? 4.759 -20.948 -22.685 1.00 93.88 383 GLU A CA 1
ATOM 3041 C C . GLU A 1 383 ? 3.771 -20.370 -21.657 1.00 93.88 383 GLU A C 1
ATOM 3043 O O . GLU A 1 383 ? 2.768 -21.002 -21.332 1.00 93.88 383 GLU A O 1
ATOM 3048 N N . ASP A 1 384 ? 4.009 -19.139 -21.193 1.00 92.81 384 ASP A N 1
ATOM 3049 C CA . ASP A 1 384 ? 3.141 -18.474 -20.217 1.00 92.81 384 ASP A CA 1
ATOM 3050 C C . ASP A 1 384 ? 1.796 -18.060 -20.859 1.00 92.81 384 ASP A C 1
ATOM 3052 O O . ASP A 1 384 ? 0.733 -18.217 -20.250 1.00 92.81 384 ASP A O 1
ATOM 3056 N N . ALA A 1 385 ? 1.804 -17.637 -22.130 1.00 90.75 385 ALA A N 1
ATOM 3057 C CA . ALA A 1 385 ? 0.578 -17.384 -22.895 1.00 90.75 385 ALA A CA 1
ATOM 3058 C C . ALA A 1 385 ? -0.201 -18.678 -23.207 1.00 90.75 385 ALA A C 1
ATOM 3060 O O . ALA A 1 385 ? -1.434 -18.686 -23.172 1.00 90.75 385 ALA A O 1
ATOM 3061 N N . GLU A 1 386 ? 0.494 -19.785 -23.479 1.00 92.12 386 GLU A N 1
ATOM 3062 C CA . GLU A 1 386 ? -0.119 -21.106 -23.677 1.00 92.12 386 GLU A CA 1
ATOM 3063 C C . GLU A 1 386 ? -0.765 -21.633 -22.390 1.00 92.12 386 GLU A C 1
ATOM 3065 O O . GLU A 1 386 ? -1.884 -22.156 -22.428 1.00 92.12 386 GLU A O 1
ATOM 3070 N N . ALA A 1 387 ? -0.115 -21.433 -21.240 1.00 91.38 387 ALA A N 1
ATOM 3071 C CA . ALA A 1 387 ? -0.675 -21.764 -19.933 1.00 91.38 387 ALA A CA 1
ATOM 3072 C C . ALA A 1 387 ? -1.949 -20.951 -19.640 1.00 91.38 387 ALA A C 1
ATOM 3074 O O . ALA A 1 387 ? -2.959 -21.515 -19.203 1.00 91.38 387 ALA A O 1
ATOM 3075 N N . PHE A 1 388 ? -1.945 -19.649 -19.949 1.00 88.62 388 PHE A N 1
ATOM 3076 C CA . PHE A 1 388 ? -3.142 -18.811 -19.837 1.00 88.62 388 PHE A CA 1
ATOM 3077 C C . PHE A 1 388 ? -4.266 -19.298 -20.764 1.00 88.62 388 PHE A C 1
ATOM 3079 O O . PHE A 1 388 ? -5.413 -19.444 -20.337 1.00 88.62 388 PHE A O 1
ATOM 3086 N N . LEU A 1 389 ? -3.947 -19.652 -22.010 1.00 88.56 389 LEU A N 1
ATOM 3087 C CA . LEU A 1 389 ? -4.904 -20.237 -22.950 1.00 88.56 389 LEU A CA 1
ATOM 3088 C C . LEU A 1 389 ? -5.490 -21.564 -22.436 1.00 88.56 389 LEU A C 1
ATOM 3090 O O . LEU A 1 389 ? -6.700 -21.781 -22.553 1.00 88.56 389 LEU A O 1
ATOM 3094 N N . ALA A 1 390 ? -4.686 -22.433 -21.816 1.00 88.44 390 ALA A N 1
ATOM 3095 C CA . ALA A 1 390 ? -5.169 -23.665 -21.187 1.00 88.44 390 ALA A CA 1
ATOM 3096 C C . ALA A 1 390 ? -6.127 -23.377 -20.015 1.00 88.44 390 ALA A C 1
ATOM 3098 O O . ALA A 1 390 ? -7.149 -24.056 -19.855 1.00 88.44 390 ALA A O 1
ATOM 3099 N N . GLN A 1 391 ? -5.848 -22.332 -19.232 1.00 84.75 391 GLN A N 1
ATOM 3100 C CA . GLN A 1 391 ? -6.720 -21.880 -18.148 1.00 84.75 391 GLN A CA 1
ATOM 3101 C C . GLN A 1 391 ? -8.058 -21.336 -18.674 1.00 84.75 391 GLN A C 1
ATOM 3103 O O . GLN A 1 391 ? -9.114 -21.680 -18.134 1.00 84.75 391 GLN A O 1
ATOM 3108 N N . VAL A 1 392 ? -8.033 -20.541 -19.749 1.00 83.88 392 VAL A N 1
ATOM 3109 C CA . VAL A 1 392 ? -9.240 -20.022 -20.418 1.00 83.88 392 VAL A CA 1
ATOM 3110 C C . VAL A 1 392 ? -10.100 -21.173 -20.950 1.00 83.88 392 VAL A C 1
ATOM 3112 O O . VAL A 1 392 ? -11.309 -21.190 -20.706 1.00 83.88 392 VAL A O 1
ATOM 3115 N N . ARG A 1 393 ? -9.479 -22.174 -21.591 1.00 83.88 393 ARG A N 1
ATOM 3116 C CA . ARG A 1 393 ? -10.163 -23.388 -22.076 1.00 83.88 393 ARG A CA 1
ATOM 3117 C C . ARG A 1 393 ? -10.780 -24.215 -20.946 1.00 83.88 393 ARG A C 1
ATOM 3119 O O . ARG A 1 393 ? -11.858 -24.766 -21.119 1.00 83.88 393 ARG A O 1
ATOM 3126 N N . SER A 1 394 ? -10.127 -24.279 -19.786 1.00 81.62 394 SER A N 1
ATOM 3127 C CA . SER A 1 394 ? -10.615 -25.058 -18.638 1.00 81.62 394 SER A CA 1
ATOM 3128 C C . SER A 1 394 ? -11.802 -24.398 -17.928 1.00 81.62 394 SER A C 1
ATOM 3130 O O . SER A 1 394 ? -12.678 -25.090 -17.417 1.00 81.62 394 SER A O 1
ATOM 3132 N N . ARG A 1 395 ? -11.839 -23.059 -17.869 1.00 74.81 395 ARG A N 1
ATOM 3133 C CA . ARG A 1 395 ? -12.895 -22.305 -17.165 1.00 74.81 395 ARG A CA 1
ATOM 3134 C C . ARG A 1 395 ? -14.151 -22.085 -18.003 1.00 74.81 395 ARG A C 1
ATOM 3136 O O . ARG A 1 395 ? -15.236 -21.972 -17.438 1.00 74.81 395 ARG A O 1
ATOM 3143 N N . ARG A 1 396 ? -14.025 -22.003 -19.330 1.00 63.16 396 ARG A N 1
ATOM 3144 C CA . ARG A 1 396 ? -15.164 -21.867 -20.245 1.00 63.16 396 ARG A CA 1
ATOM 3145 C C . ARG A 1 396 ? -15.359 -23.163 -21.021 1.00 63.16 396 ARG A C 1
ATOM 3147 O O . ARG A 1 396 ? -14.723 -23.371 -22.045 1.00 63.16 396 ARG A O 1
ATOM 3154 N N . GLY A 1 397 ? -16.304 -23.985 -20.562 1.00 51.84 397 GLY A N 1
ATOM 3155 C CA . GLY A 1 397 ? -16.750 -25.195 -21.268 1.00 51.84 397 GLY A CA 1
ATOM 3156 C C . GLY A 1 397 ? -17.372 -24.941 -22.652 1.00 51.84 397 GLY A C 1
ATOM 3157 O O . GLY A 1 397 ? -17.588 -25.887 -23.396 1.00 51.84 397 GLY A O 1
ATOM 3158 N N . GLU A 1 398 ? -17.615 -23.680 -23.030 1.00 49.75 398 GLU A N 1
ATOM 3159 C CA . GLU A 1 398 ? -18.099 -23.277 -24.355 1.00 49.75 398 GLU A CA 1
ATOM 3160 C C . GLU A 1 398 ? -17.405 -21.991 -24.835 1.00 49.75 398 GLU A C 1
ATOM 3162 O O . GLU A 1 398 ? -17.990 -20.908 -24.838 1.00 49.75 398 GLU A O 1
ATOM 3167 N N . VAL A 1 399 ? -16.153 -22.078 -25.282 1.00 54.59 399 VAL A N 1
ATOM 3168 C CA . VAL A 1 399 ? -15.680 -21.140 -26.313 1.00 54.59 399 VAL A CA 1
ATOM 3169 C C . VAL A 1 399 ? -15.753 -21.891 -27.634 1.00 54.59 399 VAL A C 1
ATOM 3171 O O . VAL A 1 399 ? -14.839 -22.628 -27.987 1.00 54.59 399 VAL A O 1
ATOM 3174 N N . LYS A 1 400 ? -16.865 -21.734 -28.365 1.00 50.62 400 LYS A N 1
ATOM 3175 C CA . LYS A 1 400 ? -17.075 -22.305 -29.716 1.00 50.62 400 LYS A CA 1
ATOM 3176 C C . LYS A 1 400 ? -16.213 -21.620 -30.799 1.00 50.62 400 LYS A C 1
ATOM 3178 O O . LYS A 1 400 ? -16.583 -21.588 -31.965 1.00 50.62 400 LYS A O 1
ATOM 3183 N N . GLY A 1 401 ? -15.062 -21.071 -30.419 1.00 59.69 401 GLY A N 1
ATOM 3184 C CA . GLY A 1 401 ? -14.110 -20.386 -31.285 1.00 59.69 401 GLY A CA 1
ATOM 3185 C C . GLY A 1 401 ? -12.696 -20.814 -30.913 1.00 59.69 401 GLY A C 1
ATOM 3186 O O . GLY A 1 401 ? -12.353 -20.897 -29.734 1.00 59.69 401 GLY A O 1
ATOM 3187 N N . GLY A 1 402 ? -11.885 -21.151 -31.914 1.00 72.88 402 GLY A N 1
ATOM 3188 C CA . GLY A 1 402 ? -10.502 -21.585 -31.731 1.00 72.88 402 GLY A CA 1
ATOM 3189 C C . GLY A 1 402 ? -9.631 -20.476 -31.142 1.00 72.88 402 GLY A C 1
ATOM 3190 O O . GLY A 1 402 ? -9.025 -19.701 -31.875 1.00 72.88 402 GLY A O 1
ATOM 3191 N N . VAL A 1 403 ? -9.555 -20.408 -29.814 1.00 84.38 403 VAL A N 1
ATOM 3192 C CA . VAL A 1 403 ? -8.631 -19.517 -29.106 1.00 84.38 403 VAL A CA 1
ATOM 3193 C C . VAL A 1 403 ? -7.198 -19.974 -29.378 1.00 84.38 403 VAL A C 1
ATOM 3195 O O . VAL A 1 403 ? -6.880 -21.159 -29.192 1.00 84.38 403 VAL A O 1
ATOM 3198 N N . LYS A 1 404 ? -6.347 -19.037 -29.804 1.00 90.38 404 LYS A N 1
ATOM 3199 C CA . LYS A 1 404 ? -4.949 -19.256 -30.197 1.00 90.38 404 LYS A CA 1
ATOM 3200 C C . LYS A 1 404 ? -4.030 -18.215 -29.555 1.00 90.38 404 LYS A C 1
ATOM 3202 O O . LYS A 1 404 ? -4.457 -17.116 -29.210 1.00 90.38 404 LYS A O 1
ATOM 3207 N N . VAL A 1 405 ? -2.757 -18.567 -29.402 1.00 92.62 405 VAL A N 1
ATOM 3208 C CA . VAL A 1 405 ? -1.715 -17.607 -29.022 1.00 92.62 405 VAL A CA 1
ATOM 3209 C C . VAL A 1 405 ? -1.280 -16.856 -30.276 1.00 92.62 405 VAL A C 1
ATOM 3211 O O . VAL A 1 405 ? -0.978 -17.479 -31.295 1.00 92.62 405 VAL A O 1
ATOM 3214 N N . VAL A 1 406 ? -1.254 -15.527 -30.213 1.00 92.94 406 VAL A N 1
ATOM 3215 C CA . VAL A 1 406 ? -0.846 -14.659 -31.321 1.00 92.94 406 VAL A CA 1
ATOM 3216 C C . VAL A 1 406 ? 0.321 -13.777 -30.880 1.00 92.94 406 VAL A C 1
ATOM 3218 O O . VAL A 1 406 ? 0.230 -13.133 -29.831 1.00 92.94 406 VAL A O 1
ATOM 3221 N N . PRO A 1 407 ? 1.422 -13.740 -31.655 1.00 93.00 407 PRO A N 1
ATOM 3222 C CA . PRO A 1 407 ? 2.489 -12.776 -31.441 1.00 93.00 407 PRO A CA 1
ATOM 3223 C C . PRO A 1 407 ? 2.045 -11.382 -31.903 1.00 93.00 407 PRO A C 1
ATOM 3225 O O . PRO A 1 407 ? 1.471 -11.220 -32.980 1.00 93.00 407 PRO A O 1
ATOM 3228 N N . ILE A 1 408 ? 2.343 -10.376 -31.092 1.00 92.50 408 ILE A N 1
ATOM 3229 C CA . ILE A 1 408 ? 2.078 -8.957 -31.338 1.00 92.50 408 ILE A CA 1
ATOM 3230 C C . ILE A 1 408 ? 3.354 -8.198 -31.042 1.00 92.50 408 ILE A C 1
ATOM 3232 O O . ILE A 1 408 ? 4.076 -8.531 -30.108 1.00 92.50 408 ILE A O 1
ATOM 3236 N N . THR A 1 409 ? 3.657 -7.175 -31.822 1.00 92.62 409 THR A N 1
ATOM 3237 C CA . THR A 1 409 ? 4.874 -6.401 -31.615 1.00 92.62 409 THR A CA 1
ATOM 3238 C C . THR A 1 409 ? 4.667 -5.275 -30.596 1.00 92.62 409 THR A C 1
ATOM 3240 O O . THR A 1 409 ? 3.577 -4.709 -30.483 1.00 92.62 409 THR A O 1
ATOM 3243 N N . LEU A 1 410 ? 5.705 -4.955 -29.817 1.00 91.44 410 LEU A N 1
ATOM 3244 C CA . LEU A 1 410 ? 5.621 -3.953 -28.745 1.00 91.44 410 LEU A CA 1
ATOM 3245 C C . LEU A 1 410 ? 5.264 -2.552 -29.256 1.00 91.44 410 LEU A C 1
ATOM 3247 O O . LEU A 1 410 ? 4.584 -1.809 -28.556 1.00 91.44 410 LEU A O 1
ATOM 3251 N N . ASP A 1 411 ? 5.671 -2.200 -30.475 1.00 91.38 411 ASP A N 1
ATOM 3252 C CA . ASP A 1 411 ? 5.288 -0.947 -31.131 1.00 91.38 411 ASP A CA 1
ATOM 3253 C C . ASP A 1 411 ? 3.772 -0.853 -31.347 1.00 91.38 411 ASP A C 1
ATOM 3255 O O . ASP A 1 411 ? 3.180 0.196 -31.101 1.00 91.38 411 ASP A O 1
ATOM 3259 N N . GLN A 1 412 ? 3.129 -1.959 -31.734 1.00 89.06 412 GLN A N 1
ATOM 3260 C CA . GLN A 1 412 ? 1.676 -2.013 -31.890 1.00 89.06 412 GLN A CA 1
ATOM 3261 C C . GLN A 1 412 ? 0.988 -1.884 -30.535 1.00 89.06 412 GLN A C 1
ATOM 3263 O O . GLN A 1 412 ? 0.082 -1.071 -30.394 1.00 89.06 412 GLN A O 1
ATOM 3268 N N . VAL A 1 413 ? 1.451 -2.630 -29.528 1.00 88.69 413 VAL A N 1
ATOM 3269 C CA . VAL A 1 413 ? 0.919 -2.553 -28.156 1.00 88.69 413 VAL A CA 1
ATOM 3270 C C . VAL A 1 413 ? 1.002 -1.135 -27.607 1.00 88.69 413 VAL A C 1
ATOM 3272 O O . VAL A 1 413 ? 0.027 -0.627 -27.065 1.00 88.69 413 VAL A O 1
ATOM 3275 N N . TYR A 1 414 ? 2.146 -0.481 -27.777 1.00 88.44 414 TYR A N 1
ATOM 3276 C CA . TYR A 1 414 ? 2.367 0.875 -27.291 1.00 88.44 414 TYR A CA 1
ATOM 3277 C C . TYR A 1 414 ? 1.431 1.902 -27.961 1.00 88.44 414 TYR A C 1
ATOM 3279 O O . TYR A 1 414 ? 1.021 2.880 -27.334 1.00 88.44 414 TYR A O 1
ATOM 3287 N N . MET A 1 415 ? 1.037 1.663 -29.216 1.00 86.31 415 MET A N 1
ATOM 3288 C CA . MET A 1 415 ? 0.069 2.497 -29.941 1.00 86.31 415 MET A CA 1
ATOM 3289 C C . MET A 1 415 ? -1.395 2.161 -29.647 1.00 86.31 415 MET A C 1
ATOM 3291 O O . MET A 1 415 ? -2.273 2.974 -29.941 1.00 86.31 415 MET A O 1
ATOM 3295 N N . LEU A 1 416 ? -1.681 1.012 -29.035 1.00 81.50 416 LEU A N 1
ATOM 3296 C CA . LEU A 1 416 ? -3.031 0.607 -28.648 1.00 81.50 416 LEU A CA 1
ATOM 3297 C C . LEU A 1 416 ? -3.464 1.326 -27.361 1.00 81.50 416 LEU A C 1
ATOM 3299 O O . LEU A 1 416 ? -3.529 0.744 -26.280 1.00 81.50 416 LEU A O 1
ATOM 3303 N N . LYS A 1 417 ? -3.797 2.613 -27.486 1.00 72.88 417 LYS A N 1
ATOM 3304 C CA . LYS A 1 417 ? -4.484 3.381 -26.440 1.00 72.88 417 LYS A CA 1
ATOM 3305 C C . LYS A 1 417 ? -5.988 3.167 -26.585 1.00 72.88 417 LYS A C 1
ATOM 3307 O O . LYS A 1 417 ? -6.622 3.808 -27.417 1.00 72.88 417 LYS A O 1
ATOM 3312 N N . VAL A 1 418 ? -6.548 2.241 -25.808 1.00 75.12 418 VAL A N 1
ATOM 3313 C CA . VAL A 1 418 ? -7.990 1.957 -25.816 1.00 75.12 418 VAL A CA 1
ATOM 3314 C C . VAL A 1 418 ? -8.591 2.381 -24.482 1.00 75.12 418 VAL A C 1
ATOM 3316 O O . VAL A 1 418 ? -8.116 1.976 -23.422 1.00 75.12 418 VAL A O 1
ATOM 3319 N N . GLU A 1 419 ? -9.630 3.211 -24.520 1.00 71.94 419 GLU A N 1
ATOM 3320 C CA . GLU A 1 419 ? -10.333 3.637 -23.311 1.00 71.94 419 GLU A CA 1
ATOM 3321 C C . GLU A 1 419 ? -10.991 2.430 -22.623 1.00 71.94 419 GLU A C 1
ATOM 3323 O O . GLU A 1 419 ? -11.619 1.589 -23.264 1.00 71.94 419 GLU A O 1
ATOM 3328 N N . GLY A 1 420 ? -10.813 2.313 -21.304 1.00 75.50 420 GLY A N 1
ATOM 3329 C CA . GLY A 1 420 ? -11.404 1.233 -20.504 1.00 75.50 420 GLY A CA 1
ATOM 3330 C C . GLY A 1 420 ? -10.664 -0.113 -20.538 1.00 75.50 420 GLY A C 1
ATOM 3331 O O . GLY A 1 420 ? -11.080 -1.039 -19.835 1.00 75.50 420 GLY A O 1
ATOM 3332 N N . ILE A 1 421 ? -9.556 -0.232 -21.283 1.00 82.44 421 ILE A N 1
ATOM 3333 C CA . ILE A 1 421 ? -8.723 -1.444 -21.316 1.00 82.44 421 ILE A CA 1
ATOM 3334 C C . ILE A 1 421 ? -7.301 -1.122 -20.855 1.00 82.44 421 ILE A C 1
ATOM 3336 O O . ILE A 1 421 ? -6.635 -0.255 -21.413 1.00 82.44 421 ILE A O 1
ATOM 3340 N N . ALA A 1 422 ? -6.817 -1.849 -19.850 1.00 83.50 422 ALA A N 1
ATOM 3341 C CA . ALA A 1 422 ? -5.436 -1.772 -19.391 1.00 83.50 422 ALA A CA 1
ATOM 3342 C C . ALA A 1 422 ? -4.659 -3.008 -19.856 1.00 83.50 422 ALA A C 1
ATOM 3344 O O . ALA A 1 422 ? -5.071 -4.138 -19.601 1.00 83.50 422 ALA A O 1
ATOM 3345 N N . PHE A 1 423 ? -3.515 -2.815 -20.508 1.00 86.69 423 PHE A N 1
ATOM 3346 C CA . PHE A 1 423 ? -2.615 -3.917 -20.837 1.00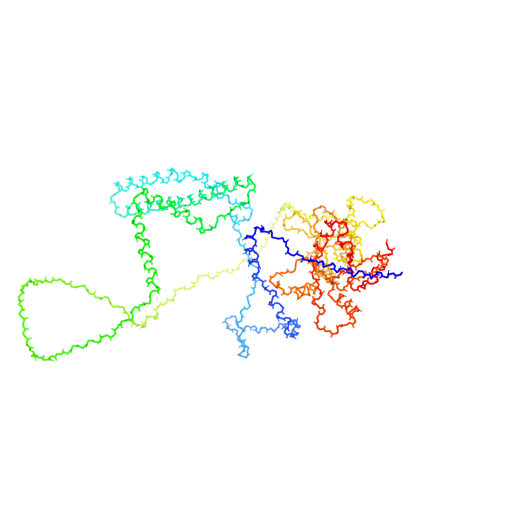 86.69 423 PHE A CA 1
ATOM 3347 C C . PHE A 1 423 ? -1.585 -4.105 -19.726 1.00 86.69 423 PHE A C 1
ATOM 3349 O O . PHE A 1 423 ? -0.970 -3.140 -19.277 1.00 86.69 423 PHE A O 1
ATOM 3356 N N . ARG A 1 424 ? -1.397 -5.349 -19.280 1.00 89.00 424 ARG A N 1
ATOM 3357 C CA . ARG A 1 424 ? -0.376 -5.715 -18.293 1.00 89.00 424 ARG A CA 1
ATOM 3358 C C . ARG A 1 424 ? 0.627 -6.669 -18.917 1.00 89.00 424 ARG A C 1
ATOM 3360 O O . ARG A 1 424 ? 0.245 -7.701 -19.475 1.00 89.00 424 ARG A O 1
ATOM 3367 N N . PHE A 1 425 ? 1.902 -6.328 -18.783 1.00 92.12 425 PHE A N 1
ATOM 3368 C CA . PHE A 1 425 ? 2.986 -7.212 -19.173 1.00 92.12 425 PHE A CA 1
ATOM 3369 C C . PHE A 1 425 ? 3.213 -8.289 -18.115 1.00 92.12 425 PHE A C 1
ATOM 3371 O O . PHE A 1 425 ? 3.212 -8.018 -16.915 1.00 92.12 425 PHE A O 1
ATOM 3378 N N . LEU A 1 426 ? 3.415 -9.517 -18.582 1.00 92.75 426 LEU A N 1
ATOM 3379 C CA . LEU A 1 426 ? 3.897 -10.634 -17.790 1.00 92.75 426 LEU A CA 1
ATOM 3380 C C . LEU A 1 426 ? 5.363 -10.895 -18.184 1.00 92.75 426 LEU A C 1
ATOM 3382 O O . LEU A 1 426 ? 5.610 -11.431 -19.275 1.00 92.75 426 LEU A O 1
ATOM 3386 N N . PRO A 1 427 ? 6.329 -10.461 -17.354 1.00 93.56 427 PRO A N 1
ATOM 3387 C CA . PRO A 1 427 ? 7.752 -10.641 -17.624 1.00 93.56 427 PRO A CA 1
ATOM 3388 C C . PRO A 1 427 ? 8.191 -12.102 -17.494 1.00 93.56 427 PRO A C 1
ATOM 3390 O O . PRO A 1 427 ? 7.561 -12.909 -16.812 1.00 93.56 427 PRO A O 1
ATOM 3393 N N . ASP A 1 428 ? 9.317 -12.428 -18.130 1.00 93.06 428 ASP A N 1
ATOM 3394 C CA . ASP A 1 428 ? 9.959 -13.734 -17.995 1.00 93.06 428 ASP A CA 1
ATOM 3395 C C . ASP A 1 428 ? 10.477 -13.929 -16.552 1.00 93.06 428 ASP A C 1
ATOM 3397 O O . ASP A 1 428 ? 11.315 -13.143 -16.092 1.00 93.06 428 ASP A O 1
ATOM 3401 N N . PRO A 1 429 ? 10.041 -14.978 -15.826 1.00 91.44 429 PRO A N 1
ATOM 3402 C CA . PRO A 1 429 ? 10.493 -15.231 -14.461 1.00 91.44 429 PRO A CA 1
ATOM 3403 C C . PRO A 1 429 ? 12.002 -15.493 -14.354 1.00 91.44 429 PRO A C 1
ATOM 3405 O O . PRO A 1 429 ? 12.576 -15.256 -13.291 1.00 91.44 429 PRO A O 1
ATOM 3408 N N . VAL A 1 430 ? 12.660 -15.976 -15.414 1.00 93.56 430 VAL A N 1
ATOM 3409 C CA . VAL A 1 430 ? 14.123 -16.138 -15.447 1.00 93.56 430 VAL A CA 1
ATOM 3410 C C . VAL A 1 430 ? 14.796 -14.768 -15.432 1.00 93.56 430 VAL A C 1
ATOM 3412 O O . VAL A 1 430 ? 15.712 -14.536 -14.646 1.00 93.56 430 VAL A O 1
ATOM 3415 N N . GLN A 1 431 ? 14.280 -13.825 -16.219 1.00 94.06 431 GLN A N 1
ATOM 3416 C CA . GLN A 1 431 ? 14.850 -12.482 -16.313 1.00 94.06 431 GLN A CA 1
ATOM 3417 C C . GLN A 1 431 ? 14.598 -11.649 -15.055 1.00 94.06 431 GLN A C 1
ATOM 3419 O O . GLN A 1 431 ? 15.458 -10.865 -14.665 1.00 94.06 431 GLN A O 1
ATOM 3424 N N . ILE A 1 432 ? 13.481 -11.873 -14.358 1.00 92.31 432 ILE A N 1
ATOM 3425 C CA . ILE A 1 432 ? 13.242 -11.267 -13.040 1.00 92.31 432 ILE A CA 1
ATOM 3426 C C . ILE A 1 432 ? 14.300 -11.723 -12.028 1.00 92.31 432 ILE A C 1
ATOM 3428 O O . ILE A 1 432 ? 14.850 -10.900 -11.302 1.00 92.31 432 ILE A O 1
ATOM 3432 N N . LYS A 1 433 ? 14.619 -13.023 -11.986 1.00 91.56 433 LYS A N 1
ATOM 3433 C CA . LYS A 1 433 ? 15.671 -13.542 -11.095 1.00 91.56 433 LYS A CA 1
ATOM 3434 C C . LYS A 1 433 ? 17.027 -12.937 -11.433 1.00 91.56 433 LYS A C 1
ATOM 3436 O O . LYS A 1 433 ? 17.687 -12.398 -10.553 1.00 91.56 433 LYS A O 1
ATOM 3441 N N . ASN A 1 434 ? 17.378 -12.948 -12.715 1.00 92.25 434 ASN A N 1
ATOM 3442 C CA . ASN A 1 434 ? 18.598 -12.339 -13.234 1.00 92.25 434 ASN A CA 1
ATOM 3443 C C . ASN A 1 434 ? 18.719 -10.852 -12.848 1.00 92.25 434 ASN A C 1
ATOM 3445 O O . ASN A 1 434 ? 19.789 -10.398 -12.449 1.00 92.25 434 ASN A O 1
ATOM 3449 N N . ALA A 1 435 ? 17.624 -10.097 -12.946 1.00 91.44 435 ALA A N 1
ATOM 3450 C CA . ALA A 1 435 ? 17.555 -8.693 -12.554 1.00 91.44 435 ALA A CA 1
ATOM 3451 C C . ALA A 1 435 ? 17.778 -8.491 -11.048 1.00 91.44 435 ALA A C 1
ATOM 3453 O O . ALA A 1 435 ? 18.552 -7.618 -10.655 1.00 91.44 435 ALA A O 1
ATOM 3454 N N . LEU A 1 436 ? 17.135 -9.308 -10.211 1.00 89.94 436 LEU A N 1
ATOM 3455 C CA . LEU A 1 436 ? 17.284 -9.250 -8.754 1.00 89.94 436 LEU A CA 1
ATOM 3456 C C . LEU A 1 436 ? 18.698 -9.629 -8.297 1.00 89.94 436 LEU A C 1
ATOM 3458 O O . LEU A 1 436 ? 19.234 -8.992 -7.395 1.00 89.94 436 LEU A O 1
ATOM 3462 N N . GLU A 1 437 ? 19.325 -10.614 -8.943 1.00 88.38 437 GLU A N 1
ATOM 3463 C CA . GLU A 1 437 ? 20.718 -10.996 -8.676 1.00 88.38 437 GLU A CA 1
ATOM 3464 C C . GLU A 1 437 ? 21.699 -9.846 -8.944 1.00 88.38 437 GLU A C 1
ATOM 3466 O O . GLU A 1 437 ? 22.655 -9.663 -8.193 1.00 88.38 437 GLU A O 1
ATOM 3471 N N . ILE A 1 438 ? 21.467 -9.060 -10.001 1.00 87.12 438 ILE A N 1
ATOM 3472 C CA . ILE A 1 438 ? 22.321 -7.914 -10.348 1.00 87.12 438 ILE A CA 1
ATOM 3473 C C . ILE A 1 438 ? 22.027 -6.709 -9.434 1.00 87.12 438 ILE A C 1
ATOM 3475 O O . ILE A 1 438 ? 22.950 -5.992 -9.048 1.00 87.12 438 ILE A O 1
ATOM 3479 N N . ARG A 1 439 ? 20.769 -6.499 -9.015 1.00 83.75 439 ARG A N 1
ATOM 3480 C CA . ARG A 1 439 ? 20.347 -5.423 -8.090 1.00 83.75 439 ARG A CA 1
ATOM 3481 C C . ARG A 1 439 ? 20.589 -5.757 -6.606 1.00 83.75 439 ARG A C 1
ATOM 3483 O O . ARG A 1 439 ? 19.753 -5.418 -5.776 1.00 83.75 439 ARG A O 1
ATOM 3490 N N . ALA A 1 440 ? 21.721 -6.382 -6.265 1.00 63.72 440 ALA A N 1
ATOM 3491 C CA . ALA A 1 440 ? 22.064 -7.019 -4.976 1.00 63.72 440 ALA A CA 1
ATOM 3492 C C . ALA A 1 440 ? 21.830 -6.225 -3.654 1.00 63.72 440 ALA A C 1
ATOM 3494 O O . ALA A 1 440 ? 22.095 -6.750 -2.574 1.00 63.72 440 ALA A O 1
ATOM 3495 N N . SER A 1 441 ? 21.328 -4.992 -3.702 1.00 56.22 441 SER A N 1
ATOM 3496 C CA . SER A 1 441 ? 21.024 -4.116 -2.567 1.00 56.22 441 SER A CA 1
ATOM 3497 C C . SER A 1 441 ? 19.639 -4.355 -1.935 1.00 56.22 441 SER A C 1
ATOM 3499 O O . SER A 1 441 ? 19.510 -4.213 -0.722 1.00 56.22 441 SER A O 1
ATOM 3501 N N . ASP A 1 442 ? 18.620 -4.766 -2.710 1.00 53.31 442 ASP A N 1
ATOM 3502 C CA . ASP A 1 442 ? 17.203 -4.703 -2.288 1.00 53.31 442 ASP A CA 1
ATOM 3503 C C . ASP A 1 442 ? 16.436 -6.025 -2.474 1.00 53.31 442 ASP A C 1
ATOM 3505 O O . ASP A 1 442 ? 15.381 -6.090 -3.094 1.00 53.31 442 ASP A O 1
ATOM 3509 N N . VAL A 1 443 ? 16.926 -7.120 -1.888 1.00 57.66 443 VAL A N 1
ATOM 3510 C CA . VAL A 1 443 ? 16.273 -8.451 -1.971 1.00 57.66 443 VAL A CA 1
ATOM 3511 C C . VAL A 1 443 ? 14.866 -8.477 -1.330 1.00 57.66 443 VAL A C 1
ATOM 3513 O O . VAL A 1 443 ? 14.095 -9.414 -1.527 1.00 57.66 443 VAL A O 1
ATOM 3516 N N . LYS A 1 444 ? 14.506 -7.450 -0.547 1.00 61.81 444 LYS A N 1
ATOM 3517 C CA . LYS A 1 444 ? 13.229 -7.373 0.185 1.00 61.81 444 LYS A CA 1
ATOM 3518 C C . LYS A 1 444 ? 12.051 -6.912 -0.674 1.00 61.81 444 LYS A C 1
ATOM 3520 O O . LYS A 1 444 ? 10.909 -7.142 -0.280 1.00 61.81 444 LYS A O 1
ATOM 3525 N N . THR A 1 445 ? 12.307 -6.268 -1.808 1.00 68.06 445 THR A N 1
ATOM 3526 C CA . THR A 1 445 ? 11.276 -5.752 -2.712 1.00 68.06 445 THR A CA 1
ATOM 3527 C C . THR A 1 445 ? 11.328 -6.539 -4.022 1.00 68.06 445 THR A C 1
ATOM 3529 O O . THR A 1 445 ? 12.391 -6.803 -4.576 1.00 68.06 445 THR A O 1
ATOM 3532 N N . GLY A 1 446 ? 10.172 -7.010 -4.501 1.00 75.88 446 GLY A N 1
ATOM 3533 C CA . GLY A 1 446 ? 10.093 -7.670 -5.807 1.00 75.88 446 GLY A CA 1
ATOM 3534 C C . GLY A 1 446 ? 10.457 -6.707 -6.943 1.00 75.88 446 GLY A C 1
ATOM 3535 O O . GLY A 1 446 ? 10.444 -5.492 -6.763 1.00 75.88 446 GLY A O 1
ATOM 3536 N N . PHE A 1 447 ? 10.762 -7.240 -8.126 1.00 86.25 447 PHE A N 1
ATOM 3537 C CA . PHE A 1 447 ? 10.983 -6.407 -9.308 1.00 86.25 447 PHE A CA 1
ATOM 3538 C C . PHE A 1 447 ? 9.639 -5.936 -9.882 1.00 86.25 447 PHE A C 1
ATOM 3540 O O . PHE A 1 447 ? 8.779 -6.772 -10.167 1.00 86.25 447 PHE A O 1
ATOM 3547 N N . ASP A 1 448 ? 9.468 -4.624 -10.051 1.00 86.50 448 ASP A N 1
ATOM 3548 C CA . ASP A 1 448 ? 8.261 -4.023 -10.629 1.00 86.50 448 ASP A CA 1
ATOM 3549 C C . ASP A 1 448 ? 8.466 -3.665 -12.112 1.00 86.50 448 ASP A C 1
ATOM 3551 O O . ASP A 1 448 ? 9.427 -2.986 -12.486 1.00 86.50 448 ASP A O 1
ATOM 3555 N N . GLY A 1 449 ? 7.556 -4.139 -12.963 1.00 89.69 449 GLY A N 1
ATOM 3556 C CA . GLY A 1 449 ? 7.628 -4.004 -14.420 1.00 89.69 449 GLY A CA 1
ATOM 3557 C C . GLY A 1 449 ? 8.477 -5.067 -15.128 1.00 89.69 449 GLY A C 1
ATOM 3558 O O . GLY A 1 449 ? 8.765 -6.144 -14.590 1.00 89.69 449 GLY A O 1
ATOM 3559 N N . VAL A 1 450 ? 8.845 -4.789 -16.380 1.00 94.31 450 VAL A N 1
ATOM 3560 C CA . VAL A 1 450 ? 9.610 -5.722 -17.225 1.00 94.31 450 VAL A CA 1
ATOM 3561 C C . VAL A 1 450 ? 11.105 -5.407 -17.142 1.00 94.31 450 VAL A C 1
ATOM 3563 O O . VAL A 1 450 ? 11.502 -4.299 -17.508 1.00 94.31 450 VAL A O 1
ATOM 3566 N N . PRO A 1 451 ? 11.958 -6.356 -16.715 1.00 94.81 451 PRO A N 1
ATOM 3567 C CA . PRO A 1 451 ? 13.386 -6.104 -16.591 1.00 94.81 451 PRO A CA 1
ATOM 3568 C C . PRO A 1 451 ? 14.039 -5.916 -17.960 1.00 94.81 451 PRO A C 1
ATOM 3570 O O . PRO A 1 451 ? 13.834 -6.706 -18.885 1.00 94.81 451 PRO A O 1
ATOM 3573 N N . VAL A 1 452 ? 14.862 -4.878 -18.064 1.00 95.75 452 VAL A N 1
ATOM 3574 C CA . VAL A 1 452 ? 15.723 -4.605 -19.213 1.00 95.75 452 VAL A CA 1
ATOM 3575 C C . VAL A 1 452 ? 17.160 -4.379 -18.754 1.00 95.75 452 VAL A C 1
ATOM 3577 O O . VAL A 1 452 ? 17.408 -3.819 -17.686 1.00 95.75 452 VAL A O 1
ATOM 3580 N N . PHE A 1 453 ? 18.113 -4.815 -19.570 1.00 95.19 453 PHE A N 1
ATOM 3581 C CA . PHE A 1 453 ? 19.537 -4.824 -19.256 1.00 95.19 453 PHE A CA 1
ATOM 3582 C C . PHE A 1 453 ? 20.306 -3.910 -20.208 1.00 95.19 453 PHE A C 1
ATOM 3584 O O . PHE A 1 453 ? 20.129 -3.962 -21.430 1.00 95.19 453 PHE A O 1
ATOM 3591 N N . GLN A 1 454 ? 21.192 -3.094 -19.648 1.00 94.06 454 GLN A N 1
ATOM 3592 C CA . GLN A 1 454 ? 22.039 -2.156 -20.380 1.00 94.06 454 GLN A CA 1
ATOM 3593 C C . GLN A 1 454 ? 23.473 -2.219 -19.845 1.00 94.06 454 GLN A C 1
ATOM 3595 O O . GLN A 1 454 ? 23.702 -2.607 -18.706 1.00 94.06 454 GLN A O 1
ATOM 3600 N N . SER A 1 455 ? 24.457 -1.838 -20.656 1.00 91.50 455 SER A N 1
ATOM 3601 C CA . SER A 1 455 ? 25.835 -1.667 -20.196 1.00 91.50 455 SER A CA 1
ATOM 3602 C C . SER A 1 455 ? 26.474 -0.459 -20.862 1.00 91.50 455 SER A C 1
ATOM 3604 O O . SER A 1 455 ? 26.326 -0.263 -22.069 1.00 91.50 455 SER A O 1
ATOM 3606 N N . ASP A 1 456 ? 27.242 0.305 -20.090 1.00 86.94 456 ASP A N 1
ATOM 3607 C CA . ASP A 1 456 ? 27.981 1.477 -20.574 1.00 86.94 456 ASP A CA 1
ATOM 3608 C C . ASP A 1 456 ? 29.109 1.101 -21.548 1.00 86.94 456 ASP A C 1
ATOM 3610 O O . ASP A 1 456 ? 29.576 1.926 -22.333 1.00 86.94 456 ASP A O 1
ATOM 3614 N N . LEU A 1 457 ? 29.543 -0.163 -21.523 1.00 86.00 457 LEU A N 1
ATOM 3615 C CA . LEU A 1 457 ? 30.603 -0.679 -22.391 1.00 86.00 457 LEU A CA 1
ATOM 3616 C C . LEU A 1 457 ? 30.104 -1.003 -23.808 1.00 86.00 457 LEU A C 1
ATOM 3618 O O . LEU A 1 457 ? 30.910 -1.214 -24.717 1.00 86.00 457 LEU A O 1
ATOM 3622 N N . LEU A 1 458 ? 28.785 -1.042 -24.017 1.00 86.19 458 LEU A N 1
ATOM 3623 C CA . LEU A 1 458 ? 28.174 -1.336 -25.309 1.00 86.19 458 LEU A CA 1
ATOM 3624 C C . LEU A 1 458 ? 27.627 -0.056 -25.939 1.00 86.19 458 LEU A C 1
ATOM 3626 O O . LEU A 1 458 ? 26.470 0.301 -25.751 1.00 86.19 458 LEU A O 1
ATOM 3630 N N . VAL A 1 459 ? 28.449 0.607 -26.753 1.00 90.06 459 VAL A N 1
ATOM 3631 C CA . VAL A 1 459 ? 28.014 1.724 -27.605 1.00 90.06 459 VAL A CA 1
ATOM 3632 C C . VAL A 1 459 ? 28.431 1.446 -29.042 1.00 90.06 459 VAL A C 1
ATOM 3634 O O . VAL A 1 459 ? 29.616 1.346 -29.362 1.00 90.06 459 VAL A O 1
ATOM 3637 N N . VAL A 1 460 ? 27.451 1.332 -29.934 1.00 89.62 460 VAL A N 1
ATOM 3638 C CA . VAL A 1 460 ? 27.670 0.980 -31.342 1.00 89.62 460 VAL A CA 1
ATOM 3639 C C . VAL A 1 460 ? 27.523 2.226 -32.204 1.00 89.62 460 VAL A C 1
ATOM 3641 O O . VAL A 1 460 ? 26.533 2.944 -32.109 1.00 89.62 460 VAL A O 1
ATOM 3644 N N . LYS A 1 461 ? 28.482 2.489 -33.096 1.00 89.19 461 LYS A N 1
ATOM 3645 C CA . LYS A 1 461 ? 28.388 3.589 -34.068 1.00 89.19 461 LYS A CA 1
ATOM 3646 C C . LYS A 1 461 ? 28.106 3.039 -35.462 1.00 89.19 461 LYS A C 1
ATOM 3648 O O . LYS A 1 461 ? 28.856 2.201 -35.955 1.00 89.19 461 LYS A O 1
ATOM 3653 N N . LYS A 1 462 ? 27.045 3.516 -36.119 1.00 87.94 462 LYS A N 1
ATOM 3654 C CA . LYS A 1 462 ? 26.696 3.126 -37.498 1.00 87.94 462 LYS A CA 1
ATOM 3655 C C . LYS A 1 462 ? 26.093 4.309 -38.253 1.00 87.94 462 LYS A C 1
ATOM 3657 O O . LYS A 1 462 ? 25.198 4.967 -37.735 1.00 87.94 462 LYS A O 1
ATOM 3662 N N . LYS A 1 463 ? 26.559 4.572 -39.484 1.00 82.25 463 LYS A N 1
ATOM 3663 C CA . LYS A 1 463 ? 26.086 5.685 -40.343 1.00 82.25 463 LYS A CA 1
ATOM 3664 C C . LYS A 1 463 ? 26.054 7.050 -39.613 1.00 82.25 463 LYS A C 1
ATOM 3666 O O . LYS A 1 463 ? 25.048 7.747 -39.646 1.00 82.25 463 LYS A O 1
ATOM 3671 N N . ASN A 1 464 ? 27.137 7.396 -38.910 1.00 83.81 464 ASN A N 1
ATOM 3672 C CA . ASN A 1 464 ? 27.272 8.626 -38.110 1.00 83.81 464 ASN A CA 1
ATOM 3673 C C . ASN A 1 464 ? 26.235 8.807 -36.974 1.00 83.81 464 ASN A C 1
ATOM 3675 O O . ASN A 1 464 ? 26.078 9.905 -36.450 1.00 83.81 464 ASN A O 1
ATOM 3679 N N . LYS A 1 465 ? 25.536 7.735 -36.576 1.00 87.19 465 LYS A N 1
ATOM 3680 C CA . LYS A 1 465 ? 24.648 7.697 -35.405 1.00 87.19 465 LYS A CA 1
ATOM 3681 C C . LYS A 1 465 ? 25.202 6.745 -34.352 1.00 87.19 465 LYS A C 1
ATOM 3683 O O . LYS A 1 465 ? 25.812 5.725 -34.697 1.00 87.19 465 LYS A O 1
ATOM 3688 N N . ARG A 1 466 ? 25.006 7.088 -33.080 1.00 90.06 466 ARG A N 1
ATOM 3689 C CA . ARG A 1 466 ? 25.334 6.224 -31.944 1.00 90.06 466 ARG A CA 1
ATOM 3690 C C . ARG A 1 466 ? 24.089 5.444 -31.541 1.00 90.06 466 ARG A C 1
ATOM 3692 O O . ARG A 1 466 ? 22.981 5.952 -31.640 1.00 90.06 466 ARG A O 1
ATOM 3699 N N . TYR A 1 467 ? 24.297 4.203 -31.134 1.00 91.19 467 TYR A N 1
ATOM 3700 C CA . TYR A 1 467 ? 23.257 3.303 -30.672 1.00 91.19 467 TYR A CA 1
ATOM 3701 C C . TYR A 1 467 ? 23.685 2.687 -29.346 1.00 91.19 467 TYR A C 1
ATOM 3703 O O . TYR A 1 467 ? 24.769 2.104 -29.251 1.00 91.19 467 TYR A O 1
ATOM 3711 N N . CYS A 1 468 ? 22.810 2.794 -28.357 1.00 92.69 468 CYS A N 1
ATOM 3712 C CA . CYS A 1 468 ? 22.945 2.215 -27.030 1.00 92.69 468 CYS A CA 1
ATOM 3713 C C . CYS A 1 468 ? 21.942 1.052 -26.925 1.00 92.69 468 CYS A C 1
ATOM 3715 O O . CYS A 1 468 ? 20.745 1.295 -26.743 1.00 92.69 468 CYS A O 1
ATOM 3717 N N . PRO A 1 469 ? 22.381 -0.200 -27.144 1.00 93.75 469 PRO A N 1
ATOM 3718 C CA . PRO A 1 469 ? 21.499 -1.355 -27.140 1.00 93.75 469 PRO A CA 1
ATOM 3719 C C . PRO A 1 469 ? 21.012 -1.689 -25.725 1.00 93.75 469 PRO A C 1
ATOM 3721 O O . PRO A 1 469 ? 21.803 -1.782 -24.788 1.00 93.75 469 PRO A O 1
ATOM 3724 N N . ILE A 1 470 ? 19.707 -1.919 -25.614 1.00 95.38 470 ILE A N 1
ATOM 3725 C CA . ILE A 1 470 ? 19.010 -2.412 -24.427 1.00 95.38 470 ILE A CA 1
ATOM 3726 C C . ILE A 1 470 ? 18.506 -3.820 -24.732 1.00 95.38 470 ILE A C 1
ATOM 3728 O O . ILE A 1 470 ? 17.906 -4.047 -25.783 1.00 95.38 470 ILE A O 1
ATOM 3732 N N . TYR A 1 471 ? 18.728 -4.759 -23.820 1.00 95.56 471 TYR A N 1
ATOM 3733 C CA . TYR A 1 471 ? 18.378 -6.167 -23.997 1.00 95.56 471 TYR A CA 1
ATOM 3734 C C . TYR A 1 471 ? 17.278 -6.585 -23.022 1.00 95.56 471 TYR A C 1
ATOM 3736 O O . TYR A 1 471 ? 17.262 -6.148 -21.876 1.00 95.56 471 TYR A O 1
ATOM 3744 N N . PHE A 1 472 ? 16.379 -7.467 -23.458 1.00 95.06 472 PHE A N 1
ATOM 3745 C CA . PHE A 1 472 ? 15.364 -8.082 -22.587 1.00 95.06 472 PHE A CA 1
ATOM 3746 C C . PHE A 1 472 ? 15.876 -9.339 -21.867 1.00 95.06 472 PHE A C 1
ATOM 3748 O O . PHE A 1 472 ? 15.270 -9.780 -20.897 1.00 95.06 472 PHE A O 1
ATOM 3755 N N . GLN A 1 473 ? 16.974 -9.927 -22.353 1.00 94.62 473 GLN A N 1
ATOM 3756 C CA . GLN A 1 473 ? 17.592 -11.130 -21.798 1.00 94.62 473 GLN A CA 1
ATOM 3757 C C . GLN A 1 473 ? 19.014 -10.830 -21.320 1.00 94.62 473 GLN A C 1
ATOM 3759 O O . GLN A 1 473 ? 19.810 -10.239 -22.058 1.00 94.62 473 GLN A O 1
ATOM 3764 N N . LYS A 1 474 ? 19.341 -11.257 -20.096 1.00 94.12 474 LYS A N 1
ATOM 3765 C CA . LYS A 1 474 ? 20.691 -11.141 -19.520 1.00 94.12 474 LYS A CA 1
ATOM 3766 C C . LYS A 1 474 ? 21.723 -11.891 -20.366 1.00 94.12 474 LYS A C 1
ATOM 3768 O O . LYS A 1 474 ? 22.829 -11.407 -20.588 1.00 94.12 474 LYS A O 1
ATOM 3773 N N . GLU A 1 475 ? 21.340 -13.043 -20.898 1.00 93.44 475 GLU A N 1
ATOM 3774 C CA . GLU A 1 475 ? 22.224 -13.911 -21.672 1.00 93.44 475 GLU A CA 1
ATOM 3775 C C . GLU A 1 475 ? 22.698 -13.222 -22.967 1.00 93.44 475 GLU A C 1
ATOM 3777 O O . GLU A 1 475 ? 23.858 -13.348 -23.372 1.00 93.44 475 GLU A O 1
ATOM 3782 N N . ASP A 1 476 ? 21.826 -12.428 -23.596 1.00 93.88 476 ASP A N 1
ATOM 3783 C CA . ASP A 1 476 ? 22.138 -11.712 -24.835 1.00 93.88 476 ASP A CA 1
ATOM 3784 C C . ASP A 1 476 ? 23.128 -10.561 -24.610 1.00 93.88 476 ASP A C 1
ATOM 3786 O O . ASP A 1 476 ? 24.047 -10.367 -25.417 1.00 93.88 476 ASP A O 1
ATOM 3790 N N . ILE A 1 477 ? 22.986 -9.813 -23.508 1.00 92.44 477 ILE A N 1
ATOM 3791 C CA . ILE A 1 477 ? 23.920 -8.729 -23.180 1.00 92.44 477 ILE A CA 1
ATOM 3792 C C . ILE A 1 477 ? 25.289 -9.274 -22.764 1.00 92.44 477 ILE A C 1
ATOM 3794 O O . ILE A 1 477 ? 26.310 -8.730 -23.185 1.00 92.44 477 ILE A O 1
ATOM 3798 N N . GLU A 1 478 ? 25.345 -10.383 -22.026 1.00 91.56 478 GLU A N 1
ATOM 3799 C CA . GLU A 1 478 ? 26.604 -11.049 -21.667 1.00 91.56 478 GLU A CA 1
ATOM 3800 C C . GLU A 1 478 ? 27.332 -11.585 -22.910 1.00 91.56 478 GLU A C 1
ATOM 3802 O O . GLU A 1 478 ? 28.550 -11.423 -23.065 1.00 91.56 478 GLU A O 1
ATOM 3807 N N . LYS A 1 479 ? 26.586 -12.148 -23.865 1.00 91.19 479 LYS A N 1
ATOM 3808 C CA . LYS A 1 479 ? 27.127 -12.560 -25.167 1.00 91.19 479 LYS A CA 1
ATOM 3809 C C . LYS A 1 479 ? 27.637 -11.368 -25.987 1.00 91.19 479 LYS A C 1
ATOM 3811 O O . LYS A 1 479 ? 28.682 -11.452 -26.637 1.00 91.19 479 LYS A O 1
ATOM 3816 N N . ALA A 1 480 ? 26.937 -10.236 -25.953 1.00 90.25 480 ALA A N 1
ATOM 3817 C CA . ALA A 1 480 ? 27.397 -9.018 -26.615 1.00 90.25 480 ALA A CA 1
ATOM 3818 C C . ALA A 1 480 ? 28.667 -8.450 -25.953 1.00 90.25 480 ALA A C 1
ATOM 3820 O O . ALA A 1 480 ? 29.624 -8.116 -26.655 1.00 90.25 480 ALA A O 1
ATOM 3821 N N . LEU A 1 481 ? 28.712 -8.404 -24.619 1.00 88.81 481 LEU A N 1
ATOM 3822 C CA . LEU A 1 481 ? 29.866 -7.940 -23.843 1.00 88.81 481 LEU A CA 1
ATOM 3823 C C . LEU A 1 481 ? 31.095 -8.821 -24.060 1.00 88.81 481 LEU A C 1
ATOM 3825 O O . LEU A 1 481 ? 32.181 -8.298 -24.293 1.00 88.81 481 LEU A O 1
ATOM 3829 N N . SER A 1 482 ? 30.933 -10.145 -24.070 1.00 85.25 482 SER A N 1
ATOM 3830 C CA . SER A 1 482 ? 32.038 -11.075 -24.350 1.00 85.25 482 SER A CA 1
ATOM 3831 C C . SER A 1 482 ? 32.621 -10.917 -25.760 1.00 85.25 482 SER A C 1
ATOM 3833 O O . SER A 1 482 ? 33.791 -11.222 -25.980 1.00 85.25 482 SER A O 1
ATOM 3835 N N . THR A 1 483 ? 31.849 -10.379 -26.709 1.00 84.00 483 THR A N 1
ATOM 3836 C CA . THR A 1 483 ? 32.331 -10.093 -28.070 1.00 84.00 483 THR A CA 1
ATOM 3837 C C . THR A 1 483 ? 33.170 -8.807 -28.135 1.00 84.00 483 THR A C 1
ATOM 3839 O O . THR A 1 483 ? 34.132 -8.732 -28.902 1.00 84.00 483 THR A O 1
ATOM 3842 N N . VAL A 1 484 ? 32.817 -7.789 -27.343 1.00 77.62 484 VAL A N 1
ATOM 3843 C CA . VAL A 1 484 ? 33.481 -6.470 -27.336 1.00 77.62 484 VAL A CA 1
ATOM 3844 C C . VAL A 1 484 ? 34.694 -6.451 -26.397 1.00 77.62 484 VAL A C 1
ATOM 3846 O O . VAL A 1 484 ? 35.729 -5.863 -26.720 1.00 77.62 484 VAL A O 1
ATOM 3849 N N . SER A 1 485 ? 34.616 -7.152 -25.267 1.00 67.81 485 SER A N 1
ATOM 3850 C CA . SER A 1 485 ? 35.669 -7.224 -24.253 1.00 67.81 485 SER A CA 1
ATOM 3851 C C . SER A 1 485 ? 36.757 -8.229 -24.639 1.00 67.81 485 SER A C 1
ATOM 3853 O O . SER A 1 485 ? 36.866 -9.311 -24.068 1.00 67.81 485 SER A O 1
ATOM 3855 N N . ARG A 1 486 ? 37.635 -7.862 -25.581 1.00 59.94 486 ARG A N 1
ATOM 3856 C CA . ARG A 1 486 ? 38.859 -8.642 -25.872 1.00 59.94 486 ARG A CA 1
ATOM 3857 C C . ARG A 1 486 ? 39.885 -8.640 -24.718 1.00 59.94 486 ARG A C 1
ATOM 3859 O O . ARG A 1 486 ? 40.855 -9.385 -24.797 1.00 59.94 486 ARG A O 1
ATOM 3866 N N . ALA A 1 487 ? 39.691 -7.828 -23.671 1.00 46.62 487 ALA A N 1
ATOM 3867 C CA . ALA A 1 487 ? 40.731 -7.481 -22.694 1.00 46.62 487 ALA A CA 1
ATOM 3868 C C . ALA A 1 487 ? 40.497 -7.920 -21.231 1.00 46.62 487 ALA A C 1
ATOM 3870 O O . ALA A 1 487 ? 41.357 -7.655 -20.398 1.00 46.62 487 ALA A O 1
ATOM 3871 N N . SER A 1 488 ? 39.420 -8.628 -20.874 1.00 48.09 488 SER A N 1
ATOM 3872 C CA . SER A 1 488 ? 39.324 -9.212 -19.524 1.00 48.09 488 SER A CA 1
ATOM 3873 C C . SER A 1 488 ? 38.536 -10.521 -19.505 1.00 48.09 488 SER A C 1
ATOM 3875 O O . SER A 1 488 ? 37.316 -10.570 -19.385 1.00 48.09 488 SER A O 1
ATOM 3877 N N . ARG A 1 489 ? 39.273 -11.632 -19.576 1.00 49.44 489 ARG A N 1
ATOM 3878 C CA . ARG A 1 489 ? 38.798 -12.937 -19.104 1.00 49.44 489 ARG A CA 1
ATOM 3879 C C . ARG A 1 489 ? 38.806 -12.909 -17.570 1.00 49.44 489 ARG A C 1
ATOM 3881 O O . ARG A 1 489 ? 39.748 -13.400 -16.960 1.00 49.44 489 ARG A O 1
ATOM 3888 N N . GLY A 1 490 ? 37.824 -12.255 -16.953 1.00 49.38 490 GLY A N 1
ATOM 3889 C CA . GLY A 1 490 ? 37.719 -12.159 -15.494 1.00 49.38 490 GLY A CA 1
ATOM 3890 C C . GLY A 1 490 ? 36.269 -12.223 -14.994 1.00 49.38 490 GLY A C 1
ATOM 3891 O O . GLY A 1 490 ? 35.358 -11.944 -15.773 1.00 49.38 490 GLY A O 1
ATOM 3892 N N . PRO A 1 491 ? 36.024 -12.561 -13.713 1.00 50.91 491 PRO A N 1
ATOM 3893 C CA . PRO A 1 491 ? 34.688 -12.871 -13.175 1.00 50.91 491 PRO A CA 1
ATOM 3894 C C . PRO A 1 491 ? 33.724 -11.674 -12.995 1.00 50.91 491 PRO A C 1
ATOM 3896 O O . PRO A 1 491 ? 32.777 -11.777 -12.226 1.00 50.91 491 PRO A O 1
ATOM 3899 N N . GLY A 1 492 ? 33.952 -10.532 -13.656 1.00 59.75 492 GLY A N 1
ATOM 3900 C CA . GLY A 1 492 ? 33.297 -9.248 -13.342 1.00 59.75 492 GLY A CA 1
ATOM 3901 C C . GLY A 1 492 ? 32.343 -8.674 -14.39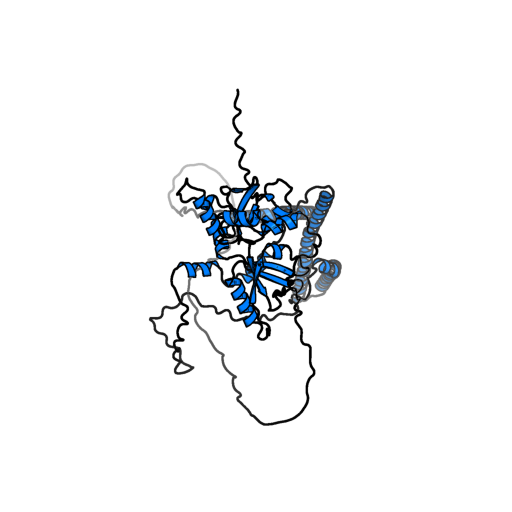7 1.00 59.75 492 GLY A C 1
ATOM 3902 O O . GLY A 1 492 ? 31.950 -7.520 -14.274 1.00 59.75 492 GLY A O 1
ATOM 3903 N N . LEU A 1 493 ? 31.972 -9.411 -15.453 1.00 65.94 493 LEU A N 1
ATOM 3904 C CA . LEU A 1 493 ? 31.142 -8.852 -16.542 1.00 65.94 493 LEU A CA 1
ATOM 3905 C C . LEU A 1 493 ? 29.750 -8.399 -16.072 1.00 65.94 493 LEU A C 1
ATOM 3907 O O . LEU A 1 493 ? 29.241 -7.392 -16.559 1.00 65.94 493 LEU A O 1
ATOM 3911 N N . SER A 1 494 ? 29.172 -9.094 -15.091 1.00 67.56 494 SER A N 1
ATOM 3912 C CA . SER A 1 494 ? 27.878 -8.749 -14.493 1.00 67.56 494 SER A CA 1
ATOM 3913 C C . SER A 1 494 ? 27.904 -7.442 -13.697 1.00 67.56 494 SER A C 1
ATOM 3915 O O . SER A 1 494 ? 26.867 -6.801 -13.565 1.00 67.56 494 SER A O 1
ATOM 3917 N N . GLN A 1 495 ? 29.075 -6.995 -13.226 1.00 77.25 495 GLN A N 1
ATOM 3918 C CA . GLN A 1 495 ? 29.223 -5.736 -12.486 1.00 77.25 495 GLN A CA 1
ATOM 3919 C C . GLN A 1 495 ? 28.979 -4.502 -13.370 1.00 77.25 495 GLN A C 1
ATOM 3921 O O . GLN A 1 495 ? 28.628 -3.436 -12.873 1.00 77.25 495 GLN A O 1
ATOM 3926 N N . HIS A 1 496 ? 29.159 -4.644 -14.685 1.00 81.31 496 HIS A N 1
ATOM 3927 C CA . HIS A 1 496 ? 28.970 -3.568 -15.658 1.00 81.31 496 HIS A CA 1
ATOM 3928 C C . HIS A 1 496 ? 27.588 -3.593 -16.324 1.00 81.31 496 HIS A C 1
ATOM 3930 O O . HIS A 1 496 ? 27.369 -2.863 -17.296 1.00 81.31 496 HIS A O 1
ATOM 3936 N N . ILE A 1 497 ? 26.679 -4.446 -15.843 1.00 90.62 497 ILE A N 1
ATOM 3937 C CA . ILE A 1 497 ? 25.306 -4.538 -16.331 1.00 90.62 497 ILE A CA 1
ATOM 3938 C C . ILE A 1 497 ? 24.404 -3.755 -15.380 1.00 90.62 497 ILE A C 1
ATOM 3940 O O . ILE A 1 497 ? 24.334 -4.029 -14.186 1.00 90.62 497 ILE A O 1
ATOM 3944 N N . LEU A 1 498 ? 23.698 -2.783 -15.938 1.00 91.62 498 LEU A N 1
ATOM 3945 C CA . LEU A 1 498 ? 22.657 -2.019 -15.274 1.00 91.62 498 LEU A CA 1
ATOM 3946 C C . LEU A 1 498 ? 21.300 -2.640 -15.597 1.00 91.62 498 LEU A C 1
ATOM 3948 O O . LEU A 1 498 ? 21.042 -3.048 -16.733 1.00 91.62 498 LEU A O 1
ATOM 3952 N N . VAL A 1 499 ? 20.432 -2.687 -14.592 1.00 93.06 499 VAL A N 1
ATOM 3953 C CA . VAL A 1 499 ? 19.064 -3.195 -14.708 1.00 93.06 499 VAL A CA 1
ATOM 3954 C C . VAL A 1 499 ? 18.099 -2.024 -14.588 1.00 93.06 499 VAL A C 1
ATOM 3956 O O . VAL A 1 499 ? 18.163 -1.270 -13.619 1.00 93.06 499 VAL A O 1
ATOM 3959 N N . GLY A 1 500 ? 17.191 -1.898 -15.549 1.00 92.44 500 GLY A N 1
ATOM 3960 C CA . GLY A 1 500 ? 16.089 -0.940 -15.524 1.00 92.44 500 GLY A CA 1
ATOM 3961 C C . GLY A 1 500 ? 14.744 -1.622 -15.754 1.00 92.44 500 GLY A C 1
ATOM 3962 O O . GLY A 1 500 ? 14.688 -2.802 -16.101 1.00 92.44 500 GLY A O 1
ATOM 3963 N N . SER A 1 501 ? 13.663 -0.867 -15.573 1.00 94.00 501 SER A N 1
ATOM 3964 C CA . SER A 1 501 ? 12.302 -1.278 -15.928 1.00 94.00 501 SER A CA 1
ATOM 3965 C C . SER A 1 501 ? 11.927 -0.715 -17.303 1.00 94.00 501 SER A C 1
ATOM 3967 O O . SER A 1 501 ? 12.204 0.456 -17.587 1.00 94.00 501 SER A O 1
ATOM 3969 N N . LEU A 1 502 ? 11.329 -1.530 -18.176 1.00 93.69 502 LEU A N 1
ATOM 3970 C CA . LEU A 1 502 ? 10.909 -1.121 -19.523 1.00 93.69 502 LEU A CA 1
ATOM 3971 C C . LEU A 1 502 ? 9.988 0.099 -19.459 1.00 93.69 502 LEU A C 1
ATOM 3973 O O . LEU A 1 502 ? 10.160 1.052 -20.217 1.00 93.69 502 LEU A O 1
ATOM 3977 N N . GLU A 1 503 ? 9.029 0.073 -18.542 1.00 91.56 503 GLU A N 1
ATOM 3978 C CA . GLU A 1 503 ? 8.028 1.113 -18.344 1.00 91.56 503 GLU A CA 1
ATOM 3979 C C . GLU A 1 503 ? 8.676 2.461 -17.998 1.00 91.56 503 GLU A C 1
ATOM 3981 O O . GLU A 1 503 ? 8.301 3.496 -18.557 1.00 91.56 503 GLU A O 1
ATOM 3986 N N . ASP A 1 504 ? 9.696 2.450 -17.139 1.00 91.69 504 ASP A N 1
ATOM 3987 C CA . ASP A 1 504 ? 10.431 3.656 -16.758 1.00 91.69 504 ASP A CA 1
ATOM 3988 C C . ASP A 1 504 ? 11.299 4.184 -17.899 1.00 91.69 504 ASP A C 1
ATOM 3990 O O . ASP A 1 504 ? 11.361 5.397 -18.116 1.00 91.69 504 ASP A O 1
ATOM 3994 N N . VAL A 1 505 ? 11.939 3.294 -18.666 1.00 92.12 505 VAL A N 1
ATOM 3995 C CA . VAL A 1 505 ? 12.707 3.685 -19.857 1.00 92.12 505 VAL A CA 1
ATOM 3996 C C . VAL A 1 505 ? 11.788 4.350 -20.881 1.00 92.12 505 VAL A C 1
ATOM 3998 O O . VAL A 1 505 ? 12.124 5.417 -21.396 1.00 92.12 505 VAL A O 1
ATOM 4001 N N . LEU A 1 506 ? 10.608 3.780 -21.139 1.00 91.12 506 LEU A N 1
ATOM 4002 C CA . LEU A 1 506 ? 9.634 4.355 -22.070 1.00 91.12 506 LEU A CA 1
ATOM 4003 C C . LEU A 1 506 ? 9.125 5.718 -21.596 1.00 91.12 506 LEU A C 1
ATOM 4005 O O . LEU A 1 506 ? 9.126 6.672 -22.378 1.00 91.12 506 LEU A O 1
ATOM 4009 N N . ARG A 1 507 ? 8.779 5.846 -20.310 1.00 89.81 507 ARG A N 1
ATOM 4010 C CA . ARG A 1 507 ? 8.360 7.124 -19.713 1.00 89.81 507 ARG A CA 1
ATOM 4011 C C . ARG A 1 507 ? 9.452 8.189 -19.853 1.00 89.81 507 ARG A C 1
ATOM 4013 O O . ARG A 1 507 ? 9.168 9.321 -20.244 1.00 89.81 507 ARG A O 1
ATOM 4020 N N . LYS A 1 508 ? 10.714 7.829 -19.592 1.00 90.19 508 LYS A N 1
ATOM 4021 C CA . LYS A 1 508 ? 11.863 8.735 -19.754 1.00 90.19 508 LYS A CA 1
ATOM 4022 C C . LYS A 1 508 ? 12.067 9.137 -21.214 1.00 90.19 508 LYS A C 1
ATOM 4024 O O . LYS A 1 508 ? 12.264 10.321 -21.479 1.00 90.19 508 LYS A O 1
ATOM 4029 N N . MET A 1 509 ? 11.951 8.206 -22.162 1.00 88.62 509 MET A N 1
ATOM 4030 C CA . MET A 1 509 ? 12.042 8.520 -23.593 1.00 88.62 509 MET A CA 1
ATOM 4031 C C . MET A 1 509 ? 10.950 9.501 -24.048 1.00 88.62 509 MET A C 1
ATOM 4033 O O . MET A 1 509 ? 11.244 10.398 -24.836 1.00 88.62 509 MET A O 1
ATOM 4037 N N . GLU A 1 510 ? 9.721 9.384 -23.535 1.00 88.00 510 GLU A N 1
ATOM 4038 C CA . GLU A 1 510 ? 8.623 10.308 -23.860 1.00 88.00 510 GLU A CA 1
ATOM 4039 C C . GLU A 1 510 ? 8.850 11.734 -23.337 1.00 88.00 510 GLU A C 1
ATOM 4041 O O . GLU A 1 510 ? 8.608 12.700 -24.070 1.00 88.00 510 GLU A O 1
ATOM 4046 N N . ILE A 1 511 ? 9.313 11.857 -22.086 1.00 87.38 511 ILE A N 1
ATOM 4047 C CA . ILE A 1 511 ? 9.506 13.138 -21.379 1.00 87.38 511 ILE A CA 1
ATOM 4048 C C . ILE A 1 511 ? 10.799 13.844 -21.820 1.00 87.38 511 ILE A C 1
ATOM 4050 O O . ILE A 1 511 ? 10.905 15.072 -21.743 1.00 87.38 511 ILE A O 1
ATOM 4054 N N . SER A 1 512 ? 11.799 13.084 -22.272 1.00 82.62 512 SER A N 1
ATOM 4055 C CA . SER A 1 512 ? 13.125 13.611 -22.591 1.00 82.62 512 SER A CA 1
ATOM 4056 C C . SER A 1 512 ? 13.107 14.701 -23.677 1.00 82.62 512 SER A C 1
ATOM 4058 O O . SER A 1 512 ? 12.365 14.656 -24.660 1.00 82.62 512 SER A O 1
ATOM 4060 N N . LYS A 1 513 ? 13.959 15.720 -23.497 1.00 76.81 513 LYS A N 1
ATOM 4061 C CA . LYS A 1 513 ? 14.192 16.774 -24.497 1.00 76.81 513 LYS A CA 1
ATOM 4062 C C . LYS A 1 513 ? 15.121 16.251 -25.601 1.00 76.81 513 LYS A C 1
ATOM 4064 O O . LYS A 1 513 ? 15.945 15.373 -25.358 1.00 76.81 513 LYS A O 1
ATOM 4069 N N . LYS A 1 514 ? 15.029 16.836 -26.801 1.00 70.94 514 LYS A N 1
ATOM 4070 C CA . LYS A 1 514 ? 15.924 16.535 -27.936 1.00 70.94 514 LYS A CA 1
ATOM 4071 C C . LYS A 1 514 ? 17.399 16.693 -27.516 1.00 70.94 514 LYS A C 1
ATOM 4073 O O . LYS A 1 514 ? 17.724 17.710 -26.903 1.00 70.94 514 LYS A O 1
ATOM 4078 N N . ASN A 1 515 ? 18.267 15.754 -27.907 1.00 65.31 515 ASN A N 1
ATOM 4079 C CA . ASN A 1 515 ? 19.723 15.735 -27.648 1.00 65.31 515 ASN A CA 1
ATOM 4080 C C . ASN A 1 515 ? 20.131 15.310 -26.227 1.00 65.31 515 ASN A C 1
ATOM 4082 O O . ASN A 1 515 ? 21.202 15.679 -25.746 1.00 65.31 515 ASN A O 1
ATOM 4086 N N . SER A 1 516 ? 19.273 14.564 -25.537 1.00 73.94 516 SER A N 1
ATOM 4087 C CA . SER A 1 516 ? 19.528 14.080 -24.175 1.00 73.94 516 SER A CA 1
ATOM 4088 C C . SER A 1 516 ? 20.184 12.693 -24.141 1.00 73.94 516 SER A C 1
ATOM 4090 O O . SER A 1 516 ? 20.401 12.148 -23.061 1.00 73.94 516 SER A O 1
ATOM 4092 N N . GLY A 1 517 ? 20.491 12.105 -25.305 1.00 77.88 517 GLY A N 1
ATOM 4093 C CA . GLY A 1 517 ? 21.065 10.763 -25.429 1.00 77.88 517 GLY A CA 1
ATOM 4094 C C . GLY A 1 517 ? 20.030 9.634 -25.368 1.00 77.88 517 GLY A C 1
ATOM 4095 O O . GLY A 1 517 ? 20.330 8.515 -25.778 1.00 77.88 517 GLY A O 1
ATOM 4096 N N . TRP A 1 518 ? 18.789 9.914 -24.953 1.00 85.31 518 TRP A N 1
ATOM 4097 C CA . TRP A 1 518 ? 17.683 8.945 -24.971 1.00 85.31 518 TRP A CA 1
ATOM 4098 C C . TRP A 1 518 ? 17.265 8.565 -26.399 1.00 85.31 518 TRP A C 1
ATOM 4100 O O . TRP A 1 518 ? 16.757 7.468 -26.631 1.00 85.31 518 TRP A O 1
ATOM 4110 N N . GLU A 1 519 ? 17.557 9.421 -27.384 1.00 84.50 519 GLU A N 1
ATOM 4111 C CA . GLU A 1 519 ? 17.410 9.094 -28.804 1.00 84.50 519 GLU A CA 1
ATOM 4112 C C . GLU A 1 519 ? 18.448 8.083 -29.327 1.00 84.50 519 GLU A C 1
ATOM 4114 O O . GLU A 1 519 ? 18.245 7.506 -30.396 1.00 84.50 519 GLU A O 1
ATOM 4119 N N . ASP A 1 520 ? 19.536 7.813 -28.604 1.00 88.62 520 ASP A N 1
ATOM 4120 C CA . ASP A 1 520 ? 20.526 6.808 -29.016 1.00 88.62 520 ASP A CA 1
ATOM 4121 C C . ASP A 1 520 ? 20.081 5.383 -28.608 1.00 88.62 520 ASP A C 1
ATOM 4123 O O . ASP A 1 520 ? 20.625 4.398 -29.104 1.00 88.62 520 ASP A O 1
ATOM 4127 N N . LEU A 1 521 ? 19.049 5.227 -27.766 1.00 91.38 521 LEU A N 1
ATOM 4128 C CA . LEU A 1 521 ? 18.594 3.916 -27.285 1.00 91.38 521 LEU A CA 1
ATOM 4129 C C . LEU A 1 521 ? 17.958 3.050 -28.384 1.00 91.38 521 LEU A C 1
ATOM 4131 O O . LEU A 1 521 ? 17.170 3.522 -29.213 1.00 91.38 521 LEU A O 1
ATOM 4135 N N . ILE A 1 522 ? 18.261 1.752 -28.374 1.00 92.00 522 ILE A N 1
ATOM 4136 C CA . ILE A 1 522 ? 17.617 0.761 -29.244 1.00 92.00 522 ILE A CA 1
ATOM 4137 C C . ILE A 1 522 ? 17.330 -0.524 -28.470 1.00 92.00 522 ILE A C 1
ATOM 4139 O O . ILE A 1 522 ? 18.224 -1.079 -27.839 1.00 92.00 522 ILE A O 1
ATOM 4143 N N . PHE A 1 523 ? 16.095 -1.016 -28.537 1.00 94.69 523 PHE A N 1
ATOM 4144 C CA . PHE A 1 523 ? 15.725 -2.286 -27.920 1.00 94.69 523 PHE A CA 1
ATOM 4145 C C . PHE A 1 523 ? 16.102 -3.436 -28.848 1.00 94.69 523 PHE A C 1
ATOM 4147 O O . PHE A 1 523 ? 15.742 -3.437 -30.021 1.00 94.69 523 PHE A O 1
ATOM 4154 N N . ILE A 1 524 ? 16.849 -4.407 -28.335 1.00 94.94 524 ILE A N 1
ATOM 4155 C CA . ILE A 1 524 ? 17.267 -5.587 -29.083 1.00 94.94 524 ILE A CA 1
ATOM 4156 C C . ILE A 1 524 ? 16.296 -6.727 -28.764 1.00 94.94 524 ILE A C 1
ATOM 4158 O O . ILE A 1 524 ? 16.199 -7.120 -27.599 1.00 94.94 524 ILE A O 1
ATOM 4162 N N . PRO A 1 525 ? 15.578 -7.271 -29.765 1.00 93.56 525 PRO A N 1
ATOM 4163 C CA . PRO A 1 525 ? 14.661 -8.378 -29.539 1.00 93.56 525 PRO A CA 1
ATOM 4164 C C . PRO A 1 525 ? 15.384 -9.613 -28.974 1.00 93.56 525 PRO A C 1
ATOM 4166 O O . PRO A 1 525 ? 16.516 -9.876 -29.394 1.00 93.56 525 PRO A O 1
ATOM 4169 N N . PRO A 1 526 ? 14.730 -10.401 -28.098 1.00 92.06 526 PRO A N 1
ATOM 4170 C CA . PRO A 1 526 ? 15.307 -11.618 -27.526 1.00 92.06 526 PRO A CA 1
ATOM 4171 C C . PRO A 1 526 ? 15.899 -12.553 -28.591 1.00 92.06 526 PRO A C 1
ATOM 4173 O O . PRO A 1 526 ? 15.244 -12.849 -29.598 1.00 92.06 526 PRO A O 1
ATOM 4176 N N . GLY A 1 527 ? 17.137 -13.002 -28.387 1.00 89.25 527 GLY A N 1
ATOM 4177 C CA . GLY A 1 527 ? 17.859 -13.917 -29.275 1.00 89.25 527 GLY A CA 1
ATOM 4178 C C . GLY A 1 527 ? 18.422 -13.295 -30.561 1.00 89.25 527 GLY A C 1
ATOM 4179 O O . GLY A 1 527 ? 19.057 -14.004 -31.349 1.00 89.25 527 GLY A O 1
ATOM 4180 N N . LYS A 1 528 ? 18.229 -11.989 -30.809 1.00 90.56 528 LYS A N 1
ATOM 4181 C CA . LYS A 1 528 ? 18.821 -11.289 -31.964 1.00 90.56 528 LYS A CA 1
ATOM 4182 C C . LYS A 1 528 ? 20.149 -10.619 -31.608 1.00 90.56 528 LYS A C 1
ATOM 4184 O O . LYS A 1 528 ? 20.335 -10.067 -30.530 1.00 90.56 528 LYS A O 1
ATOM 4189 N N . SER A 1 529 ? 21.075 -10.570 -32.570 1.00 90.81 529 SER A N 1
ATOM 4190 C CA . SER A 1 529 ? 22.290 -9.756 -32.429 1.00 90.81 529 SER A CA 1
ATOM 4191 C C . SER A 1 529 ? 21.985 -8.272 -32.651 1.00 90.81 529 SER A C 1
ATOM 4193 O O . SER A 1 529 ? 21.339 -7.910 -33.640 1.00 90.81 529 SER A O 1
ATOM 4195 N N . HIS A 1 530 ? 22.539 -7.393 -31.809 1.00 89.38 530 HIS A N 1
ATOM 4196 C CA . HIS A 1 530 ? 22.407 -5.941 -31.976 1.00 89.38 530 HIS A CA 1
ATOM 4197 C C . HIS A 1 530 ? 22.896 -5.458 -33.350 1.00 89.38 530 HIS A C 1
ATOM 4199 O O . HIS A 1 530 ? 22.308 -4.557 -33.939 1.00 89.38 530 HIS A O 1
ATOM 4205 N N . SER A 1 531 ? 23.942 -6.077 -33.904 1.00 88.56 531 SER A N 1
ATOM 4206 C CA . SER A 1 531 ? 24.520 -5.694 -35.199 1.00 88.56 531 SER A CA 1
ATOM 4207 C C . SER A 1 531 ? 23.538 -5.888 -36.363 1.00 88.56 531 SER A C 1
ATOM 4209 O O . SER A 1 531 ? 23.396 -4.998 -37.214 1.00 88.56 531 SER A O 1
ATOM 4211 N N . GLN A 1 532 ? 22.832 -7.024 -36.354 1.00 89.81 532 GLN A N 1
ATOM 4212 C CA . GLN A 1 532 ? 21.805 -7.403 -37.322 1.00 89.81 532 GLN A CA 1
ATOM 4213 C C . GLN A 1 532 ? 20.566 -6.529 -37.147 1.00 89.81 532 GLN A C 1
ATOM 4215 O O . GLN A 1 532 ? 20.111 -5.914 -38.109 1.00 89.81 532 GLN A O 1
ATOM 4220 N N . HIS A 1 533 ? 20.081 -6.379 -35.913 1.00 90.06 533 HIS A N 1
ATOM 4221 C CA . HIS A 1 533 ? 18.883 -5.590 -35.651 1.00 90.06 533 HIS A CA 1
ATOM 4222 C C . HIS A 1 533 ? 19.075 -4.103 -35.991 1.00 90.06 533 HIS A C 1
ATOM 4224 O O . HIS A 1 533 ? 18.251 -3.522 -36.691 1.00 90.06 533 HIS A O 1
ATOM 4230 N N . ILE A 1 534 ? 20.215 -3.499 -35.633 1.00 89.06 534 ILE A N 1
ATOM 4231 C CA . ILE A 1 534 ? 20.544 -2.123 -36.046 1.00 89.06 534 ILE A CA 1
ATOM 4232 C C . ILE A 1 534 ? 20.622 -2.023 -37.580 1.00 89.06 534 ILE A C 1
ATOM 4234 O O . ILE A 1 534 ? 20.307 -0.983 -38.151 1.00 89.06 534 ILE A O 1
ATOM 4238 N N . GLN A 1 535 ? 21.051 -3.074 -38.291 1.00 87.62 535 GLN A N 1
ATOM 4239 C CA . GLN A 1 535 ? 21.024 -3.079 -39.758 1.00 87.62 535 GLN A CA 1
ATOM 4240 C C . GLN A 1 535 ? 19.605 -3.111 -40.327 1.00 87.62 535 GLN A C 1
ATOM 4242 O O . GLN A 1 535 ? 19.370 -2.439 -41.327 1.00 87.62 535 GLN A O 1
ATOM 4247 N N . GLU A 1 536 ? 18.698 -3.876 -39.721 1.00 85.81 536 GLU A N 1
ATOM 4248 C CA . GLU A 1 536 ? 17.281 -3.941 -40.098 1.00 85.81 536 GLU A CA 1
ATOM 4249 C C . GLU A 1 536 ? 16.599 -2.591 -39.852 1.00 85.81 536 GLU A C 1
ATOM 4251 O O . GLU A 1 536 ? 16.035 -2.010 -40.776 1.00 85.81 536 GLU A O 1
ATOM 4256 N N . VAL A 1 537 ? 16.747 -2.036 -38.648 1.00 82.44 537 VAL A N 1
ATOM 4257 C CA . VAL A 1 537 ? 16.106 -0.773 -38.254 1.00 82.44 537 VAL A CA 1
ATOM 4258 C C . VAL A 1 537 ? 16.693 0.431 -38.995 1.00 82.44 537 VAL A C 1
ATOM 4260 O O . VAL A 1 537 ? 15.964 1.365 -39.286 1.00 82.44 537 VAL A O 1
ATOM 4263 N N . ALA A 1 538 ? 17.984 0.421 -39.355 1.00 75.81 538 ALA A N 1
ATOM 4264 C CA . ALA A 1 538 ? 18.613 1.510 -40.117 1.00 75.81 538 ALA A CA 1
ATOM 4265 C C . ALA A 1 538 ? 18.437 1.409 -41.648 1.00 75.81 538 ALA A C 1
ATOM 4267 O O . ALA A 1 538 ? 19.055 2.198 -42.382 1.00 75.81 538 ALA A O 1
ATOM 4268 N N . LYS A 1 539 ? 17.724 0.385 -42.138 1.00 67.19 539 LYS A N 1
ATOM 4269 C CA . LYS A 1 539 ? 17.270 0.269 -43.537 1.00 67.19 539 LYS A CA 1
ATOM 4270 C C . LYS A 1 539 ? 15.861 0.839 -43.730 1.00 67.19 539 LYS A C 1
ATOM 4272 O O . LYS A 1 539 ? 15.549 1.239 -44.847 1.00 67.19 539 LYS A O 1
ATOM 4277 N N . VAL A 1 540 ? 15.060 0.841 -42.665 1.00 54.06 540 VAL A N 1
ATOM 4278 C CA . VAL A 1 540 ? 13.750 1.500 -42.559 1.00 54.06 540 VAL A CA 1
ATOM 4279 C C . VAL A 1 540 ? 13.957 2.976 -42.232 1.00 54.06 540 VAL A C 1
ATOM 4281 O O . VAL A 1 540 ? 13.149 3.795 -42.718 1.00 54.06 540 VAL A O 1
#

Secondary structure (DSSP, 8-state):
--PPPPP-------------------TTHHHHHHHHTTS--HHHHHHHHHT-----------------SSTTSPPP--TTSPPPSS-------------GGG-GGG----HHHHHHHTHHIIIIIHHHHHHHHHHHHHH---HHHHHHHHHHHHHHHHHHHHHHHHHHHHHHHHHHHHHHHHHHHTTPPPP---HHHHHHHHHHHHHHHHHHTT-HHHHHHHHHHHHHHHHHHHSPPPPP----------------------------PPPPPP-----------------------------------PPPP-----------B----S--------HHHHHHHHHHTT-EEEEEE-TT-BB-EEEPTTSS-EEEEEESSHHHHHHHHHHHHHH-TT--S--EEEEEEHHHHHH---TTEEEEEE--HHHHHHHHHHTTT-TTSPPPS-EEEE-TT--EEETTEEEEEEES-HHHHHHHHHHH-TT--STTGGGG-EEEEHHHHHHHHHHPPTTSSGGGEEEEPTT--HHHHHHHHTT-

Foldseek 3Di:
DDDDDDDDDDQPPPDPDPDDPDDDDDPPVVVVVVVVVPPDDVVVVVVVVVVPPPPPCPVPPPPPQPPDPDPPDDRDDDPPDDDDPDDPPPDDPDDDDDDPVNDPVPDDDPPPVVCVVCVCCLVPVLVVVLVVLVVVLVVDPDPVVVVVSVVVNVVSVVVNVVVVLVVVLVVVQVVLVVVQVVVVVVVDDRDDDDPVVSVVVSVVVVCVVCVVVVNNVVVVVVVVVVVVVVVVVVDPDDDPPPPDPPPDDDDDDDDDDDDDDDDDDDDDDDDDDDDDDDDDDDDDDDDDDDDDDDDDDDDDDDDDDDDDDDDDDDDDPDDDDDWDADDDDDDDDDDDDDPLLLLLLLQQPPAKWKFKAWPRRTGDWDQDPVRQATEGETESDPVVRVVVVVVVCVVDVDPVTDIDIDIDTVSVVSVPPDPRYHYDYDEDPVLQVVLCVLVVPCVPDGDPAQKKKFFSLDWDDDPNAIAGEIESDPVQVLVVCVVSCPDDPDPCPSNRMDIDHPVVLSVCSSPDDPPPCSSRYHYDHPPDHPVVVCVVSVVD

Radius of gyration: 41.49 Å; chains: 1; bounding box: 102×86×132 Å

Sequence (540 aa):
MKKSDPAVAASTKITFDDSDDYESSSDEEDAIKREIAAEVTFEELQRARSDGSDLVFRKPKPEKKGGRANKNRPMEISSKKPVTRFREVIQAPKKVIRDPRFESLCGNLDVDGHKKRYNFIYENTLPAEKEELKKQMKKTKDREAVGELKDQLTRIDKELKSVAVKRTEKDILAEHKKKERDAAKKGKQPYYLKKSEIQKQKLAEKFKELKESGKLESFIEKKRRRNAAKDHRFMPYRRPTEQGDQKSKKFHCGIEGTTMESSSAKPSVGPPPNPLLPLSTFFHRVSTQLATRLDDAKRFAGASLPAFLPPPPLPRLSLPFASVSQRQGKQAAATEASLNSAHVARRLSGTSVYTVSNTNNEFVLVSDPEGVKSIGLLCFRREDAEAFLAQVRSRRGEVKGGVKVVPITLDQVYMLKVEGIAFRFLPDPVQIKNALEIRASDVKTGFDGVPVFQSDLLVVKKKNKRYCPIYFQKEDIEKALSTVSRASRGPGLSQHILVGSLEDVLRKMEISKKNSGWEDLIFIPPGKSHSQHIQEVAKV